Protein AF-A0A349Q2R5-F1 (afdb_monomer)

Mean predicted aligned error: 22.92 Å

Structure (mmCIF, N/CA/C/O backbone):
data_AF-A0A349Q2R5-F1
#
_entry.id   AF-A0A349Q2R5-F1
#
loop_
_atom_site.group_PDB
_atom_site.id
_atom_site.type_symbol
_atom_site.label_atom_id
_atom_site.label_alt_id
_atom_site.label_comp_id
_atom_site.label_asym_id
_atom_site.label_entity_id
_atom_site.label_seq_id
_atom_site.pdbx_PDB_ins_code
_atom_site.Cartn_x
_atom_site.Cartn_y
_atom_site.Cartn_z
_atom_site.occupancy
_atom_site.B_iso_or_equiv
_atom_site.auth_seq_id
_atom_site.auth_comp_id
_atom_site.auth_asym_id
_atom_site.auth_atom_id
_atom_site.pdbx_PDB_model_num
ATOM 1 N N . ASP A 1 1 ? 13.002 49.877 20.010 1.00 48.41 1 ASP A N 1
ATOM 2 C CA . ASP A 1 1 ? 11.726 50.498 20.418 1.00 48.41 1 ASP A CA 1
ATOM 3 C C . ASP A 1 1 ? 10.927 49.630 21.371 1.00 48.41 1 ASP A C 1
ATOM 5 O O . ASP A 1 1 ? 10.042 48.888 20.954 1.00 48.41 1 ASP A O 1
ATOM 9 N N . SER A 1 2 ? 11.237 49.747 22.664 1.00 36.12 2 SER A N 1
ATOM 10 C CA . SER A 1 2 ? 10.531 49.078 23.767 1.00 36.12 2 SER A CA 1
ATOM 11 C C . SER A 1 2 ? 9.042 49.444 23.839 1.00 36.12 2 SER A C 1
ATOM 13 O O . SER A 1 2 ? 8.226 48.606 24.210 1.00 36.12 2 SER A O 1
ATOM 15 N N . ASN A 1 3 ? 8.668 50.647 23.394 1.00 37.03 3 ASN A N 1
ATOM 16 C CA . ASN A 1 3 ? 7.272 51.096 23.408 1.00 37.03 3 ASN A CA 1
ATOM 17 C C . ASN A 1 3 ? 6.414 50.447 22.302 1.00 37.03 3 ASN A C 1
ATOM 19 O O . ASN A 1 3 ? 5.240 50.188 22.530 1.00 37.03 3 ASN A O 1
ATOM 23 N N . SER A 1 4 ? 6.987 50.095 21.139 1.00 41.81 4 SER A N 1
ATOM 24 C CA . SER A 1 4 ? 6.219 49.462 20.044 1.00 41.81 4 SER A CA 1
ATOM 25 C C . SER A 1 4 ? 5.847 48.001 20.333 1.00 41.81 4 SER A C 1
ATOM 27 O O . SER A 1 4 ? 4.809 47.513 19.890 1.00 41.81 4 SER A O 1
ATOM 29 N N . GLN A 1 5 ? 6.666 47.304 21.128 1.00 44.97 5 GLN A N 1
ATOM 30 C CA . GLN A 1 5 ? 6.379 45.936 21.554 1.00 44.97 5 GLN A CA 1
ATOM 31 C C . GLN A 1 5 ? 5.309 45.908 22.650 1.00 44.97 5 GLN A C 1
ATOM 33 O O . GLN A 1 5 ? 4.449 45.032 22.631 1.00 44.97 5 GLN A O 1
ATOM 38 N N . GLN A 1 6 ? 5.297 46.889 23.557 1.00 46.78 6 GLN A N 1
ATOM 39 C CA . GLN A 1 6 ? 4.297 46.982 24.625 1.00 46.78 6 GLN A CA 1
ATOM 40 C C . GLN A 1 6 ? 2.860 47.120 24.090 1.00 46.78 6 GLN A C 1
ATOM 42 O O . GLN A 1 6 ? 1.946 46.478 24.612 1.00 46.78 6 GLN A O 1
ATOM 47 N N . ASP A 1 7 ? 2.666 47.889 23.015 1.00 45.06 7 ASP A N 1
ATOM 48 C CA . ASP A 1 7 ? 1.350 48.065 22.384 1.00 45.06 7 ASP A CA 1
ATOM 49 C C . ASP A 1 7 ? 0.901 46.821 21.597 1.00 45.06 7 ASP A C 1
ATOM 51 O O . ASP A 1 7 ? -0.282 46.470 21.598 1.00 45.06 7 ASP A O 1
ATOM 55 N N . SER A 1 8 ? 1.845 46.076 21.009 1.00 54.41 8 SER A N 1
ATOM 56 C CA . SER A 1 8 ? 1.569 44.779 20.372 1.00 54.41 8 SER A CA 1
ATOM 57 C C . SER A 1 8 ? 1.074 43.734 21.378 1.00 54.41 8 SER A C 1
ATOM 59 O O . SER A 1 8 ? 0.210 42.919 21.053 1.00 54.41 8 SER A O 1
ATOM 61 N N . TRP A 1 9 ? 1.591 43.761 22.608 1.00 50.44 9 TRP A N 1
ATOM 62 C CA . TRP A 1 9 ? 1.232 42.792 23.644 1.00 50.44 9 TRP A CA 1
ATOM 63 C C . TRP A 1 9 ? -0.130 43.060 24.274 1.00 50.44 9 TRP A C 1
ATOM 65 O O . TRP A 1 9 ? -0.898 42.120 24.472 1.00 50.44 9 TRP A O 1
ATOM 75 N N . LYS A 1 10 ? -0.483 44.329 24.516 1.00 57.25 10 LYS A N 1
ATOM 76 C CA . LYS A 1 10 ? -1.837 44.685 24.977 1.00 57.25 10 LYS A CA 1
ATOM 77 C C . LYS A 1 10 ? -2.902 44.243 23.976 1.00 57.25 10 LYS A C 1
ATOM 79 O O . LYS A 1 10 ? -3.906 43.661 24.375 1.00 57.25 10 LYS A O 1
ATOM 84 N N . ASN A 1 11 ? -2.638 44.432 22.683 1.00 63.09 11 ASN A N 1
ATOM 85 C CA . ASN A 1 11 ? -3.538 43.981 21.625 1.00 63.09 11 ASN A CA 1
ATOM 86 C C . ASN A 1 11 ? -3.650 42.453 21.558 1.00 63.09 11 ASN A C 1
ATOM 88 O O . ASN A 1 11 ? -4.743 41.938 21.342 1.00 63.09 11 ASN A O 1
ATOM 92 N N . TRP A 1 12 ? -2.559 41.717 21.782 1.00 60.88 12 TRP A N 1
ATOM 93 C CA . TRP A 1 12 ? -2.586 40.251 21.802 1.00 60.88 12 TRP A CA 1
ATOM 94 C C . TRP A 1 12 ? -3.357 39.691 23.006 1.00 60.88 12 TRP A C 1
ATOM 96 O O . TRP A 1 12 ? -4.172 38.785 22.846 1.00 60.88 12 TRP A O 1
ATOM 106 N N . ILE A 1 13 ? -3.177 40.280 24.192 1.00 54.91 13 ILE A N 1
ATOM 107 C CA . ILE A 1 13 ? -3.914 39.891 25.404 1.00 54.91 13 ILE A CA 1
ATOM 108 C C . ILE A 1 13 ? -5.408 40.191 25.245 1.00 54.91 13 ILE A C 1
ATOM 110 O O . ILE A 1 13 ? -6.226 39.306 25.489 1.00 54.91 13 ILE A O 1
ATOM 114 N N . SER A 1 14 ? -5.775 41.383 24.757 1.00 66.25 14 SER A N 1
ATOM 115 C CA . SER A 1 14 ? -7.180 41.694 24.457 1.00 66.25 14 SER A CA 1
ATOM 116 C C . SER A 1 14 ? -7.769 40.765 23.394 1.00 66.25 14 SER A C 1
ATOM 118 O O . SER A 1 14 ? -8.940 40.415 23.483 1.00 66.25 14 SER A O 1
ATOM 120 N N . ASN A 1 15 ? -6.974 40.316 22.419 1.00 61.44 15 ASN A N 1
ATOM 121 C CA . ASN A 1 15 ? -7.416 39.366 21.400 1.00 61.44 15 ASN A CA 1
ATOM 122 C C . ASN A 1 15 ? -7.704 37.976 22.002 1.00 61.44 15 ASN A C 1
ATOM 124 O O . ASN A 1 15 ? -8.752 37.401 21.724 1.00 61.44 15 ASN A O 1
ATOM 128 N N . ILE A 1 16 ? -6.851 37.462 22.894 1.00 51.03 16 ILE A N 1
ATOM 129 C CA . ILE A 1 16 ? -7.093 36.183 23.587 1.00 51.03 16 ILE A CA 1
ATOM 130 C C . ILE A 1 16 ? -8.279 36.270 24.549 1.00 51.03 16 ILE A C 1
ATOM 132 O O . ILE A 1 16 ? -9.101 35.357 24.583 1.00 51.03 16 ILE A O 1
ATOM 136 N N . GLU A 1 17 ? -8.407 37.367 25.294 1.00 68.38 17 GLU A N 1
ATOM 137 C CA . GLU A 1 17 ? -9.547 37.589 26.189 1.00 68.38 17 GLU A CA 1
ATOM 138 C C . GLU A 1 17 ? -10.877 37.637 25.413 1.00 68.38 17 GLU A C 1
ATOM 140 O O . GLU A 1 17 ? -11.879 37.073 25.861 1.00 68.38 17 GLU A O 1
ATOM 145 N N . GLN A 1 18 ? -10.882 38.260 24.227 1.00 65.50 18 GLN A N 1
ATOM 146 C CA . GLN A 1 18 ? -12.070 38.389 23.379 1.00 65.50 18 GLN A CA 1
ATOM 147 C C . GLN A 1 18 ? -12.400 37.111 22.599 1.00 65.50 18 GLN A C 1
ATOM 149 O O . GLN A 1 18 ? -13.565 36.718 22.550 1.00 65.50 18 GLN A O 1
ATOM 154 N N . ASN A 1 19 ? -11.399 36.454 22.010 1.00 60.72 19 ASN A N 1
ATOM 155 C CA . ASN A 1 19 ? -11.613 35.366 21.050 1.00 60.72 19 ASN A CA 1
ATOM 156 C C . ASN A 1 19 ? -11.407 33.965 21.643 1.00 60.72 19 ASN A C 1
ATOM 158 O O . ASN A 1 19 ? -11.874 32.984 21.070 1.00 60.72 19 ASN A O 1
ATOM 162 N N . HIS A 1 20 ? -10.761 33.854 22.807 1.00 57.31 20 HIS A N 1
ATOM 163 C CA . HIS A 1 20 ? -10.438 32.579 23.457 1.00 57.31 20 HIS A CA 1
ATOM 164 C C . HIS A 1 20 ? -10.751 32.611 24.960 1.00 57.31 20 HIS A C 1
ATOM 166 O O . HIS A 1 20 ? -9.951 32.200 25.803 1.00 57.31 20 HIS A O 1
ATOM 172 N N . LYS A 1 21 ? -11.959 33.077 25.296 1.00 66.38 21 LYS A N 1
ATOM 173 C CA . LYS A 1 21 ? -12.438 33.295 26.671 1.00 66.38 21 LYS A CA 1
ATOM 174 C C . LYS A 1 21 ? -12.305 32.070 27.586 1.00 66.38 21 LYS A C 1
ATOM 176 O O . LYS A 1 21 ? -12.011 32.224 28.768 1.00 66.38 21 LYS A O 1
ATOM 181 N N . GLU A 1 22 ? -12.493 30.863 27.052 1.00 56.56 22 GLU A N 1
ATOM 182 C CA . GLU A 1 22 ? -12.364 29.605 27.803 1.00 56.56 22 GLU A CA 1
ATOM 183 C C . GLU A 1 22 ? -10.907 29.271 28.142 1.00 56.56 22 GLU A C 1
ATOM 185 O O . GLU A 1 22 ? -10.626 28.875 29.268 1.00 56.56 22 GLU A O 1
ATOM 190 N N . LEU A 1 23 ? -9.970 29.503 27.216 1.00 51.78 23 LEU A N 1
ATOM 191 C CA . LEU A 1 23 ? -8.532 29.339 27.455 1.00 51.78 23 LEU A CA 1
ATOM 192 C C . LEU A 1 23 ? -8.023 30.385 28.451 1.00 51.78 23 LEU A C 1
ATOM 194 O O . LEU A 1 23 ? -7.266 30.061 29.363 1.00 51.78 23 LEU A O 1
ATOM 198 N N . PHE A 1 24 ? -8.477 31.631 28.302 1.00 62.34 24 PHE A N 1
ATOM 199 C CA . PHE A 1 24 ? -8.146 32.707 29.231 1.00 62.34 24 PHE A CA 1
ATOM 200 C C . PHE A 1 24 ? -8.668 32.404 30.640 1.00 62.34 24 PHE A C 1
ATOM 202 O O . PHE A 1 24 ? -7.938 32.567 31.616 1.00 62.34 24 PHE A O 1
ATOM 209 N N . GLN A 1 25 ? -9.892 31.875 30.758 1.00 57.69 25 GLN A N 1
ATOM 210 C CA . GLN A 1 25 ? -10.422 31.462 32.055 1.00 57.69 25 GLN A CA 1
ATOM 211 C C . GLN A 1 25 ? -9.792 30.193 32.609 1.00 57.69 25 GLN A C 1
ATOM 213 O O . GLN A 1 25 ? -9.616 30.085 33.816 1.00 57.69 25 GLN A O 1
ATOM 218 N N . TRP A 1 26 ? -9.403 29.247 31.760 1.00 68.19 26 TRP A N 1
ATOM 219 C CA . TRP A 1 26 ? -8.629 28.094 32.195 1.00 68.19 26 TRP A CA 1
ATOM 220 C C . TRP A 1 26 ? -7.291 28.534 32.795 1.00 68.19 26 TRP A C 1
ATOM 222 O O . TRP A 1 26 ? -6.961 28.095 33.893 1.00 68.19 26 TRP A O 1
ATOM 232 N N . LEU A 1 27 ? -6.581 29.460 32.138 1.00 51.72 27 LEU A N 1
ATOM 233 C CA . LEU A 1 27 ? -5.332 30.038 32.639 1.00 51.72 27 LEU A CA 1
ATOM 234 C C . LEU A 1 27 ? -5.533 30.756 33.974 1.00 51.72 27 LEU A C 1
ATOM 236 O O . LEU A 1 27 ? -4.763 30.520 34.895 1.00 51.72 27 LEU A O 1
ATOM 240 N N . LEU A 1 28 ? -6.581 31.574 34.110 1.00 54.91 28 LEU A N 1
ATOM 241 C CA . LEU A 1 28 ? -6.908 32.229 35.380 1.0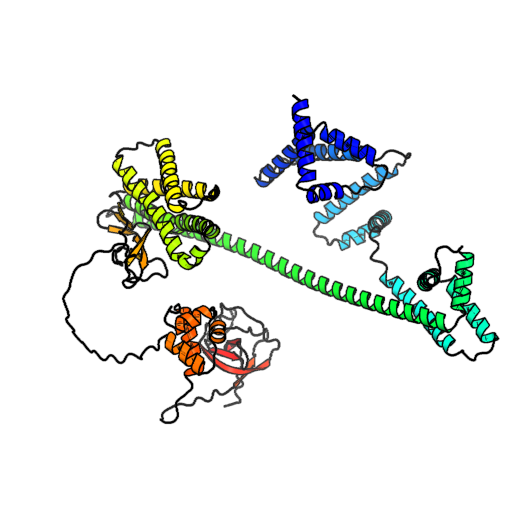0 54.91 28 LEU A CA 1
ATOM 242 C C . LEU A 1 28 ? -7.266 31.220 36.482 1.00 54.91 28 LEU A C 1
ATOM 244 O O . LEU A 1 28 ? -6.850 31.401 37.620 1.00 54.91 28 LEU A O 1
ATOM 248 N N . ASN A 1 29 ? -7.966 30.135 36.146 1.00 52.62 29 ASN A N 1
ATOM 249 C CA . ASN A 1 29 ? -8.360 29.087 37.090 1.00 52.62 29 ASN A CA 1
ATOM 250 C C . ASN A 1 29 ? -7.200 28.179 37.529 1.00 52.62 29 ASN A C 1
ATOM 252 O O . ASN A 1 29 ? -7.292 27.576 38.595 1.00 52.62 29 ASN A O 1
ATOM 256 N N . GLN A 1 30 ? -6.111 28.077 36.753 1.00 48.66 30 GLN A N 1
ATOM 257 C CA . GLN A 1 30 ? -4.890 27.387 37.203 1.00 48.66 30 GLN A CA 1
ATOM 258 C C . GLN A 1 30 ? -4.203 28.124 38.366 1.00 48.66 30 GLN A C 1
ATOM 260 O O . GLN A 1 30 ? -3.411 27.531 39.097 1.00 48.66 30 GLN A O 1
ATOM 265 N N . PHE A 1 31 ? -4.532 29.399 38.576 1.00 48.69 31 PHE A N 1
ATOM 266 C CA . PHE A 1 31 ? -4.099 30.176 39.727 1.00 48.69 31 PHE A CA 1
ATOM 267 C C . PHE A 1 31 ? -5.289 30.320 40.689 1.00 48.69 31 PHE A C 1
ATOM 269 O O . PHE A 1 31 ? -6.078 31.250 40.581 1.00 48.69 31 PHE A O 1
ATOM 276 N N . ASP A 1 32 ? -5.448 29.386 41.630 1.00 41.56 32 ASP A N 1
ATOM 277 C CA . ASP A 1 32 ? -6.523 29.423 42.635 1.00 41.56 32 ASP A CA 1
ATOM 278 C C . ASP A 1 32 ? -6.381 30.679 43.533 1.00 41.56 32 ASP A C 1
ATOM 280 O O . ASP A 1 32 ? -5.372 30.867 44.224 1.00 41.56 32 ASP A O 1
ATOM 284 N N . ILE A 1 33 ? -7.352 31.604 43.468 1.00 47.19 33 ILE A N 1
ATOM 285 C CA . ILE A 1 33 ? -7.270 32.948 44.071 1.00 47.19 33 ILE A CA 1
ATOM 286 C C . ILE A 1 33 ? -8.373 33.127 45.117 1.00 47.19 33 ILE A C 1
ATOM 288 O O . ILE A 1 33 ? -9.493 33.546 44.819 1.00 47.19 33 ILE A O 1
ATOM 292 N N . LYS A 1 34 ? -8.019 32.913 46.388 1.00 41.06 34 LYS A N 1
ATOM 293 C CA . LYS A 1 34 ? -8.759 33.472 47.527 1.00 41.06 34 LYS A CA 1
ATOM 294 C C . LYS A 1 34 ? -7.822 34.192 48.504 1.00 41.06 34 LYS A C 1
ATOM 296 O O . LYS A 1 34 ? -7.162 33.583 49.334 1.00 41.06 34 LYS A O 1
ATOM 301 N N . THR A 1 35 ? -7.897 35.526 48.438 1.00 46.94 35 THR A N 1
ATOM 302 C CA . THR A 1 35 ? -7.505 36.557 49.430 1.00 46.94 35 THR A CA 1
ATOM 303 C C . THR A 1 35 ? -6.019 36.846 49.730 1.00 46.94 35 THR A C 1
ATOM 305 O O . THR A 1 35 ? -5.179 35.969 49.851 1.00 46.94 35 THR A O 1
ATOM 308 N N . ILE A 1 36 ? -5.742 38.155 49.883 1.00 40.78 36 ILE A N 1
ATOM 309 C CA . ILE A 1 36 ? -4.517 38.867 50.331 1.00 40.78 36 ILE A CA 1
ATOM 310 C C . ILE A 1 36 ? -3.256 38.726 49.450 1.00 40.78 36 ILE A C 1
ATOM 312 O O . ILE A 1 36 ? -2.499 39.688 49.334 1.00 40.78 36 ILE A O 1
ATOM 316 N N . GLU A 1 37 ? -3.077 37.640 48.700 1.00 46.47 37 GLU A N 1
ATOM 317 C CA . GLU A 1 37 ? -1.956 37.493 47.746 1.00 46.47 37 GLU A CA 1
ATOM 318 C C . GLU A 1 37 ? -2.142 38.222 46.402 1.00 46.47 37 GLU A C 1
ATOM 320 O O . GLU A 1 37 ? -1.232 38.235 45.573 1.00 46.47 37 GLU A O 1
ATOM 325 N N . TRP A 1 38 ? -3.294 38.858 46.171 1.00 42.62 38 TRP A N 1
ATOM 326 C CA . TRP A 1 38 ? -3.627 39.473 44.879 1.00 42.62 38 TRP A CA 1
ATOM 327 C C . TRP A 1 38 ? -2.645 40.580 44.456 1.00 42.62 38 TRP A C 1
ATOM 329 O O . TRP A 1 38 ? -2.241 40.627 43.298 1.00 42.62 38 TRP A O 1
ATOM 339 N N . TYR A 1 39 ? -2.191 41.423 45.389 1.00 38.88 39 TYR A N 1
ATOM 340 C CA . TYR A 1 39 ? -1.247 42.504 45.073 1.00 38.88 39 TYR A CA 1
ATOM 341 C C . TYR A 1 39 ? 0.176 42.000 44.782 1.00 38.88 39 TYR A C 1
ATOM 343 O O . TYR A 1 39 ? 0.840 42.541 43.906 1.00 38.88 39 TYR A O 1
ATOM 351 N N . LYS A 1 40 ? 0.616 40.922 45.442 1.00 46.50 40 LYS A N 1
ATOM 352 C CA . LYS A 1 40 ? 1.961 40.345 45.256 1.00 46.50 40 LYS A CA 1
ATOM 353 C C . LYS A 1 40 ? 2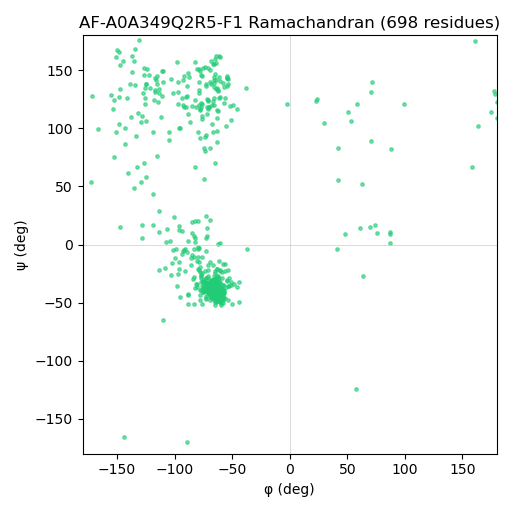.056 39.458 44.013 1.00 46.50 40 LYS A C 1
ATOM 355 O O . LYS A 1 40 ? 3.056 39.476 43.306 1.00 46.50 40 LYS A O 1
ATOM 360 N N . LYS A 1 41 ? 0.986 38.718 43.701 1.00 48.75 41 LYS A N 1
ATOM 361 C CA . LYS A 1 41 ? 0.874 37.942 42.454 1.00 48.75 41 LYS A CA 1
ATOM 362 C C . LYS A 1 41 ? 0.767 38.856 41.229 1.00 48.75 41 LYS A C 1
ATOM 364 O O . LYS A 1 41 ? 1.273 38.500 40.172 1.00 48.75 41 LYS A O 1
ATOM 369 N N . LYS A 1 42 ? 0.181 40.049 41.386 1.00 47.16 42 LYS A N 1
ATOM 370 C CA . LYS A 1 42 ? 0.181 41.100 40.363 1.00 47.16 42 LYS A CA 1
ATOM 371 C C . LYS A 1 42 ? 1.587 41.658 40.102 1.00 47.16 42 LYS A C 1
ATOM 373 O O . LYS A 1 42 ? 1.941 41.755 38.939 1.00 47.16 42 LYS A O 1
ATOM 378 N N . GLU A 1 43 ? 2.398 41.927 41.130 1.00 50.59 43 GLU A N 1
ATOM 379 C CA . GLU A 1 43 ? 3.808 42.345 40.959 1.00 50.59 43 GLU A CA 1
ATOM 380 C C . GLU A 1 43 ? 4.656 41.281 40.244 1.00 50.59 43 GLU A C 1
ATOM 382 O O . GLU A 1 43 ? 5.423 41.611 39.348 1.00 50.59 43 GLU A O 1
ATOM 387 N N . LEU A 1 44 ? 4.476 39.999 40.577 1.00 47.88 44 LEU A N 1
ATOM 388 C CA . LEU A 1 44 ? 5.158 38.875 39.914 1.00 47.88 44 LEU A CA 1
ATOM 389 C C . LEU A 1 4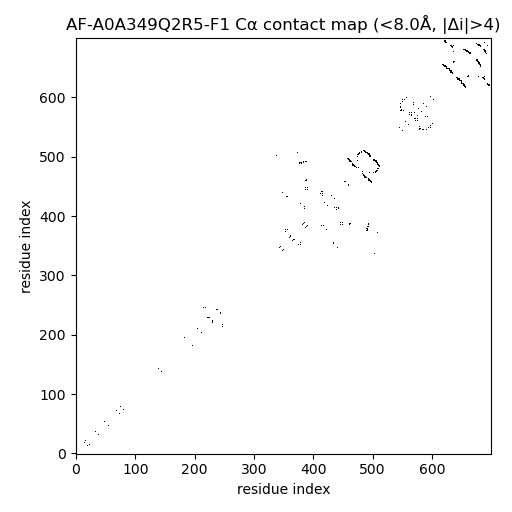4 ? 4.757 38.728 38.441 1.00 47.88 44 LEU A C 1
ATOM 391 O O . LEU A 1 44 ? 5.605 38.495 37.578 1.00 47.88 44 LEU A O 1
ATOM 395 N N . LEU A 1 45 ? 3.463 38.886 38.149 1.00 46.69 45 LEU A N 1
ATOM 396 C CA . LEU A 1 45 ? 2.965 38.907 36.779 1.00 46.69 45 LEU A CA 1
ATOM 397 C C . LEU A 1 45 ? 3.507 40.136 36.037 1.00 46.69 45 LEU A C 1
ATOM 399 O O . LEU A 1 45 ? 3.950 40.009 34.904 1.00 46.69 45 LEU A O 1
ATOM 403 N N . GLU A 1 46 ? 3.540 41.304 36.682 1.00 49.41 46 GLU A N 1
ATOM 404 C CA . GLU A 1 46 ? 4.109 42.538 36.139 1.00 49.41 46 GLU A CA 1
ATOM 405 C C . GLU A 1 46 ? 5.621 42.409 35.891 1.00 49.41 46 GLU A C 1
ATOM 407 O O . GLU A 1 46 ? 6.090 42.856 34.853 1.00 49.41 46 GLU A O 1
ATOM 412 N N . GLU A 1 47 ? 6.394 41.737 36.747 1.00 55.06 47 GLU A N 1
ATOM 413 C CA . GLU A 1 47 ? 7.833 41.515 36.547 1.00 55.06 47 GLU A CA 1
ATOM 414 C C . GLU A 1 47 ? 8.127 40.510 35.421 1.00 55.06 47 GLU A C 1
ATOM 416 O O . GLU A 1 47 ? 9.014 40.751 34.597 1.00 55.06 47 GLU A O 1
ATOM 421 N N . ALA A 1 48 ? 7.335 39.438 35.309 1.00 50.47 48 ALA A N 1
ATOM 422 C CA . ALA A 1 48 ? 7.398 38.507 34.180 1.00 50.47 48 ALA A CA 1
ATOM 423 C C . ALA A 1 48 ? 6.977 39.175 32.855 1.00 50.47 48 ALA A C 1
ATOM 425 O O . ALA A 1 48 ? 7.591 38.930 31.814 1.00 50.47 48 ALA A O 1
ATOM 426 N N . ILE A 1 49 ? 5.982 40.069 32.903 1.00 47.62 49 ILE A N 1
ATOM 427 C CA . ILE A 1 49 ? 5.541 40.909 31.778 1.00 47.62 49 ILE A CA 1
ATOM 428 C C . ILE A 1 49 ? 6.602 41.964 31.417 1.00 47.62 49 ILE A C 1
ATOM 430 O O . ILE A 1 49 ? 6.759 42.290 30.241 1.00 47.62 49 ILE A O 1
ATOM 434 N N . ASN A 1 50 ? 7.357 42.474 32.394 1.00 48.56 50 ASN A N 1
ATOM 435 C CA . ASN A 1 50 ? 8.379 43.505 32.194 1.00 48.56 50 ASN A CA 1
ATOM 436 C C . ASN A 1 50 ? 9.757 42.939 31.793 1.00 48.56 50 ASN A C 1
ATOM 438 O O . ASN A 1 50 ? 10.571 43.685 31.253 1.00 48.56 50 ASN A O 1
ATOM 442 N N . ASN A 1 51 ? 10.025 41.640 31.996 1.00 52.50 51 ASN A N 1
ATOM 443 C CA . ASN A 1 51 ? 11.264 40.961 31.575 1.00 52.50 51 ASN A CA 1
ATOM 444 C C . ASN A 1 51 ? 11.028 39.653 30.772 1.00 52.50 51 ASN A C 1
ATOM 446 O O . ASN A 1 51 ? 11.618 38.609 31.081 1.00 52.50 51 ASN A O 1
ATOM 450 N N . PRO A 1 52 ? 10.233 39.685 29.685 1.00 48.53 52 PRO A N 1
ATOM 451 C CA . PRO A 1 52 ? 9.811 38.486 28.953 1.00 48.53 52 PRO A CA 1
ATOM 452 C C . PRO A 1 52 ? 10.973 37.755 28.265 1.00 48.53 52 PRO A C 1
ATOM 454 O O . PRO A 1 52 ? 10.935 36.536 28.111 1.00 48.53 52 PRO A O 1
ATOM 457 N N . GLY A 1 53 ? 12.050 38.468 27.911 1.00 52.62 53 GLY A N 1
ATOM 458 C CA . GLY A 1 53 ? 13.245 37.869 27.305 1.00 52.62 53 GLY A CA 1
ATOM 459 C C . GLY A 1 53 ? 13.977 36.890 28.228 1.00 52.62 53 GLY A C 1
ATOM 460 O O . GLY A 1 53 ? 14.578 35.932 27.751 1.00 52.62 53 GLY A O 1
ATOM 461 N N . LYS A 1 54 ? 13.888 37.080 29.549 1.00 51.31 54 LYS A N 1
ATOM 462 C CA . LYS A 1 54 ? 14.538 36.198 30.527 1.00 51.31 54 LYS A CA 1
ATOM 463 C C . LYS A 1 54 ? 13.748 34.900 30.714 1.00 51.31 54 LYS A C 1
ATOM 465 O O . LYS A 1 54 ? 14.341 33.829 30.764 1.00 51.31 54 LYS A O 1
ATOM 470 N N . LEU A 1 55 ? 12.417 34.994 30.728 1.00 47.75 55 LEU A N 1
ATOM 471 C CA . LEU A 1 55 ? 11.515 33.841 30.794 1.00 47.75 55 LEU A CA 1
ATOM 472 C C . LEU A 1 55 ? 11.577 33.006 29.505 1.00 47.75 55 LEU A C 1
ATOM 474 O O . LEU A 1 55 ? 11.719 31.787 29.560 1.00 47.75 55 LEU A O 1
ATOM 478 N N . LEU A 1 56 ? 11.541 33.668 28.344 1.00 50.31 56 LEU A N 1
ATOM 479 C CA . LEU A 1 56 ? 11.683 33.009 27.045 1.00 50.31 56 LEU A CA 1
ATOM 480 C C . LEU A 1 56 ? 13.068 32.386 26.863 1.00 50.31 56 LEU A C 1
ATOM 482 O O . LEU A 1 56 ? 13.159 31.311 26.279 1.00 50.31 56 LEU A O 1
ATOM 486 N N . GLY A 1 57 ? 14.126 33.006 27.394 1.00 57.06 57 GLY A N 1
ATOM 487 C CA . GLY A 1 57 ? 15.471 32.429 27.397 1.00 57.06 57 GLY A CA 1
ATOM 488 C C . GLY A 1 57 ? 15.530 31.101 28.152 1.00 57.06 57 GLY A C 1
ATOM 489 O O . GLY A 1 57 ? 16.002 30.110 27.605 1.00 57.06 57 GLY A O 1
ATOM 490 N N . VAL A 1 58 ? 14.961 31.053 29.360 1.00 47.97 58 VAL A N 1
ATOM 491 C CA . VAL A 1 58 ? 14.919 29.829 30.179 1.00 47.97 58 VAL A CA 1
ATOM 492 C C . VAL A 1 58 ? 14.069 28.740 29.522 1.00 47.97 58 VAL A C 1
ATOM 494 O O . VAL A 1 58 ? 14.498 27.593 29.468 1.00 47.97 58 VAL A O 1
ATOM 497 N N . LEU A 1 59 ? 12.895 29.081 28.978 1.00 46.06 59 LEU A N 1
ATOM 498 C CA . LEU A 1 59 ? 12.023 28.108 28.308 1.00 46.06 59 LEU A CA 1
ATOM 499 C C . LEU A 1 59 ? 12.635 27.570 27.007 1.00 46.06 59 LEU A C 1
ATOM 501 O O . LEU A 1 59 ? 12.563 26.371 26.751 1.00 46.06 59 LEU A O 1
ATOM 505 N N . SER A 1 60 ? 13.290 28.431 26.223 1.00 53.50 60 SER A N 1
ATOM 506 C CA . SER A 1 60 ? 13.982 28.025 24.991 1.00 53.50 60 SER A CA 1
ATOM 507 C C . SER A 1 60 ? 15.169 27.112 25.291 1.00 53.50 60 SER A C 1
ATOM 509 O O . SER A 1 60 ? 15.405 26.143 24.577 1.00 53.50 60 SER A O 1
ATOM 511 N N . GLU A 1 61 ? 15.900 27.386 26.372 1.00 52.47 61 GLU A N 1
ATOM 512 C CA . GLU A 1 61 ? 17.022 26.554 26.800 1.00 52.47 61 GLU A CA 1
ATOM 513 C C . GLU A 1 61 ? 16.561 25.196 27.352 1.00 52.47 61 GLU A C 1
ATOM 515 O O . GLU A 1 61 ? 17.224 24.183 27.134 1.00 52.47 61 GLU A O 1
ATOM 520 N N . LEU A 1 62 ? 15.394 25.144 27.997 1.00 44.12 62 LEU A N 1
ATOM 521 C CA . LEU A 1 62 ? 14.769 23.901 28.453 1.00 44.12 62 LEU A CA 1
ATOM 522 C C . LEU A 1 62 ? 14.295 23.043 27.271 1.00 44.12 62 LEU A C 1
ATOM 524 O O . LEU A 1 62 ? 14.525 21.835 27.255 1.00 44.12 62 LEU A O 1
ATOM 528 N N . GLN A 1 63 ? 13.706 23.673 26.254 1.00 49.56 63 GLN A N 1
ATOM 529 C CA . GLN A 1 63 ? 13.237 22.994 25.048 1.00 49.56 63 GLN A CA 1
ATOM 530 C C . GLN A 1 63 ? 14.389 22.450 24.193 1.00 49.56 63 GLN A C 1
ATOM 532 O O . GLN A 1 63 ? 14.369 21.279 23.822 1.00 49.56 63 GLN A O 1
ATOM 537 N N . LEU A 1 64 ? 15.449 23.240 23.986 1.00 55.69 64 LEU A N 1
ATOM 538 C CA . LEU A 1 64 ? 16.656 22.794 23.280 1.00 55.69 64 LEU A CA 1
ATOM 539 C C . LEU A 1 64 ? 17.297 21.562 23.950 1.00 55.69 64 LEU A C 1
ATOM 541 O O . LEU A 1 64 ? 17.840 20.687 23.280 1.00 55.69 64 LEU A O 1
ATOM 545 N N . ARG A 1 65 ? 17.233 21.470 25.284 1.00 52.72 65 ARG A N 1
ATOM 546 C CA . ARG A 1 65 ? 17.802 20.349 26.054 1.00 52.72 65 ARG A CA 1
ATOM 547 C C . ARG A 1 65 ? 16.945 19.084 25.986 1.00 52.72 65 ARG A C 1
ATOM 549 O O . ARG A 1 65 ? 17.504 17.989 25.993 1.00 52.72 65 ARG A O 1
ATOM 556 N N . ILE A 1 66 ? 15.622 19.223 25.885 1.00 45.88 66 ILE A N 1
ATOM 557 C CA . ILE A 1 66 ? 14.713 18.101 25.604 1.00 45.88 66 ILE A CA 1
ATOM 558 C C . ILE A 1 66 ? 15.023 17.532 24.213 1.00 45.88 66 ILE A C 1
ATOM 560 O O . ILE A 1 66 ? 15.236 16.329 24.084 1.00 45.88 66 ILE A O 1
ATOM 564 N N . GLU A 1 67 ? 15.189 18.399 23.211 1.00 49.56 67 GLU A N 1
ATOM 565 C CA . GLU A 1 67 ? 15.545 17.996 21.843 1.00 49.56 67 GLU A CA 1
ATOM 566 C C . GLU A 1 67 ? 16.918 17.296 21.776 1.00 49.56 67 GLU A C 1
ATOM 568 O O . GLU A 1 67 ? 17.079 16.295 21.079 1.00 49.56 67 GLU A O 1
ATOM 573 N N . GLN A 1 68 ? 17.912 17.762 22.540 1.00 56.31 68 GLN A N 1
ATOM 574 C CA . GLN A 1 68 ? 19.227 17.108 22.630 1.00 56.31 68 GLN A CA 1
ATOM 575 C C . GLN A 1 68 ? 19.161 15.726 23.298 1.00 56.31 68 GLN A C 1
ATOM 577 O O . GLN A 1 68 ? 19.860 14.800 22.876 1.00 56.31 68 GLN A O 1
ATOM 582 N N . PHE A 1 69 ? 18.314 15.570 24.318 1.00 43.91 69 PHE A N 1
ATOM 583 C CA . PHE A 1 69 ? 18.109 14.293 25.000 1.00 43.91 69 PHE A CA 1
ATOM 584 C C . PHE A 1 69 ? 17.413 13.270 24.088 1.00 43.91 69 PHE A C 1
ATOM 586 O O . PHE A 1 69 ? 17.836 12.115 24.026 1.00 43.91 69 PHE A O 1
ATOM 593 N N . GLU A 1 70 ? 16.410 13.703 23.322 1.00 44.59 70 GLU A N 1
ATOM 594 C CA . GLU A 1 70 ? 15.717 12.879 22.321 1.00 44.59 70 GLU A CA 1
ATOM 595 C C . GLU A 1 70 ? 16.641 12.445 21.170 1.00 44.59 70 GLU A C 1
ATOM 597 O O . GLU A 1 70 ? 16.486 11.354 20.624 1.00 44.59 70 GLU A O 1
ATOM 602 N N . GLN A 1 71 ? 17.664 13.245 20.855 1.00 55.84 71 GLN A N 1
ATOM 603 C CA . GLN A 1 71 ? 18.693 12.924 19.857 1.00 55.84 71 GLN A CA 1
ATOM 604 C C . GLN A 1 71 ? 19.827 12.024 20.389 1.00 55.84 71 GLN A C 1
ATOM 606 O O . GLN A 1 71 ? 20.798 11.761 19.678 1.00 55.84 71 GLN A O 1
ATOM 611 N N . GLY A 1 72 ? 19.732 11.530 21.629 1.00 48.50 72 GLY A N 1
ATOM 612 C CA . GLY A 1 72 ? 20.698 10.587 22.207 1.00 48.50 72 GLY A CA 1
ATOM 613 C C . GLY A 1 72 ? 22.035 11.209 22.631 1.00 48.50 72 GLY A C 1
ATOM 614 O O . GLY A 1 72 ? 22.966 10.481 22.991 1.00 48.50 72 GLY A O 1
ATOM 615 N N . LEU A 1 73 ? 22.143 12.541 22.636 1.00 51.00 73 LEU A N 1
ATOM 616 C CA . LEU A 1 73 ? 23.314 13.262 23.131 1.00 51.00 73 LEU A CA 1
ATOM 617 C C . LEU A 1 73 ? 23.244 13.327 24.665 1.00 51.00 73 LEU A C 1
ATOM 619 O O . LEU A 1 73 ? 22.563 14.175 25.234 1.00 51.00 73 LEU A O 1
ATOM 623 N N . LYS A 1 74 ? 23.934 12.410 25.355 1.00 48.56 74 LYS A N 1
ATOM 624 C CA . LYS A 1 74 ? 24.000 12.392 26.829 1.00 48.56 74 LYS A CA 1
ATOM 625 C C . LYS A 1 74 ? 25.048 13.396 27.343 1.00 48.56 74 LYS A C 1
ATOM 627 O O . LYS A 1 74 ? 26.231 13.201 27.054 1.00 48.56 74 LYS A O 1
ATOM 632 N N . PRO A 1 75 ? 24.677 14.421 28.136 1.00 52.06 75 PRO A N 1
ATOM 633 C CA . PRO A 1 75 ? 25.654 15.257 28.835 1.00 52.06 75 PRO A CA 1
ATOM 634 C C . PRO A 1 75 ? 26.413 14.435 29.889 1.00 52.06 75 PRO A C 1
ATOM 636 O O . PRO A 1 75 ? 25.893 13.437 30.395 1.00 52.06 75 PRO A O 1
ATOM 639 N N . SER A 1 76 ? 27.631 14.850 30.251 1.00 49.91 76 SER A N 1
ATOM 640 C CA . SER A 1 76 ? 28.352 14.223 31.364 1.00 49.91 76 SER A CA 1
ATOM 641 C C . SER A 1 76 ? 27.614 14.451 32.688 1.00 49.91 76 SER A C 1
ATOM 643 O O . SER A 1 76 ? 26.974 15.483 32.895 1.00 49.91 76 SER A O 1
ATOM 645 N N . LEU A 1 77 ? 27.704 13.476 33.596 1.00 38.88 77 LEU A N 1
ATOM 646 C CA . LEU A 1 77 ? 26.972 13.472 34.866 1.00 38.88 77 LEU A CA 1
ATOM 647 C C . LEU A 1 77 ? 27.272 14.718 35.724 1.00 38.88 77 LEU A C 1
ATOM 649 O O . LEU A 1 77 ? 26.352 15.318 36.273 1.00 38.88 77 LEU A O 1
ATOM 653 N N . ASP A 1 78 ? 28.532 15.163 35.737 1.00 44.22 78 ASP A N 1
ATOM 654 C CA . ASP A 1 78 ? 28.980 16.365 36.456 1.00 44.22 78 ASP A CA 1
ATOM 655 C C . ASP A 1 78 ? 28.372 17.658 35.885 1.00 44.22 78 ASP A C 1
ATOM 657 O O . ASP A 1 78 ? 28.115 18.616 36.617 1.00 44.22 78 ASP A O 1
ATOM 661 N N . GLN A 1 79 ? 28.113 17.690 34.573 1.00 48.28 79 GLN A N 1
ATOM 662 C CA . GLN A 1 79 ? 27.455 18.815 33.908 1.00 48.28 79 GLN A CA 1
ATOM 663 C C . GLN A 1 79 ? 25.955 18.823 34.234 1.00 48.28 79 GLN A C 1
ATOM 665 O O . GLN A 1 79 ? 25.380 19.875 34.507 1.00 48.28 79 GLN A O 1
ATOM 670 N N . LEU A 1 80 ? 25.336 17.639 34.291 1.00 44.75 80 LEU A N 1
ATOM 671 C CA . LEU A 1 80 ? 23.923 17.477 34.626 1.00 44.75 80 LEU A CA 1
ATOM 672 C C . LEU A 1 80 ? 23.629 17.868 36.084 1.00 44.75 80 LEU A C 1
ATOM 674 O O . LEU A 1 80 ? 22.632 18.536 36.346 1.00 44.75 80 LEU A O 1
ATOM 678 N N . GLU A 1 81 ? 24.501 17.505 37.031 1.00 45.22 81 GLU A N 1
ATOM 679 C CA . GLU A 1 81 ? 24.364 17.887 38.444 1.00 45.22 81 GLU A CA 1
ATOM 680 C C . GLU A 1 81 ? 24.525 19.395 38.656 1.00 45.22 81 GLU A C 1
ATOM 682 O O . GLU A 1 81 ? 23.722 20.016 39.356 1.00 45.22 81 GLU A O 1
ATOM 687 N N . LYS A 1 82 ? 25.533 20.006 38.029 1.00 53.94 82 LYS A N 1
ATOM 688 C CA . LYS A 1 82 ? 25.840 21.429 38.211 1.00 53.94 82 LYS A CA 1
ATOM 689 C C . LYS A 1 82 ? 24.783 22.344 37.583 1.00 53.94 82 LYS A C 1
ATOM 691 O O . LYS A 1 82 ? 24.405 23.363 38.172 1.00 53.94 82 LYS A O 1
ATOM 696 N N . ASP A 1 83 ? 24.266 21.956 36.423 1.00 49.44 83 ASP A N 1
ATOM 697 C CA . ASP A 1 83 ? 23.312 22.767 35.670 1.00 49.44 83 ASP A CA 1
ATOM 698 C C . ASP A 1 83 ? 21.880 22.592 36.190 1.00 49.44 83 ASP A C 1
ATOM 700 O O . ASP A 1 83 ? 21.160 23.584 36.332 1.00 49.44 83 ASP A O 1
ATOM 704 N N . ASN A 1 84 ? 21.490 21.373 36.589 1.00 48.94 84 ASN A N 1
ATOM 705 C CA . ASN A 1 84 ? 20.211 21.161 37.267 1.00 48.94 84 ASN A CA 1
ATOM 706 C C . ASN A 1 84 ? 20.194 21.838 38.634 1.00 48.94 84 ASN A C 1
ATOM 708 O O . ASN A 1 84 ? 19.184 22.442 38.969 1.00 48.94 84 ASN A O 1
ATOM 712 N N . TYR A 1 85 ? 21.301 21.834 39.387 1.00 50.47 85 TYR A N 1
ATOM 713 C CA . TYR A 1 85 ? 21.403 22.589 40.638 1.00 50.47 85 TYR A CA 1
ATOM 714 C C . TYR A 1 85 ? 21.188 24.092 40.426 1.00 50.47 85 TYR A C 1
ATOM 716 O O . TYR A 1 85 ? 20.508 24.722 41.225 1.00 50.47 85 TYR A O 1
ATOM 724 N N . THR A 1 86 ? 21.699 24.670 39.337 1.00 50.44 86 THR A N 1
ATOM 725 C CA . THR A 1 86 ? 21.537 26.105 39.044 1.00 50.44 86 THR A CA 1
ATOM 726 C C . THR A 1 86 ? 20.095 26.453 38.657 1.00 50.44 86 THR A C 1
ATOM 728 O O . THR A 1 86 ? 19.552 27.444 39.145 1.00 50.44 86 THR A O 1
ATOM 731 N N . LEU A 1 87 ? 19.446 25.610 37.847 1.00 45.75 87 LEU A N 1
ATOM 732 C CA . LEU A 1 87 ? 18.045 25.780 37.449 1.00 45.75 87 LEU A CA 1
ATOM 733 C C . LEU A 1 87 ? 17.082 25.557 38.630 1.00 45.75 87 LEU A C 1
ATOM 735 O O . LEU A 1 87 ? 16.173 26.359 38.846 1.00 45.75 87 LEU A O 1
ATOM 739 N N . PHE A 1 88 ? 17.312 24.510 39.432 1.00 43.09 88 PHE A N 1
ATOM 740 C CA . PHE A 1 88 ? 16.523 24.226 40.634 1.00 43.09 88 PHE A CA 1
ATOM 741 C C . PHE A 1 88 ? 16.735 25.276 41.712 1.00 43.09 88 PHE A C 1
ATOM 743 O O . PHE A 1 88 ? 15.775 25.640 42.377 1.00 43.09 88 PHE A O 1
ATOM 750 N N . LYS A 1 89 ? 17.962 25.779 41.880 1.00 49.38 89 LYS A N 1
ATOM 751 C CA . LYS A 1 89 ? 18.260 26.862 42.814 1.00 49.38 89 LYS A CA 1
ATOM 752 C C . LYS A 1 89 ? 17.597 28.162 42.384 1.00 49.38 89 LYS A C 1
ATOM 754 O O . LYS A 1 89 ? 17.038 28.823 43.235 1.00 49.38 89 LYS A O 1
ATOM 759 N N . TRP A 1 90 ? 17.565 28.494 41.093 1.00 49.88 90 TRP A N 1
ATOM 760 C CA . TRP A 1 90 ? 16.834 29.677 40.631 1.00 49.88 90 TRP A CA 1
ATOM 761 C C . TRP A 1 90 ? 15.317 29.536 40.828 1.00 49.88 90 TRP A C 1
ATOM 763 O O . TRP A 1 90 ? 14.679 30.463 41.314 1.00 49.88 90 TRP A O 1
ATOM 773 N N . LEU A 1 91 ? 14.741 28.367 40.523 1.00 42.53 91 LEU A N 1
ATOM 774 C CA . LEU A 1 91 ? 13.332 28.078 40.818 1.00 42.53 91 LEU A CA 1
ATOM 775 C C . LEU A 1 91 ? 13.056 28.147 42.325 1.00 42.53 91 LEU A C 1
ATOM 777 O O . LEU A 1 91 ? 12.087 28.773 42.738 1.00 42.53 91 LEU A O 1
ATOM 781 N N . LEU A 1 92 ? 13.926 27.566 43.152 1.00 45.19 92 LEU A N 1
ATOM 782 C CA . LEU A 1 92 ? 13.830 27.634 44.608 1.00 45.19 92 LEU A CA 1
ATOM 783 C C . LEU A 1 92 ? 14.011 29.055 45.131 1.00 45.19 92 LEU A C 1
ATOM 785 O O . LEU A 1 92 ? 13.235 29.429 45.986 1.00 45.19 92 LEU A O 1
ATOM 789 N N . ASP A 1 93 ? 14.914 29.871 44.594 1.00 46.38 93 ASP A N 1
ATOM 790 C CA . ASP A 1 93 ? 15.093 31.279 44.973 1.00 46.38 93 ASP A CA 1
ATOM 791 C C . ASP A 1 93 ? 13.845 32.110 44.593 1.00 46.38 93 ASP A C 1
ATOM 793 O O . ASP A 1 93 ? 13.443 33.010 45.331 1.00 46.38 93 ASP A O 1
ATOM 797 N N . VAL A 1 94 ? 13.171 31.770 43.484 1.00 43.66 94 VAL A N 1
ATOM 798 C CA . VAL A 1 94 ? 11.863 32.335 43.090 1.00 43.66 94 VAL A CA 1
ATOM 799 C C . VAL A 1 94 ? 10.740 31.884 44.042 1.00 43.66 94 VAL A C 1
ATOM 801 O O . VAL A 1 94 ? 9.815 32.654 44.303 1.00 43.66 94 VAL A O 1
ATOM 804 N N . PHE A 1 95 ? 10.825 30.676 44.612 1.00 38.16 95 PHE A N 1
ATOM 805 C CA . PHE A 1 95 ? 9.850 30.137 45.571 1.00 38.16 95 PHE A CA 1
ATOM 806 C C . PHE A 1 95 ? 10.181 30.432 47.057 1.00 38.16 95 PHE A C 1
ATOM 808 O O . PHE A 1 95 ? 9.268 30.466 47.881 1.00 38.16 95 PHE A O 1
ATOM 815 N N . GLU A 1 96 ? 11.436 30.707 47.426 1.00 40.62 96 GLU A N 1
ATOM 816 C CA . GLU A 1 96 ? 11.917 30.972 48.797 1.00 40.62 96 GLU A CA 1
ATOM 817 C C . GLU A 1 96 ? 11.647 32.412 49.254 1.00 40.62 96 GLU A C 1
ATOM 819 O O . GLU A 1 96 ? 11.628 32.681 50.457 1.00 40.62 96 GLU A O 1
ATOM 824 N N . ILE A 1 97 ? 11.294 33.324 48.340 1.00 39.84 97 ILE A N 1
ATOM 825 C CA . ILE A 1 97 ? 10.750 34.650 48.695 1.00 39.84 97 ILE A CA 1
ATOM 826 C C . ILE A 1 97 ? 9.421 34.525 49.485 1.00 39.84 97 ILE A C 1
ATOM 828 O O . ILE A 1 97 ? 9.004 35.469 50.159 1.00 39.84 97 ILE A O 1
ATOM 832 N N . ASN A 1 98 ? 8.788 33.343 49.503 1.00 40.25 98 ASN A N 1
ATOM 833 C CA . ASN A 1 98 ? 7.503 33.094 50.163 1.00 40.25 98 ASN A CA 1
ATOM 834 C C . ASN A 1 98 ? 7.545 32.552 51.603 1.00 40.25 98 ASN A C 1
ATOM 836 O O . ASN A 1 98 ? 6.491 32.189 52.117 1.00 40.25 98 ASN A O 1
ATOM 840 N N . ASN A 1 99 ? 8.677 32.538 52.314 1.00 35.22 99 ASN A N 1
ATOM 841 C CA . ASN A 1 99 ? 8.652 32.164 53.738 1.00 35.22 99 ASN A CA 1
ATOM 842 C C . ASN A 1 99 ? 9.631 32.958 54.606 1.00 35.22 99 ASN A C 1
ATOM 844 O O . ASN A 1 99 ? 10.709 32.476 54.931 1.00 35.22 99 ASN A O 1
ATOM 848 N N . PHE A 1 100 ? 9.217 34.134 55.094 1.00 29.91 100 PHE A N 1
ATOM 849 C CA . PHE A 1 100 ? 9.799 34.692 56.320 1.00 29.91 100 PHE A CA 1
ATOM 850 C C . PHE A 1 100 ? 8.818 35.583 57.097 1.00 29.91 100 PHE A C 1
ATOM 852 O O . PHE A 1 100 ? 8.695 36.777 56.839 1.00 29.91 100 PHE A O 1
ATOM 859 N N . THR A 1 101 ? 8.156 35.017 58.113 1.00 29.55 101 THR A N 1
ATOM 860 C CA . THR A 1 101 ? 8.152 35.575 59.484 1.00 29.55 101 THR A CA 1
ATOM 861 C C . THR A 1 101 ? 7.593 34.563 60.491 1.00 29.55 101 THR A C 1
ATOM 863 O O . THR A 1 101 ? 6.385 34.434 60.631 1.00 29.55 101 THR A O 1
ATOM 866 N N . LEU A 1 102 ? 8.475 33.866 61.221 1.00 27.44 102 LEU A N 1
ATOM 867 C CA . LEU A 1 102 ? 8.441 33.735 62.690 1.00 27.44 102 LEU A CA 1
ATOM 868 C C . LEU A 1 102 ? 9.611 32.857 63.178 1.00 27.44 102 LEU A C 1
ATOM 870 O O . LEU A 1 102 ? 9.667 31.660 62.943 1.00 27.44 102 LEU A O 1
ATOM 874 N N . GLN A 1 103 ? 10.561 33.546 63.814 1.00 32.84 103 GLN A N 1
ATOM 875 C CA . GLN A 1 103 ? 11.563 33.139 64.808 1.00 32.84 103 GLN A CA 1
ATOM 876 C C . GLN A 1 103 ? 12.023 31.667 64.921 1.00 32.84 103 GLN A C 1
ATOM 878 O O . GLN A 1 103 ? 11.262 30.775 65.267 1.00 32.84 103 GLN A O 1
ATOM 883 N N . LYS A 1 104 ? 13.356 31.516 64.792 1.00 44.31 104 LYS A N 1
ATOM 884 C CA . LYS A 1 104 ? 14.258 30.518 65.407 1.00 44.31 104 LYS A CA 1
ATOM 885 C C . LYS A 1 104 ? 13.649 29.146 65.712 1.00 44.31 104 LYS A C 1
ATOM 887 O O . LYS A 1 104 ? 13.047 28.962 66.763 1.00 44.31 104 LYS A O 1
ATOM 892 N N . ASN A 1 105 ? 13.986 28.152 64.892 1.00 35.84 105 ASN A N 1
ATOM 893 C CA . ASN A 1 105 ? 14.026 26.770 65.357 1.00 35.84 105 ASN A CA 1
ATOM 894 C C . ASN A 1 105 ? 15.022 25.934 64.541 1.00 35.84 105 ASN A C 1
ATOM 896 O O . ASN A 1 105 ? 14.892 25.802 63.325 1.00 35.84 105 ASN A O 1
ATOM 900 N N . ASP A 1 106 ? 15.977 25.312 65.239 1.00 40.06 106 ASP A N 1
ATOM 901 C CA . ASP A 1 106 ? 16.973 24.346 64.735 1.00 40.06 106 ASP A CA 1
ATOM 902 C C . ASP A 1 106 ? 16.345 23.072 64.114 1.00 40.06 106 ASP A C 1
ATOM 904 O O . ASP A 1 106 ? 17.029 22.158 63.652 1.00 40.06 106 ASP A O 1
ATOM 908 N N . THR A 1 107 ? 15.016 23.001 64.074 1.00 40.75 107 THR A N 1
ATOM 909 C CA . THR A 1 107 ? 14.209 21.894 63.561 1.00 40.75 107 THR A CA 1
ATOM 910 C C . THR A 1 107 ? 14.315 21.740 62.043 1.00 40.75 107 THR A C 1
ATOM 912 O O . THR A 1 107 ? 14.313 20.616 61.556 1.00 40.75 107 THR A O 1
ATOM 915 N N . LEU A 1 108 ? 14.478 22.825 61.276 1.00 36.88 108 LEU A N 1
ATOM 916 C CA . LEU A 1 108 ? 14.505 22.738 59.808 1.00 36.88 108 LEU A CA 1
ATOM 917 C C . LEU A 1 108 ? 15.813 22.127 59.277 1.00 36.88 108 LEU A C 1
ATOM 919 O O . LEU A 1 108 ? 15.784 21.296 58.372 1.00 36.88 108 LEU A O 1
ATOM 923 N N . ALA A 1 109 ? 16.950 22.462 59.895 1.00 40.50 109 ALA A N 1
ATOM 924 C CA . ALA A 1 109 ? 18.238 21.847 59.576 1.00 40.50 109 ALA A CA 1
ATOM 925 C C . ALA A 1 109 ? 18.245 20.345 59.914 1.00 40.50 109 ALA A C 1
ATOM 927 O O . ALA A 1 109 ? 18.815 19.543 59.173 1.00 40.50 109 ALA A O 1
ATOM 928 N N . ASN A 1 110 ? 17.557 19.949 60.989 1.00 44.81 110 ASN A N 1
ATOM 929 C CA . ASN A 1 110 ? 17.367 18.541 61.337 1.00 44.81 110 ASN A CA 1
ATOM 930 C C . ASN A 1 110 ? 16.418 17.830 60.358 1.00 44.81 110 ASN A C 1
ATOM 932 O O . ASN A 1 110 ? 16.755 16.747 59.887 1.00 44.81 110 ASN A O 1
ATOM 936 N N . ASN A 1 111 ? 15.327 18.476 59.939 1.00 43.62 111 ASN A N 1
ATOM 937 C CA . ASN A 1 111 ? 14.390 17.927 58.954 1.00 43.62 111 ASN A CA 1
ATOM 938 C C . ASN A 1 111 ? 15.034 17.752 57.566 1.00 43.62 111 ASN A C 1
ATOM 940 O O . ASN A 1 111 ? 14.793 16.746 56.905 1.00 43.62 111 ASN A O 1
ATOM 944 N N . MET A 1 112 ? 15.914 18.667 57.140 1.00 40.31 112 MET A N 1
ATOM 945 C CA . MET A 1 112 ? 16.708 18.502 55.912 1.00 40.31 112 MET A CA 1
ATOM 946 C C . MET A 1 112 ? 17.710 17.348 56.025 1.00 40.31 112 MET A C 1
ATOM 948 O O . MET A 1 112 ? 17.866 16.559 55.093 1.00 40.31 112 MET A O 1
ATOM 952 N N . LYS A 1 113 ? 18.359 17.203 57.185 1.00 48.16 113 LYS A N 1
ATOM 953 C CA . LYS A 1 113 ? 19.279 16.091 57.458 1.00 48.16 113 LYS A CA 1
ATOM 954 C C . LYS A 1 113 ? 18.548 14.747 57.513 1.00 48.16 113 LYS A C 1
ATOM 956 O O . LYS A 1 113 ? 19.128 13.724 57.154 1.00 48.16 113 LYS A O 1
ATOM 961 N N . ASP A 1 114 ? 17.286 14.737 57.929 1.00 45.50 114 ASP A N 1
ATOM 962 C CA . ASP A 1 114 ? 16.441 13.543 57.958 1.00 45.50 114 ASP A CA 1
ATOM 963 C C . ASP A 1 114 ? 15.834 13.220 56.585 1.00 45.50 114 ASP A C 1
ATOM 965 O O . ASP A 1 114 ? 15.804 12.048 56.211 1.00 45.50 114 ASP A O 1
ATOM 969 N N . ALA A 1 115 ? 15.504 14.225 55.767 1.00 43.06 115 ALA A N 1
ATOM 970 C CA . ALA A 1 115 ? 15.123 14.047 54.363 1.00 43.06 115 ALA A CA 1
ATOM 971 C C . ALA A 1 115 ? 16.276 13.475 53.513 1.00 43.06 115 ALA A C 1
ATOM 973 O O . ALA A 1 115 ? 16.067 12.562 52.715 1.00 43.06 115 ALA A O 1
ATOM 974 N N . GLN A 1 116 ? 17.515 13.931 53.739 1.00 46.44 116 GLN A N 1
ATOM 975 C CA . GLN A 1 116 ? 18.715 13.372 53.099 1.00 46.44 116 GLN A CA 1
ATOM 976 C C . GLN A 1 116 ? 18.970 11.913 53.504 1.00 46.44 116 GLN A C 1
ATOM 978 O O . GLN A 1 116 ? 19.334 11.085 52.666 1.00 46.44 116 GLN A O 1
ATOM 983 N N . LYS A 1 117 ? 18.738 11.562 54.777 1.00 49.28 117 LYS A N 1
ATOM 984 C CA . LYS A 1 117 ? 18.799 10.162 55.232 1.00 49.28 117 LYS A CA 1
ATOM 985 C C . LYS A 1 117 ? 17.696 9.317 54.599 1.00 49.28 117 LYS A C 1
ATOM 987 O O . LYS A 1 117 ? 17.956 8.167 54.265 1.00 49.28 117 LYS A O 1
ATOM 992 N N . LEU A 1 118 ? 16.501 9.878 54.416 1.00 42.62 118 LEU A N 1
ATOM 993 C CA . LEU A 1 118 ? 15.383 9.218 53.743 1.00 42.62 118 LEU A CA 1
ATOM 994 C C . LEU A 1 118 ? 15.723 8.888 52.288 1.00 42.62 118 LEU A C 1
ATOM 996 O O . LEU A 1 118 ? 15.536 7.757 51.850 1.00 42.62 118 LEU A O 1
ATOM 1000 N N . PHE A 1 119 ? 16.297 9.852 51.569 1.00 44.84 119 PHE A N 1
ATOM 1001 C CA . PHE A 1 119 ? 16.734 9.667 50.186 1.00 44.84 119 PHE A CA 1
ATOM 1002 C C . PHE A 1 119 ? 17.827 8.596 50.064 1.00 44.84 119 PHE A C 1
ATOM 1004 O O . PHE A 1 119 ? 17.798 7.780 49.146 1.00 44.84 119 PHE A O 1
ATOM 1011 N N . ALA A 1 120 ? 18.754 8.536 51.025 1.00 51.66 120 ALA A N 1
ATOM 1012 C CA . ALA A 1 120 ? 19.779 7.495 51.074 1.00 51.66 120 ALA A CA 1
ATOM 1013 C C . ALA A 1 120 ? 19.211 6.090 51.370 1.00 51.66 120 ALA A C 1
ATOM 1015 O O . ALA A 1 120 ? 19.767 5.100 50.896 1.00 51.66 120 ALA A O 1
ATOM 1016 N N . VAL A 1 121 ? 18.113 5.989 52.131 1.00 46.31 121 VAL A N 1
ATOM 1017 C CA . VAL A 1 121 ? 17.399 4.722 52.383 1.00 46.31 121 VAL A CA 1
ATOM 1018 C C . VAL A 1 121 ? 16.640 4.275 51.134 1.00 46.31 121 VAL A C 1
ATOM 1020 O O . VAL A 1 121 ? 16.804 3.137 50.711 1.00 46.31 121 VAL A O 1
ATOM 1023 N N . PHE A 1 122 ? 15.905 5.172 50.471 1.00 43.16 122 PHE A N 1
ATOM 1024 C CA . PHE A 1 122 ? 15.232 4.857 49.204 1.00 43.16 122 PHE A CA 1
ATOM 1025 C C . PHE A 1 122 ? 16.211 4.430 48.107 1.00 43.16 122 PHE A C 1
ATOM 1027 O O . PHE A 1 122 ? 15.941 3.474 47.386 1.00 43.16 122 PHE A O 1
ATOM 1034 N N . LYS A 1 123 ? 17.384 5.069 48.043 1.00 50.97 123 LYS A N 1
ATOM 1035 C CA . LYS A 1 123 ? 18.467 4.678 47.136 1.00 50.97 123 LYS A CA 1
ATOM 1036 C C . LYS A 1 123 ? 18.998 3.270 47.437 1.00 50.97 123 LYS A C 1
ATOM 1038 O O . LYS A 1 123 ? 19.153 2.477 46.521 1.00 50.97 123 LYS A O 1
ATOM 1043 N N . LYS A 1 124 ? 19.187 2.914 48.713 1.00 48.91 124 LYS A N 1
ATOM 1044 C CA . LYS A 1 124 ? 19.589 1.551 49.114 1.00 48.91 124 LYS A CA 1
ATOM 1045 C C . LYS A 1 124 ? 18.523 0.491 48.835 1.00 48.91 124 LYS A C 1
ATOM 1047 O O . LYS A 1 124 ? 18.874 -0.624 48.465 1.00 48.91 124 LYS A O 1
ATOM 1052 N N . ILE A 1 125 ? 17.244 0.832 48.985 1.00 43.00 125 ILE A N 1
ATOM 1053 C CA . ILE A 1 125 ? 16.116 -0.044 48.631 1.00 43.00 125 ILE A CA 1
ATOM 1054 C C . ILE A 1 125 ? 16.065 -0.269 47.115 1.00 43.00 125 ILE A C 1
ATOM 1056 O O . ILE A 1 125 ? 15.791 -1.372 46.668 1.00 43.00 125 ILE A O 1
ATOM 1060 N N . GLN A 1 126 ? 16.365 0.758 46.319 1.00 43.88 126 GLN A N 1
ATOM 1061 C CA . GLN A 1 126 ? 16.418 0.655 44.860 1.00 43.88 126 GLN A CA 1
ATOM 1062 C C . GLN A 1 126 ? 17.650 -0.125 44.362 1.00 43.88 126 GLN A C 1
ATOM 1064 O O . GLN A 1 126 ? 17.595 -0.753 43.310 1.00 43.88 126 GLN A O 1
ATOM 1069 N N . GLU A 1 127 ? 18.751 -0.091 45.116 1.00 43.28 127 GLU A N 1
ATOM 1070 C CA . GLU A 1 127 ? 20.016 -0.769 44.799 1.00 43.28 127 GLU A CA 1
ATOM 1071 C C . GLU A 1 127 ? 20.125 -2.193 45.391 1.00 43.28 127 GLU A C 1
ATOM 1073 O O . GLU A 1 127 ? 21.105 -2.885 45.115 1.00 43.28 127 GLU A O 1
ATOM 1078 N N . SER A 1 128 ? 19.155 -2.661 46.190 1.00 42.31 128 SER A N 1
ATOM 1079 C CA . SER A 1 128 ? 19.165 -4.009 46.780 1.00 42.31 128 SER A CA 1
ATOM 1080 C C . SER A 1 128 ? 17.939 -4.837 46.380 1.00 42.31 128 SER A C 1
ATOM 1082 O O . SER A 1 128 ? 16.809 -4.375 46.458 1.00 42.31 128 SER A O 1
ATOM 1084 N N . ASP A 1 129 ? 18.158 -6.103 46.006 1.00 42.31 129 ASP A N 1
ATOM 1085 C CA . ASP A 1 129 ? 17.133 -7.092 45.600 1.00 42.31 129 ASP A CA 1
ATOM 1086 C C . ASP A 1 129 ? 16.218 -7.576 46.759 1.00 42.31 129 ASP A C 1
ATOM 1088 O O . ASP A 1 129 ? 15.622 -8.656 46.721 1.00 42.31 129 ASP A O 1
ATOM 1092 N N . LEU A 1 130 ? 16.115 -6.807 47.845 1.00 48.12 130 LEU A N 1
ATOM 1093 C CA . LEU A 1 130 ? 15.362 -7.170 49.046 1.00 48.12 130 LEU A CA 1
ATOM 1094 C C . LEU A 1 130 ? 13.963 -6.550 49.044 1.00 48.12 130 LEU A C 1
ATOM 1096 O O . LEU A 1 130 ? 13.758 -5.392 48.690 1.00 48.12 130 LEU A O 1
ATOM 1100 N N . SER A 1 131 ? 12.970 -7.329 49.488 1.00 53.53 131 SER A N 1
ATOM 1101 C CA . SER A 1 131 ? 11.579 -6.875 49.501 1.00 53.53 131 SER A CA 1
ATOM 1102 C C . SER A 1 131 ? 11.399 -5.668 50.430 1.00 53.53 131 SER A C 1
ATOM 1104 O O . SER A 1 131 ? 11.831 -5.695 51.585 1.00 53.53 131 SER A O 1
ATOM 1106 N N . LEU A 1 132 ? 10.680 -4.651 49.943 1.00 47.34 132 LEU A N 1
ATOM 1107 C CA . LEU A 1 132 ? 10.332 -3.400 50.637 1.00 47.34 132 LEU A CA 1
ATOM 1108 C C . LEU A 1 132 ? 9.870 -3.610 52.096 1.00 47.34 132 LEU A C 1
ATOM 1110 O O . LEU A 1 132 ? 10.109 -2.784 52.971 1.00 47.34 132 LEU A O 1
ATOM 1114 N N . LYS A 1 133 ? 9.222 -4.749 52.360 1.00 48.53 133 LYS A N 1
ATOM 1115 C CA . LYS A 1 133 ? 8.694 -5.143 53.667 1.00 48.53 133 LYS A CA 1
ATOM 1116 C C . LYS A 1 133 ? 9.791 -5.347 54.719 1.00 48.53 133 LYS A C 1
ATOM 1118 O O . LYS A 1 133 ? 9.618 -4.937 55.859 1.00 48.53 133 LYS A O 1
ATOM 1123 N N . THR A 1 134 ? 10.929 -5.926 54.340 1.00 59.09 134 THR A N 1
ATOM 1124 C CA . THR A 1 134 ? 12.021 -6.251 55.273 1.00 59.09 134 THR A CA 1
ATOM 1125 C C . THR A 1 134 ? 12.735 -4.992 55.768 1.00 59.09 134 THR A C 1
ATOM 1127 O O . THR A 1 134 ? 13.031 -4.878 56.955 1.00 59.09 134 THR A O 1
ATOM 1130 N N . GLU A 1 135 ? 12.946 -4.014 54.885 1.00 59.91 135 GLU A N 1
ATOM 1131 C CA . GLU A 1 135 ? 13.516 -2.703 55.229 1.00 59.91 135 GLU A CA 1
ATOM 1132 C C . GLU A 1 135 ? 12.551 -1.872 56.085 1.00 59.91 135 GLU A C 1
ATOM 1134 O O . GLU A 1 135 ? 12.979 -1.265 57.064 1.00 59.91 135 GLU A O 1
ATOM 1139 N N . ILE A 1 136 ? 11.244 -1.906 55.795 1.00 52.41 136 ILE A N 1
ATOM 1140 C CA . ILE A 1 136 ? 10.213 -1.240 56.610 1.00 52.41 136 ILE A CA 1
ATOM 1141 C C . ILE A 1 136 ? 10.179 -1.809 58.036 1.00 52.41 136 ILE A C 1
ATOM 1143 O O . ILE A 1 136 ? 10.238 -1.042 59.001 1.00 52.41 136 ILE A O 1
ATOM 1147 N N . ASP A 1 137 ? 10.174 -3.137 58.181 1.00 57.59 137 ASP A N 1
ATOM 1148 C CA . ASP A 1 137 ? 10.191 -3.805 59.489 1.00 57.59 137 ASP A CA 1
ATOM 1149 C C . ASP A 1 137 ? 11.481 -3.476 60.266 1.00 57.59 137 ASP A C 1
ATOM 1151 O O . ASP A 1 137 ? 11.476 -3.274 61.487 1.00 57.59 137 ASP A O 1
ATOM 1155 N N . GLN A 1 138 ? 12.610 -3.363 59.561 1.00 66.19 138 GLN A N 1
ATOM 1156 C CA . GLN A 1 138 ? 13.898 -3.019 60.155 1.00 66.19 138 GLN A CA 1
ATOM 1157 C C . GLN A 1 138 ? 13.989 -1.532 60.531 1.00 66.19 138 GLN A C 1
ATOM 1159 O O . GLN A 1 138 ? 14.555 -1.209 61.580 1.00 66.19 138 GLN A O 1
ATOM 1164 N N . LEU A 1 139 ? 13.381 -0.629 59.756 1.00 54.62 139 LEU A N 1
ATOM 1165 C CA . LEU A 1 139 ? 13.277 0.801 60.061 1.00 54.62 139 LEU A CA 1
ATOM 1166 C C . LEU A 1 139 ? 12.385 1.037 61.288 1.00 54.62 139 LEU A C 1
ATOM 1168 O O . LEU A 1 139 ? 12.775 1.776 62.194 1.00 54.62 139 LEU A O 1
ATOM 1172 N N . GLN A 1 140 ? 11.244 0.345 61.365 1.00 69.00 140 GLN A N 1
ATOM 1173 C CA . GLN A 1 140 ? 10.351 0.370 62.525 1.00 69.00 140 GLN A CA 1
ATOM 1174 C C . GLN A 1 140 ? 11.062 -0.136 63.788 1.00 69.00 140 GLN A C 1
ATOM 1176 O O . GLN A 1 140 ? 10.928 0.458 64.859 1.00 69.00 140 GLN A O 1
ATOM 1181 N N . LYS A 1 141 ? 11.867 -1.200 63.665 1.00 73.12 141 LYS A N 1
ATOM 1182 C CA . LYS A 1 141 ? 12.582 -1.805 64.797 1.00 73.12 141 LYS A CA 1
ATOM 1183 C C . LYS A 1 141 ? 13.794 -0.993 65.261 1.00 73.12 141 LYS A C 1
ATOM 1185 O O . LYS A 1 141 ? 14.067 -0.942 66.456 1.00 73.12 141 LYS A O 1
ATOM 1190 N N . THR A 1 142 ? 14.541 -0.386 64.338 1.00 67.12 142 THR A N 1
ATOM 1191 C CA . THR A 1 142 ? 15.817 0.285 64.657 1.00 67.12 142 THR A CA 1
ATOM 1192 C C . THR A 1 142 ? 15.689 1.793 64.854 1.00 67.12 142 THR A C 1
ATOM 1194 O O . THR A 1 142 ? 16.509 2.376 65.563 1.00 67.12 142 THR A O 1
ATOM 1197 N N . LYS A 1 143 ? 14.680 2.441 64.254 1.00 68.38 143 LYS A N 1
ATOM 1198 C CA . LYS A 1 143 ? 14.472 3.899 64.314 1.00 68.38 143 LYS A CA 1
ATOM 1199 C C . LYS A 1 143 ? 12.979 4.261 64.446 1.00 68.38 143 LYS A C 1
ATOM 1201 O O . LYS A 1 143 ? 12.440 4.971 63.594 1.00 68.38 143 LYS A O 1
ATOM 1206 N N . PRO A 1 144 ? 12.308 3.842 65.535 1.00 60.25 144 PRO A N 1
ATOM 1207 C CA . PRO A 1 144 ? 10.855 3.969 65.693 1.00 60.25 144 PRO A CA 1
ATOM 1208 C C . PRO A 1 144 ? 10.345 5.419 65.690 1.00 60.25 144 PRO A C 1
ATOM 1210 O O . PRO A 1 144 ? 9.238 5.675 65.231 1.00 60.25 144 PRO A O 1
ATOM 1213 N N . GLN A 1 145 ? 11.143 6.390 66.149 1.00 55.94 145 GLN A N 1
ATOM 1214 C CA . GLN A 1 145 ? 10.757 7.808 66.111 1.00 55.94 145 GLN A CA 1
ATOM 1215 C C . GLN A 1 145 ? 10.710 8.359 64.679 1.00 55.94 145 GLN A C 1
ATOM 1217 O O . GLN A 1 145 ? 9.743 9.020 64.323 1.00 55.94 145 GLN A O 1
ATOM 1222 N N . LEU A 1 146 ? 11.694 8.018 63.837 1.00 51.91 146 LEU A N 1
ATOM 1223 C CA . LEU A 1 146 ? 11.710 8.397 62.419 1.00 51.91 146 LEU A CA 1
ATOM 1224 C C . LEU A 1 146 ? 10.569 7.711 61.653 1.00 51.91 146 LEU A C 1
ATOM 1226 O O . LEU A 1 146 ? 9.923 8.338 60.820 1.00 51.91 146 LEU A O 1
ATOM 1230 N N . PHE A 1 147 ? 10.293 6.442 61.971 1.00 55.84 147 PHE A N 1
ATOM 1231 C CA . PHE A 1 147 ? 9.167 5.698 61.408 1.00 55.84 147 PHE A CA 1
ATOM 1232 C C . PHE A 1 147 ? 7.812 6.329 61.775 1.00 55.84 147 PHE A C 1
ATOM 1234 O O . PHE A 1 147 ? 6.961 6.498 60.908 1.00 55.84 147 PHE A O 1
ATOM 1241 N N . ASN A 1 148 ? 7.632 6.765 63.026 1.00 50.78 148 ASN A N 1
ATOM 1242 C CA . ASN A 1 148 ? 6.412 7.453 63.459 1.00 50.78 148 ASN A CA 1
ATOM 1243 C C . ASN A 1 148 ? 6.271 8.857 62.850 1.00 50.78 148 ASN A C 1
ATOM 1245 O O . ASN A 1 148 ? 5.166 9.244 62.478 1.00 50.78 148 ASN A O 1
ATOM 1249 N N . SER A 1 149 ? 7.368 9.605 62.689 1.00 52.22 149 SER A N 1
ATOM 1250 C CA . SER A 1 149 ? 7.351 10.890 61.974 1.00 52.22 149 SER A CA 1
ATOM 1251 C C . SER A 1 149 ? 7.022 10.720 60.488 1.00 52.22 149 SER A C 1
ATOM 1253 O O . SER A 1 149 ? 6.315 11.550 59.921 1.00 52.22 149 SER A O 1
ATOM 1255 N N . LEU A 1 150 ? 7.471 9.625 59.865 1.00 46.28 150 LEU A N 1
ATOM 1256 C CA . LEU A 1 150 ? 7.074 9.250 58.507 1.00 46.28 150 LEU A CA 1
ATOM 1257 C C . LEU A 1 150 ? 5.581 8.924 58.427 1.00 46.28 150 LEU A C 1
ATOM 1259 O O . LEU A 1 150 ? 4.901 9.446 57.550 1.00 46.28 150 LEU A O 1
ATOM 1263 N N . LEU A 1 151 ? 5.057 8.131 59.364 1.00 46.69 151 LEU A N 1
ATOM 1264 C CA . LEU A 1 151 ? 3.626 7.828 59.458 1.00 46.69 151 LEU A CA 1
ATOM 1265 C C . LEU A 1 151 ? 2.773 9.096 59.607 1.00 46.69 151 LEU A C 1
ATOM 1267 O O . LEU A 1 151 ? 1.787 9.239 58.892 1.00 46.69 151 LEU A O 1
ATOM 1271 N N . GLN A 1 152 ? 3.199 10.053 60.436 1.00 44.47 152 GLN A N 1
ATOM 1272 C CA . GLN A 1 152 ? 2.533 11.356 60.572 1.00 44.47 152 GLN A CA 1
ATOM 1273 C C . GLN A 1 152 ? 2.563 12.195 59.286 1.00 44.47 152 GLN A C 1
ATOM 1275 O O . GLN A 1 152 ? 1.626 12.944 59.023 1.00 44.47 152 GLN A O 1
ATOM 1280 N N . CYS A 1 153 ? 3.596 12.061 58.449 1.00 37.59 153 CYS A N 1
ATOM 1281 C CA . CYS A 1 153 ? 3.625 12.717 57.137 1.00 37.59 153 CYS A CA 1
ATOM 1282 C C . CYS A 1 153 ? 2.637 12.078 56.142 1.00 37.59 153 CYS A C 1
ATOM 1284 O O . CYS A 1 153 ? 2.141 12.762 55.249 1.00 37.59 153 CYS A O 1
ATOM 1286 N N . PHE A 1 154 ? 2.316 10.789 56.306 1.00 36.22 154 PHE A N 1
ATOM 1287 C CA . PHE A 1 154 ? 1.305 10.085 55.507 1.00 36.22 154 PHE A CA 1
ATOM 1288 C C . PHE A 1 154 ? -0.132 10.235 56.053 1.00 36.22 154 PHE A C 1
ATOM 1290 O O . PHE A 1 154 ? -1.087 9.956 55.329 1.00 36.22 154 PHE A O 1
ATOM 1297 N N . GLU A 1 155 ? -0.316 10.751 57.274 1.00 32.78 155 GLU A N 1
ATOM 1298 C CA . GLU A 1 155 ? -1.628 11.036 57.892 1.00 32.78 155 GLU A CA 1
ATOM 1299 C C . GLU A 1 155 ? -2.382 12.244 57.287 1.00 32.78 155 GLU A C 1
ATOM 1301 O O . GLU A 1 155 ? -3.455 12.606 57.767 1.00 32.78 155 GLU A O 1
ATOM 1306 N N . ILE A 1 156 ? -1.904 12.840 56.188 1.00 32.12 156 ILE A N 1
ATOM 1307 C CA . ILE A 1 156 ? -2.611 13.933 55.485 1.00 32.12 156 ILE A CA 1
ATOM 1308 C C . ILE A 1 156 ? -3.705 13.407 54.519 1.00 32.12 156 ILE A C 1
ATOM 1310 O O . ILE A 1 156 ? -4.418 14.193 53.900 1.00 32.12 156 ILE A O 1
ATOM 1314 N N . SER A 1 157 ? -3.947 12.090 54.429 1.00 28.39 157 SER A N 1
ATOM 1315 C CA . SER A 1 157 ? -5.091 11.544 53.670 1.00 28.39 157 SER A CA 1
ATOM 1316 C C . SER A 1 157 ? -6.152 10.893 54.583 1.00 28.39 157 SER A C 1
ATOM 1318 O O . SER A 1 157 ? -5.909 9.823 55.145 1.00 28.39 157 SER A O 1
ATOM 1320 N N . PRO A 1 158 ? -7.352 11.489 54.750 1.00 31.03 158 PRO A N 1
ATOM 1321 C CA . PRO A 1 158 ? -8.292 11.143 55.825 1.00 31.03 158 PRO A CA 1
ATOM 1322 C C . PRO A 1 158 ? -9.193 9.912 55.582 1.00 31.03 158 PRO A C 1
ATOM 1324 O O . PRO A 1 158 ? -10.211 9.773 56.256 1.00 31.03 158 PRO A O 1
ATOM 1327 N N . ASN A 1 159 ? -8.859 8.988 54.674 1.00 36.22 159 ASN A N 1
ATOM 1328 C CA . ASN A 1 159 ? -9.820 7.955 54.243 1.00 36.22 159 ASN A CA 1
ATOM 1329 C C . ASN A 1 159 ? -9.574 6.517 54.733 1.00 36.22 159 ASN A C 1
ATOM 1331 O O . ASN A 1 159 ? -10.375 5.644 54.411 1.00 36.22 159 ASN A O 1
ATOM 1335 N N . TYR A 1 160 ? -8.550 6.235 55.545 1.00 32.16 160 TYR A N 1
ATOM 1336 C CA . TYR A 1 160 ? -8.208 4.834 55.863 1.00 32.16 160 TYR A CA 1
ATOM 1337 C C . TYR A 1 160 ? -8.706 4.296 57.225 1.00 32.16 160 TYR A C 1
ATOM 1339 O O . TYR A 1 160 ? -8.714 3.087 57.430 1.00 32.16 160 TYR A O 1
ATOM 1347 N N . TRP A 1 161 ? -9.201 5.141 58.144 1.00 33.91 161 TRP A N 1
ATOM 1348 C CA . TRP A 1 161 ? -9.575 4.723 59.519 1.00 33.91 161 TRP A CA 1
ATOM 1349 C C . TRP A 1 161 ? -11.078 4.807 59.860 1.00 33.91 161 TRP A C 1
ATOM 1351 O O . TRP A 1 161 ? -11.478 4.656 61.017 1.00 33.91 161 TRP A O 1
ATOM 1361 N N . ALA A 1 162 ? -11.950 5.034 58.874 1.00 40.56 162 ALA A N 1
ATOM 1362 C CA . ALA A 1 162 ? -13.383 5.218 59.125 1.00 40.56 162 ALA A CA 1
ATOM 1363 C C . ALA A 1 162 ? -14.153 3.909 59.398 1.00 40.56 162 ALA A C 1
ATOM 1365 O O . ALA A 1 162 ? -15.167 3.942 60.094 1.00 40.56 162 ALA A O 1
ATOM 1366 N N . SER A 1 163 ? -13.704 2.756 58.893 1.00 40.78 163 SER A N 1
ATOM 1367 C CA . SER A 1 163 ? -14.528 1.535 58.874 1.00 40.78 163 SER A CA 1
ATOM 1368 C C . SER A 1 163 ? -14.715 0.893 60.256 1.00 40.78 163 SER A C 1
ATOM 1370 O O . SER A 1 163 ? -15.843 0.586 60.642 1.00 40.78 163 SER A O 1
ATOM 1372 N N . GLU A 1 164 ? -13.644 0.757 61.038 1.00 38.62 164 GLU A N 1
ATOM 1373 C CA . GLU A 1 164 ? -13.673 0.062 62.335 1.00 38.62 164 GLU A CA 1
ATOM 1374 C C . GLU A 1 164 ? -14.403 0.888 63.417 1.00 38.62 164 GLU A C 1
ATOM 1376 O O . GLU A 1 164 ? -15.144 0.363 64.254 1.00 38.62 164 GLU A O 1
ATOM 1381 N N . ASN A 1 165 ? -14.291 2.218 63.337 1.00 51.22 165 ASN A N 1
ATOM 1382 C CA . ASN A 1 165 ? -15.001 3.150 64.216 1.00 51.22 165 ASN A CA 1
ATOM 1383 C C . ASN A 1 165 ? -16.493 3.276 63.866 1.00 51.22 165 ASN A C 1
ATOM 1385 O O . ASN A 1 165 ? -17.320 3.485 64.758 1.00 51.22 165 ASN A O 1
ATOM 1389 N N . LEU A 1 166 ? -16.857 3.141 62.586 1.00 41.62 166 LEU A N 1
ATOM 1390 C CA . LEU A 1 166 ? -18.248 3.190 62.137 1.00 41.62 166 LEU A CA 1
ATOM 1391 C C . LEU A 1 166 ? -19.017 1.938 62.574 1.00 41.62 166 LEU A C 1
ATOM 1393 O O . LEU A 1 166 ? -20.131 2.058 63.072 1.00 41.62 166 LEU A O 1
ATOM 1397 N N . GLU A 1 167 ? -18.411 0.754 62.485 1.00 41.62 167 GLU A N 1
ATOM 1398 C CA . GLU A 1 167 ? -19.029 -0.503 62.928 1.00 41.62 167 GLU A CA 1
ATOM 1399 C C . GLU A 1 167 ? -19.290 -0.543 64.442 1.00 41.62 167 GLU A C 1
ATOM 1401 O O . GLU A 1 167 ? -20.336 -1.020 64.898 1.00 41.62 167 GLU A O 1
ATOM 1406 N N . LYS A 1 168 ? -18.345 -0.027 65.240 1.00 51.62 168 LYS A N 1
ATOM 1407 C CA . LYS A 1 168 ? -18.508 0.117 66.692 1.00 51.62 168 LYS A CA 1
ATOM 1408 C C . LYS A 1 168 ? -19.631 1.105 67.020 1.00 51.62 168 LYS A C 1
ATOM 1410 O O . LYS A 1 168 ? -20.545 0.763 67.766 1.00 51.62 168 LYS A O 1
ATOM 1415 N N . LYS A 1 169 ? -19.642 2.273 66.365 1.00 50.16 169 LYS A N 1
ATOM 1416 C CA . LYS A 1 169 ? -20.716 3.267 66.515 1.00 50.16 169 LYS A CA 1
ATOM 1417 C C . LYS A 1 169 ? -22.075 2.725 66.067 1.00 50.16 169 LYS A C 1
ATOM 1419 O O . LYS A 1 169 ? -23.064 2.975 66.747 1.00 50.16 169 LYS A O 1
ATOM 1424 N N . MET A 1 170 ? -22.153 1.940 64.991 1.00 43.03 170 MET A N 1
ATOM 1425 C CA . MET A 1 170 ? -23.404 1.312 64.543 1.00 43.03 170 MET A CA 1
ATOM 1426 C C . MET A 1 170 ? -23.914 0.244 65.521 1.00 43.03 170 MET A C 1
ATOM 1428 O O . MET A 1 170 ? -25.125 0.143 65.723 1.00 43.03 170 MET A O 1
ATOM 1432 N N . ARG A 1 171 ? -23.024 -0.513 66.182 1.00 50.91 171 ARG A N 1
ATOM 1433 C CA . ARG A 1 171 ? -23.397 -1.412 67.292 1.00 50.91 171 ARG A CA 1
ATOM 1434 C C . ARG A 1 171 ? -23.998 -0.641 68.467 1.00 50.91 171 ARG A C 1
ATOM 1436 O O . ARG A 1 171 ? -25.072 -1.019 68.936 1.00 50.91 171 ARG A O 1
ATOM 1443 N N . ASP A 1 172 ? -23.381 0.470 68.862 1.00 52.62 172 ASP A N 1
ATOM 1444 C CA . ASP A 1 172 ? -23.903 1.348 69.918 1.00 52.62 172 ASP A CA 1
ATOM 1445 C C . ASP A 1 172 ? -25.255 1.978 69.519 1.00 52.62 172 ASP A C 1
ATOM 1447 O O . ASP A 1 172 ? -26.167 2.108 70.338 1.00 52.62 172 ASP A O 1
ATOM 1451 N N . HIS A 1 173 ? -25.454 2.274 68.229 1.00 53.34 173 HIS A N 1
ATOM 1452 C CA . HIS A 1 173 ? -26.734 2.762 67.704 1.00 53.34 173 HIS A CA 1
ATOM 1453 C C . HIS A 1 173 ? -27.813 1.666 67.664 1.00 53.34 173 HIS A C 1
ATOM 1455 O O . HIS A 1 173 ? -28.981 1.948 67.914 1.00 53.34 173 HIS A O 1
ATOM 1461 N N . LYS A 1 174 ? -27.452 0.397 67.432 1.00 49.25 174 LYS A N 1
ATOM 1462 C CA . LYS A 1 174 ? -28.380 -0.749 67.506 1.00 49.25 174 LYS A CA 1
ATOM 1463 C C . LYS A 1 174 ? -28.936 -0.939 68.926 1.00 49.25 174 LYS A C 1
ATOM 1465 O O . LYS A 1 174 ? -30.106 -1.287 69.083 1.00 49.25 174 LYS A O 1
ATOM 1470 N N . VAL A 1 175 ? -28.128 -0.648 69.951 1.00 52.56 175 VAL A N 1
ATOM 1471 C CA . VAL A 1 175 ? -28.567 -0.592 71.358 1.00 52.56 175 VAL A CA 1
ATOM 1472 C C . VAL A 1 175 ? -29.566 0.553 71.571 1.00 52.56 175 VAL A C 1
ATOM 1474 O O . VAL A 1 175 ? -30.620 0.330 72.163 1.00 52.56 175 VAL A O 1
ATOM 1477 N N . LEU A 1 176 ? -29.297 1.741 71.015 1.00 50.50 176 LEU A N 1
ATOM 1478 C CA . LEU A 1 176 ? -30.222 2.888 71.007 1.00 50.50 176 LEU A CA 1
ATOM 1479 C C . LEU A 1 176 ? -31.570 2.550 70.344 1.00 50.50 176 LEU A C 1
ATOM 1481 O O . LEU A 1 176 ? -32.620 2.804 70.932 1.00 50.50 176 LEU A O 1
ATOM 1485 N N . PHE A 1 177 ? -31.567 1.901 69.177 1.00 50.47 177 PHE A N 1
ATOM 1486 C CA . PHE A 1 177 ? -32.796 1.463 68.504 1.00 50.47 177 PHE A CA 1
ATOM 1487 C C . PHE A 1 177 ? -33.576 0.418 69.316 1.00 50.47 177 PHE A C 1
ATOM 1489 O O . PHE A 1 177 ? -34.803 0.472 69.356 1.00 50.47 177 PHE A O 1
ATOM 1496 N N . GLY A 1 178 ? -32.893 -0.484 70.030 1.00 52.88 178 GLY A N 1
ATOM 1497 C CA . GLY A 1 178 ? -33.536 -1.420 70.960 1.00 52.88 178 GLY A CA 1
ATOM 1498 C C . GLY A 1 178 ? -34.206 -0.732 72.159 1.00 52.88 178 GLY A C 1
ATOM 1499 O O . GLY A 1 178 ? -35.241 -1.198 72.639 1.00 52.88 178 GLY A O 1
ATOM 1500 N N . VAL A 1 179 ? -33.652 0.393 72.623 1.00 51.91 179 VAL A N 1
ATOM 1501 C CA . VAL A 1 179 ? -34.241 1.230 73.682 1.00 51.91 179 VAL A CA 1
ATOM 1502 C C . VAL A 1 179 ? -35.458 2.003 73.160 1.00 51.91 179 VAL A C 1
ATOM 1504 O O . VAL A 1 179 ? -36.499 1.984 73.815 1.00 51.91 179 VAL A O 1
ATOM 1507 N N . PHE A 1 180 ? -35.382 2.600 71.965 1.00 49.78 180 PHE A N 1
ATOM 1508 C CA . PHE A 1 180 ? -36.503 3.323 71.343 1.00 49.78 180 PHE A CA 1
ATOM 1509 C C . PHE A 1 180 ? -37.661 2.408 70.903 1.00 49.78 180 PHE A C 1
ATOM 1511 O O . PHE A 1 180 ? -38.827 2.754 71.087 1.00 49.78 180 PHE A O 1
ATOM 1518 N N . ALA A 1 181 ? -37.372 1.201 70.412 1.00 49.25 181 ALA A N 1
ATOM 1519 C CA . ALA A 1 181 ? -38.401 0.207 70.106 1.00 49.25 181 ALA A CA 1
ATOM 1520 C C . ALA A 1 181 ? -39.143 -0.247 71.376 1.00 49.25 181 ALA A C 1
ATOM 1522 O O . ALA A 1 181 ? -40.372 -0.295 71.384 1.00 49.25 181 ALA A O 1
ATOM 1523 N N . LYS A 1 182 ? -38.422 -0.487 72.482 1.00 51.41 182 LYS A N 1
ATOM 1524 C CA . LYS A 1 182 ? -39.044 -0.748 73.792 1.00 51.41 182 LYS A CA 1
ATOM 1525 C C . LYS A 1 182 ? -39.871 0.444 74.281 1.00 51.41 182 LYS A C 1
ATOM 1527 O O . LYS A 1 182 ? -40.957 0.236 74.795 1.00 51.41 182 LYS A O 1
ATOM 1532 N N . LEU A 1 183 ? -39.408 1.677 74.076 1.00 47.94 183 LEU A N 1
ATOM 1533 C CA . LEU A 1 183 ? -40.140 2.907 74.410 1.00 47.94 183 LEU A CA 1
ATOM 1534 C C . LEU A 1 183 ? -41.479 3.037 73.673 1.00 47.94 183 LEU A C 1
ATOM 1536 O O . LEU A 1 183 ? -42.478 3.386 74.295 1.00 47.94 183 LEU A O 1
ATOM 1540 N N . SER A 1 184 ? -41.526 2.691 72.384 1.00 45.69 184 SER A N 1
ATOM 1541 C CA . SER A 1 184 ? -42.775 2.699 71.607 1.00 45.69 184 SER A CA 1
ATOM 1542 C C . SER A 1 184 ? -43.806 1.669 72.095 1.00 45.69 184 SER A C 1
ATOM 1544 O O . SER A 1 184 ? -45.006 1.876 71.941 1.00 45.69 184 SER A O 1
ATOM 1546 N N . GLN A 1 185 ? -43.352 0.593 72.752 1.00 49.16 185 GLN A N 1
ATOM 1547 C CA . GLN A 1 185 ? -44.213 -0.427 73.367 1.00 49.16 185 GLN A CA 1
ATOM 1548 C C . GLN A 1 185 ? -44.786 0.011 74.728 1.00 49.16 185 GLN A C 1
ATOM 1550 O O . GLN A 1 185 ? -45.686 -0.641 75.253 1.00 49.16 185 GLN A O 1
ATOM 1555 N N . TYR A 1 186 ? -44.297 1.117 75.298 1.00 51.97 186 TYR A N 1
ATOM 1556 C CA . TYR A 1 186 ? -44.703 1.647 76.603 1.00 51.97 186 TYR A CA 1
ATOM 1557 C C . TYR A 1 186 ? -45.688 2.822 76.508 1.00 51.97 186 TYR A C 1
ATOM 1559 O O . TYR A 1 186 ? -45.824 3.587 77.463 1.00 51.97 186 TYR A O 1
ATOM 1567 N N . SER A 1 187 ? -46.445 2.953 75.414 1.00 46.88 187 SER A N 1
ATOM 1568 C CA . SER A 1 187 ? -47.465 4.007 75.255 1.00 46.88 187 SER A CA 1
ATOM 1569 C C . SER A 1 187 ? -48.625 3.945 76.274 1.00 46.88 187 SER A C 1
ATOM 1571 O O . SER A 1 187 ? -49.512 4.790 76.233 1.00 46.88 187 SER A O 1
ATOM 1573 N N . GLY A 1 188 ? -48.610 2.980 77.207 1.00 45.25 188 GLY A N 1
ATOM 1574 C CA . GLY A 1 188 ? -49.490 2.891 78.382 1.00 45.25 188 GLY A CA 1
ATOM 1575 C C . GLY A 1 188 ? -48.761 2.699 79.726 1.00 45.25 188 GLY A C 1
ATOM 1576 O O . GLY A 1 188 ? -49.377 2.260 80.694 1.00 45.25 188 GLY A O 1
ATOM 1577 N N . ALA A 1 189 ? -47.452 2.959 79.799 1.00 50.62 189 ALA A N 1
ATOM 1578 C CA . ALA A 1 189 ? -46.646 2.779 81.010 1.00 50.62 189 ALA A CA 1
ATOM 1579 C C . ALA A 1 189 ? -46.901 3.855 82.075 1.00 50.62 189 ALA A C 1
ATOM 1581 O O . ALA A 1 189 ? -47.247 4.993 81.759 1.00 50.62 189 ALA A O 1
ATOM 1582 N N . ASN A 1 190 ? -46.679 3.514 83.350 1.00 61.78 190 ASN A N 1
ATOM 1583 C CA . ASN A 1 190 ? -46.851 4.475 84.438 1.00 61.78 190 ASN A CA 1
ATOM 1584 C C . ASN A 1 190 ? -45.788 5.593 84.393 1.00 61.78 190 ASN A C 1
ATOM 1586 O O . ASN A 1 190 ? -44.693 5.432 83.846 1.00 61.78 190 ASN A O 1
ATOM 1590 N N . TYR A 1 191 ? -46.107 6.722 85.022 1.00 57.31 191 TYR A N 1
ATOM 1591 C CA . TYR A 1 191 ? -45.284 7.936 85.059 1.00 57.31 191 TYR A CA 1
ATOM 1592 C C . TYR A 1 191 ? -43.819 7.693 85.478 1.00 57.31 191 TYR A C 1
ATOM 1594 O O . TYR A 1 191 ? -42.896 8.340 84.985 1.00 57.31 191 TYR A O 1
ATOM 1602 N N . GLN A 1 192 ? -43.571 6.707 86.342 1.00 57.84 192 GLN A N 1
ATOM 1603 C CA . GLN A 1 192 ? -42.235 6.398 86.851 1.00 57.84 192 GLN A CA 1
ATOM 1604 C C . GLN A 1 192 ? -41.363 5.666 85.821 1.00 57.84 192 GLN A C 1
ATOM 1606 O O . GLN A 1 192 ? -40.148 5.862 85.775 1.00 57.84 192 GLN A O 1
ATOM 1611 N N . GLN A 1 193 ? -41.974 4.852 84.959 1.00 58.94 193 GLN A N 1
ATOM 1612 C CA . GLN A 1 193 ? -41.293 4.223 83.826 1.00 58.94 193 GLN A CA 1
ATOM 1613 C C . GLN A 1 193 ? -40.972 5.246 82.731 1.00 58.94 193 GLN A C 1
ATOM 1615 O O . GLN A 1 193 ? -39.885 5.191 82.156 1.00 58.94 193 GLN A O 1
ATOM 1620 N N . GLN A 1 194 ? -41.856 6.226 82.511 1.00 56.88 194 GLN A N 1
ATOM 1621 C CA . GLN A 1 194 ? -41.596 7.344 81.600 1.00 56.88 194 GLN A CA 1
ATOM 1622 C C . GLN A 1 194 ? -40.407 8.195 82.074 1.00 56.88 194 GLN A C 1
ATOM 1624 O O . GLN A 1 194 ? -39.495 8.437 81.287 1.00 56.88 194 GLN A O 1
ATOM 1629 N N . GLN A 1 195 ? -40.333 8.544 83.367 1.00 62.66 195 GLN A N 1
ATOM 1630 C CA . GLN A 1 195 ? -39.192 9.294 83.912 1.00 62.66 195 GLN A CA 1
ATOM 1631 C C . GLN A 1 195 ? -37.865 8.525 83.849 1.00 62.66 195 GLN A C 1
ATOM 1633 O O . GLN A 1 195 ? -36.846 9.088 83.453 1.00 62.66 195 GLN A O 1
ATOM 1638 N N . ASN A 1 196 ? -37.857 7.226 84.168 1.00 64.38 196 ASN A N 1
ATOM 1639 C CA . ASN A 1 196 ? -36.642 6.405 84.057 1.00 64.38 196 ASN A CA 1
ATOM 1640 C C . ASN A 1 196 ? -36.136 6.297 82.611 1.00 64.38 196 ASN A C 1
ATOM 1642 O O . ASN A 1 196 ? -34.932 6.207 82.360 1.00 64.38 196 ASN A O 1
ATOM 1646 N N . CYS A 1 197 ? -37.053 6.288 81.647 1.00 56.22 197 CYS A N 1
ATOM 1647 C CA . CYS A 1 197 ? -36.705 6.306 80.236 1.00 56.22 197 CYS A CA 1
ATOM 1648 C C . CYS A 1 197 ? -36.215 7.680 79.772 1.00 56.22 197 CYS A C 1
ATOM 1650 O O . CYS A 1 197 ? -35.230 7.738 79.040 1.00 56.22 197 CYS A O 1
ATOM 1652 N N . GLN A 1 198 ? -36.830 8.765 80.239 1.00 58.34 198 GLN A N 1
ATOM 1653 C CA . GLN A 1 198 ? -36.390 10.129 79.956 1.00 58.34 198 GLN A CA 1
ATOM 1654 C C . GLN A 1 198 ? -34.965 10.374 80.476 1.00 58.34 198 GLN A C 1
ATOM 1656 O O . GLN A 1 198 ? -34.116 10.836 79.719 1.00 58.34 198 GLN A O 1
ATOM 1661 N N . GLN A 1 199 ? -34.650 9.911 81.691 1.00 66.56 199 GLN A N 1
ATOM 1662 C CA . GLN A 1 199 ? -33.299 9.976 82.258 1.00 66.56 199 GLN A CA 1
ATOM 1663 C C . GLN A 1 199 ? -32.267 9.213 81.406 1.00 66.56 199 GLN A C 1
ATOM 1665 O O . GLN A 1 199 ? -31.179 9.716 81.140 1.00 66.56 199 GLN A O 1
ATOM 1670 N N . LYS A 1 200 ? -32.617 8.020 80.902 1.00 65.31 200 LYS A N 1
ATOM 1671 C CA . LYS A 1 200 ? -31.731 7.240 80.017 1.00 65.31 200 LYS A CA 1
ATOM 1672 C C . LYS A 1 200 ? -31.518 7.898 78.654 1.00 65.31 200 LYS A C 1
ATOM 1674 O O . LYS A 1 200 ? -30.421 7.796 78.110 1.00 65.31 200 LYS A O 1
ATOM 1679 N N . ILE A 1 201 ? -32.539 8.554 78.097 1.00 57.62 201 ILE A N 1
ATOM 1680 C CA . ILE A 1 201 ? -32.411 9.331 76.856 1.00 57.62 201 ILE A CA 1
ATOM 1681 C C . ILE A 1 201 ? -31.498 10.538 77.088 1.00 57.62 201 ILE A C 1
ATOM 1683 O O . ILE A 1 201 ? -30.620 10.791 76.268 1.00 57.62 201 ILE A O 1
ATOM 1687 N N . GLU A 1 202 ? -31.651 11.246 78.207 1.00 60.47 202 GLU A N 1
ATOM 1688 C CA . GLU A 1 202 ? -30.792 12.379 78.567 1.00 60.47 202 GLU A CA 1
ATOM 1689 C C . GLU A 1 202 ? -29.331 11.963 78.768 1.00 60.47 202 GLU A C 1
ATOM 1691 O O . GLU A 1 202 ? -28.425 12.628 78.262 1.00 60.47 202 GLU A O 1
ATOM 1696 N N . ASP A 1 203 ? -29.085 10.844 79.448 1.00 64.62 203 ASP A N 1
ATOM 1697 C CA . ASP A 1 203 ? -27.733 10.318 79.648 1.00 64.62 203 ASP A CA 1
ATOM 1698 C C . ASP A 1 203 ? -27.105 9.843 78.325 1.00 64.62 203 ASP A C 1
ATOM 1700 O O . ASP A 1 203 ? -25.907 10.021 78.098 1.00 64.62 203 ASP A O 1
ATOM 1704 N N . LEU A 1 204 ? -27.903 9.303 77.397 1.00 57.38 204 LEU A N 1
ATOM 1705 C CA . LEU A 1 204 ? -27.449 8.948 76.048 1.00 57.38 204 LEU A CA 1
ATOM 1706 C C . LEU A 1 204 ? -27.190 10.182 75.171 1.00 57.38 204 LEU A C 1
ATOM 1708 O O . LEU A 1 204 ? -26.199 10.203 74.441 1.00 57.38 204 LEU A O 1
ATOM 1712 N N . ALA A 1 205 ? -28.029 11.217 75.260 1.00 57.94 205 ALA A N 1
ATOM 1713 C CA . ALA A 1 205 ? -27.864 12.471 74.526 1.00 57.94 205 ALA A CA 1
ATOM 1714 C C . ALA A 1 205 ? -26.618 13.242 74.988 1.00 57.94 205 ALA A C 1
ATOM 1716 O O . ALA A 1 205 ? -25.871 13.749 74.151 1.00 57.94 205 ALA A O 1
ATOM 1717 N N . LYS A 1 206 ? -26.336 13.253 76.300 1.00 61.97 206 LYS A N 1
ATOM 1718 C CA . LYS A 1 206 ? -25.099 13.822 76.868 1.00 61.97 206 LYS A CA 1
ATOM 1719 C C . LYS A 1 206 ? -23.838 13.130 76.346 1.00 61.97 206 LYS A C 1
ATOM 1721 O O . LYS A 1 206 ? -22.816 13.784 76.175 1.00 61.97 206 LYS A O 1
ATOM 1726 N N . ASN A 1 207 ? -23.918 11.832 76.060 1.00 62.03 207 ASN A N 1
ATOM 1727 C CA . ASN A 1 207 ? -22.779 11.036 75.606 1.00 62.03 207 ASN A CA 1
ATOM 1728 C C . ASN A 1 207 ? -22.654 10.938 74.069 1.00 62.03 207 ASN A C 1
ATOM 1730 O O . ASN A 1 207 ? -21.641 10.446 73.578 1.00 62.03 207 ASN A O 1
ATOM 1734 N N . ASN A 1 208 ? -23.639 11.414 73.292 1.00 60.72 208 ASN A N 1
ATOM 1735 C CA . ASN A 1 208 ? -23.645 11.353 71.822 1.00 60.72 208 ASN A CA 1
ATOM 1736 C C . ASN A 1 208 ? -24.033 12.698 71.172 1.00 60.72 208 ASN A C 1
ATOM 1738 O O . ASN A 1 208 ? -25.038 12.812 70.465 1.00 60.72 208 ASN A O 1
ATOM 1742 N N . GLN A 1 209 ? -23.170 13.707 71.343 1.00 66.81 209 GLN A N 1
ATOM 1743 C CA . GLN A 1 209 ? -23.300 15.058 70.763 1.00 66.81 209 GLN A CA 1
ATOM 1744 C C . GLN A 1 209 ? -23.612 15.052 69.250 1.00 66.81 209 GLN A C 1
ATOM 1746 O O . GLN A 1 209 ? -24.338 15.906 68.747 1.00 66.81 209 GLN A O 1
ATOM 1751 N N . PHE A 1 210 ? -23.081 14.073 68.511 1.00 60.56 210 PHE A N 1
ATOM 1752 C CA . PHE A 1 210 ? -23.286 13.943 67.068 1.00 60.56 210 PHE A CA 1
ATOM 1753 C C . PHE A 1 210 ? -24.738 13.605 66.698 1.00 60.56 210 PHE A C 1
ATOM 1755 O O . PHE A 1 210 ? -25.304 14.242 65.810 1.00 60.56 210 PHE A O 1
ATOM 1762 N N . LEU A 1 211 ? -25.355 12.647 67.400 1.00 62.34 211 LEU A N 1
ATOM 1763 C CA . LEU A 1 211 ? -26.749 12.261 67.168 1.00 62.34 211 LEU A CA 1
ATOM 1764 C C . LEU A 1 211 ? -27.684 13.436 67.477 1.00 62.34 211 LEU A C 1
ATOM 1766 O O . LEU A 1 211 ? -28.608 13.714 66.719 1.00 62.34 211 LEU A O 1
ATOM 1770 N N . PHE A 1 212 ? -27.385 14.173 68.548 1.00 62.31 212 PHE A N 1
ATOM 1771 C CA . PHE A 1 212 ? -28.131 15.366 68.934 1.00 62.31 212 PHE A CA 1
ATOM 1772 C C . PHE A 1 212 ? -28.051 16.469 67.866 1.00 62.31 212 PHE A C 1
ATOM 1774 O O . PHE A 1 212 ? -29.078 17.003 67.451 1.00 62.31 212 PHE A O 1
ATOM 1781 N N . ASN A 1 213 ? -26.853 16.749 67.342 1.00 62.94 213 ASN A N 1
ATOM 1782 C CA . ASN A 1 213 ? -26.658 17.724 66.265 1.00 62.94 213 ASN A CA 1
ATOM 1783 C C . ASN A 1 213 ? -27.336 17.303 64.948 1.00 62.94 213 ASN A C 1
ATOM 1785 O O . ASN A 1 213 ? -27.838 18.152 64.212 1.00 62.94 213 ASN A O 1
ATOM 1789 N N . TYR A 1 214 ? -27.372 16.002 64.644 1.00 63.25 214 TYR A N 1
ATOM 1790 C CA . TYR A 1 214 ? -28.080 15.482 63.474 1.00 63.25 214 TYR A CA 1
ATOM 1791 C C . TYR A 1 214 ? -29.600 15.634 63.619 1.00 63.25 214 TYR A C 1
ATOM 1793 O O . TYR A 1 214 ? -30.261 16.100 62.689 1.00 63.25 214 TYR A O 1
ATOM 1801 N N . LEU A 1 215 ? -30.154 15.295 64.789 1.00 60.94 215 LEU A N 1
ATOM 1802 C CA . LEU A 1 215 ? -31.575 15.486 65.097 1.00 60.94 215 LEU A CA 1
ATOM 1803 C C . LEU A 1 215 ? -31.960 16.974 65.031 1.00 60.94 215 LEU A C 1
ATOM 1805 O O . LEU A 1 215 ? -32.958 17.319 64.406 1.00 60.94 215 LEU A O 1
ATOM 1809 N N . LEU A 1 216 ? -31.116 17.870 65.554 1.00 60.66 216 LEU A N 1
ATOM 1810 C CA . LEU A 1 216 ? -31.275 19.325 65.418 1.00 60.66 216 LEU A CA 1
ATOM 1811 C C . LEU A 1 216 ? -31.414 19.784 63.965 1.00 60.66 216 LEU A C 1
ATOM 1813 O O . LEU A 1 216 ? -32.337 20.534 63.644 1.00 60.66 216 LEU A O 1
ATOM 1817 N N . LYS A 1 217 ? -30.537 19.299 63.079 1.00 62.12 217 LYS A N 1
ATOM 1818 C CA . LYS A 1 217 ? -30.587 19.632 61.648 1.00 62.12 217 LYS A CA 1
ATOM 1819 C C . LYS A 1 217 ? -31.795 19.026 60.934 1.00 62.12 217 LYS A C 1
ATOM 1821 O O . LYS A 1 217 ? -32.350 19.654 60.040 1.00 62.12 217 LYS A O 1
ATOM 1826 N N . SER A 1 218 ? -32.219 17.823 61.321 1.00 59.81 218 SER A N 1
ATOM 1827 C CA . SER A 1 218 ? -33.329 17.119 60.661 1.00 59.81 218 SER A CA 1
ATOM 1828 C C . SER A 1 218 ? -34.718 17.601 61.099 1.00 59.81 218 SER A C 1
ATOM 1830 O O . SER A 1 218 ? -35.665 17.469 60.329 1.00 59.81 218 SER A O 1
ATOM 1832 N N . PHE A 1 219 ? -34.847 18.245 62.262 1.00 59.34 219 PHE A N 1
ATOM 1833 C CA . PHE A 1 219 ? -36.111 18.833 62.733 1.00 59.34 219 PHE A CA 1
ATOM 1834 C C . PHE A 1 219 ? -36.431 20.238 62.183 1.00 59.34 219 PHE A C 1
ATOM 1836 O O . PHE A 1 219 ? -37.410 20.849 62.632 1.00 59.34 219 PHE A O 1
ATOM 1843 N N . ILE A 1 220 ? -35.639 20.742 61.221 1.00 55.41 220 ILE A N 1
ATOM 1844 C CA . ILE A 1 220 ? -35.730 22.104 60.653 1.00 55.41 220 ILE A CA 1
ATOM 1845 C C . ILE A 1 220 ? -35.969 23.119 61.781 1.00 55.41 220 ILE A C 1
ATOM 1847 O O . ILE A 1 220 ? -36.975 23.834 61.825 1.00 55.41 220 ILE A O 1
ATOM 1851 N N . ILE A 1 221 ? -35.090 23.116 62.782 1.00 57.25 221 ILE A N 1
ATOM 1852 C CA . ILE A 1 221 ? -35.105 24.183 63.777 1.00 57.25 221 ILE A CA 1
ATOM 1853 C C . ILE A 1 221 ? -34.409 25.378 63.140 1.00 57.25 221 ILE A C 1
ATOM 1855 O O . ILE A 1 221 ? -33.263 25.274 62.717 1.00 57.25 221 ILE A O 1
ATOM 1859 N N . SER A 1 222 ? -35.137 26.490 63.025 1.00 52.03 222 SER A N 1
ATOM 1860 C CA . SER A 1 222 ? -34.641 27.756 62.482 1.00 52.03 222 SER A CA 1
ATOM 1861 C C . SER A 1 222 ? -33.264 28.092 63.068 1.00 52.03 222 SER A C 1
ATOM 1863 O O . SER A 1 222 ? -33.163 28.369 64.266 1.00 52.03 222 SER A O 1
ATOM 1865 N N . GLU A 1 223 ? -32.234 28.141 62.216 1.00 56.03 223 GLU A N 1
ATOM 1866 C CA . GLU A 1 223 ? -30.848 28.463 62.602 1.00 56.03 223 GLU A CA 1
ATOM 1867 C C . GLU A 1 223 ? -30.720 29.843 63.276 1.00 56.03 223 GLU A C 1
ATOM 1869 O O . GLU A 1 223 ? -29.756 30.102 63.989 1.00 56.03 223 GLU A O 1
ATOM 1874 N N . ASN A 1 224 ? -31.737 30.701 63.135 1.00 64.31 224 ASN A N 1
ATOM 1875 C CA . ASN A 1 224 ? -31.777 32.053 63.695 1.00 64.31 224 ASN A CA 1
ATOM 1876 C C . ASN A 1 224 ? -32.148 32.127 65.189 1.00 64.31 224 ASN A C 1
ATOM 1878 O O . ASN A 1 224 ? -32.204 33.223 65.746 1.00 64.31 224 ASN A O 1
ATOM 1882 N N . LEU A 1 225 ? -32.441 31.005 65.855 1.00 63.66 225 LEU A N 1
ATOM 1883 C CA . LEU A 1 225 ? -32.739 31.006 67.292 1.00 63.66 225 LEU A CA 1
ATOM 1884 C C . LEU A 1 225 ? -31.453 30.885 68.129 1.00 63.66 225 LEU A C 1
ATOM 1886 O O . LEU A 1 225 ? -30.557 30.132 67.755 1.00 63.66 225 LEU A O 1
ATOM 1890 N N . PRO A 1 226 ? -31.355 31.548 69.295 1.00 71.06 226 PRO A N 1
ATOM 1891 C CA . PRO A 1 226 ? -30.279 31.313 70.254 1.00 71.06 226 PRO A CA 1
ATOM 1892 C C . PRO A 1 226 ? -30.181 29.822 70.638 1.00 71.06 226 PRO A C 1
ATOM 1894 O O . PRO A 1 226 ? -31.225 29.183 70.801 1.00 71.06 226 PRO A O 1
ATOM 1897 N N . PRO A 1 227 ? -28.978 29.261 70.879 1.00 70.00 227 PRO A N 1
ATOM 1898 C CA . PRO A 1 227 ? -28.781 27.829 71.158 1.00 70.00 227 PRO A CA 1
ATOM 1899 C C . PRO A 1 227 ? -29.680 27.263 72.269 1.00 70.00 227 PRO A C 1
ATOM 1901 O O . PRO A 1 227 ? -30.167 26.138 72.177 1.00 70.00 227 PRO A O 1
ATOM 1904 N N . ASN A 1 228 ? -29.972 28.065 73.297 1.00 68.75 228 ASN A N 1
ATOM 1905 C CA . ASN A 1 228 ? -30.852 27.669 74.400 1.00 68.75 228 ASN A CA 1
ATOM 1906 C C . ASN A 1 228 ? -32.331 27.558 73.978 1.00 68.75 228 ASN A C 1
ATOM 1908 O O . ASN A 1 228 ? -33.048 26.701 74.486 1.00 68.75 228 ASN A O 1
ATOM 1912 N N . GLN A 1 229 ? -32.782 28.381 73.025 1.00 69.62 229 GLN A N 1
ATOM 1913 C CA . GLN A 1 229 ? -34.138 28.319 72.466 1.00 69.62 229 GLN A CA 1
ATOM 1914 C C . GLN A 1 229 ? -34.264 27.225 71.400 1.00 69.62 229 GLN A C 1
ATOM 1916 O O . GLN A 1 229 ? -35.296 26.561 71.335 1.00 69.62 229 GLN A O 1
ATOM 1921 N N . GLN A 1 230 ? -33.204 26.979 70.618 1.00 68.50 230 GLN A N 1
ATOM 1922 C CA . GLN A 1 230 ? -33.129 25.811 69.732 1.00 68.50 230 GLN A CA 1
ATOM 1923 C C . GLN A 1 230 ? -33.250 24.514 70.539 1.00 68.50 230 GLN A C 1
ATOM 1925 O O . GLN A 1 230 ? -34.028 23.636 70.177 1.00 68.50 230 GLN A O 1
ATOM 1930 N N . LYS A 1 231 ? -32.543 24.428 71.675 1.00 71.38 231 LYS A N 1
ATOM 1931 C CA . LYS A 1 231 ? -32.617 23.294 72.600 1.00 71.38 231 LYS A CA 1
ATOM 1932 C C . LYS A 1 231 ? -34.027 23.100 73.173 1.00 71.38 231 LYS A C 1
ATOM 1934 O O . LYS A 1 231 ? -34.539 21.992 73.092 1.00 71.38 231 LYS A O 1
ATOM 1939 N N . GLN A 1 232 ? -34.682 24.156 73.663 1.00 70.75 232 GLN A N 1
ATOM 1940 C CA . GLN A 1 232 ? -36.059 24.062 74.179 1.00 70.75 232 GLN A CA 1
ATOM 1941 C C . GLN A 1 232 ? -37.085 23.679 73.104 1.00 70.75 232 GLN A C 1
ATOM 1943 O O . GLN A 1 232 ? -37.963 22.860 73.359 1.00 70.75 232 GLN A O 1
ATOM 1948 N N . GLN A 1 233 ? -36.991 24.232 71.889 1.00 70.06 233 GLN A N 1
ATOM 1949 C CA . GLN A 1 233 ? -37.882 23.828 70.796 1.00 70.06 233 GLN A CA 1
ATOM 1950 C C . GLN A 1 233 ? -37.649 22.378 70.369 1.00 70.06 233 GLN A C 1
ATOM 1952 O O . GLN A 1 233 ? -38.610 21.679 70.047 1.00 70.06 233 GLN A O 1
ATOM 1957 N N . LEU A 1 234 ? -36.394 21.922 70.378 1.00 66.44 234 LEU A N 1
ATOM 1958 C CA . LEU A 1 234 ? -36.063 20.526 70.118 1.00 66.44 234 LEU A CA 1
ATOM 1959 C C . LEU A 1 234 ? -36.634 19.622 71.212 1.00 66.44 234 LEU A C 1
ATOM 1961 O O . LEU A 1 234 ? -37.246 18.617 70.883 1.00 66.44 234 LEU A O 1
ATOM 1965 N N . GLU A 1 235 ? -36.493 19.994 72.487 1.00 65.81 235 GLU A N 1
ATOM 1966 C CA . GLU A 1 235 ? -37.067 19.263 73.623 1.00 65.81 235 GLU A CA 1
ATOM 1967 C C . GLU A 1 235 ? -38.594 19.146 73.493 1.00 65.81 235 GLU A C 1
ATOM 1969 O O . GLU A 1 235 ? -39.119 18.042 73.603 1.00 65.81 235 GLU A O 1
ATOM 1974 N N . ILE A 1 236 ? -39.303 20.231 73.152 1.00 68.88 236 ILE A N 1
ATOM 1975 C CA . ILE A 1 236 ? -40.765 20.226 72.938 1.00 68.88 236 ILE A CA 1
ATOM 1976 C C . ILE A 1 236 ? -41.167 19.337 71.751 1.00 68.88 236 ILE A C 1
ATOM 1978 O O . ILE A 1 236 ? -42.115 18.563 71.859 1.00 68.88 236 ILE A O 1
ATOM 1982 N N . LYS A 1 237 ? -40.450 19.411 70.622 1.00 64.12 237 LYS A N 1
ATOM 1983 C CA . LYS A 1 237 ? -40.729 18.567 69.445 1.00 64.12 237 LYS A CA 1
ATOM 1984 C C . LYS A 1 237 ? -40.350 17.097 69.662 1.00 64.12 237 LYS A C 1
ATOM 1986 O O . LYS A 1 237 ? -40.972 16.225 69.068 1.00 64.12 237 LYS A O 1
ATOM 1991 N N . LEU A 1 238 ? -39.352 16.817 70.501 1.00 60.28 238 LEU A N 1
ATOM 1992 C CA . LEU A 1 238 ? -38.952 15.461 70.899 1.00 60.28 238 LEU A CA 1
ATOM 1993 C C . LEU A 1 238 ? -39.903 14.851 71.938 1.00 60.28 238 LEU A C 1
ATOM 1995 O O . LEU A 1 238 ? -40.022 13.630 71.994 1.00 60.28 238 LEU A O 1
ATOM 1999 N N . LEU A 1 239 ? -40.577 15.684 72.737 1.00 59.84 239 LEU A N 1
ATOM 2000 C CA . LEU A 1 239 ? -41.633 15.280 73.670 1.00 59.84 239 LEU A CA 1
ATOM 2001 C C . LEU A 1 239 ? -42.928 14.864 72.958 1.00 59.84 239 LEU A C 1
ATOM 2003 O O . LEU A 1 239 ? -43.740 14.175 73.571 1.00 59.84 239 LEU A O 1
ATOM 2007 N N . ASP A 1 240 ? -43.109 15.230 71.684 1.00 70.44 240 ASP A N 1
ATOM 2008 C CA . ASP A 1 240 ? -44.155 14.666 70.832 1.00 70.44 240 ASP A CA 1
ATOM 2009 C C . ASP A 1 240 ? -43.741 13.243 70.382 1.00 70.44 240 ASP A C 1
ATOM 2011 O O . ASP A 1 240 ? -42.793 13.074 69.596 1.00 70.44 240 ASP A O 1
ATOM 2015 N N . PRO A 1 241 ? -44.421 12.186 70.867 1.00 64.06 241 PRO A N 1
ATOM 2016 C CA . PRO A 1 241 ? -44.056 10.803 70.567 1.00 64.06 241 PRO A CA 1
ATOM 2017 C C . PRO A 1 241 ? -44.155 10.469 69.075 1.00 64.06 241 PRO A C 1
ATOM 2019 O O . PRO A 1 241 ? -43.451 9.586 68.594 1.00 64.06 241 PRO A O 1
ATOM 2022 N N . ILE A 1 242 ? -45.017 11.164 68.327 1.00 66.94 242 ILE A N 1
ATOM 2023 C CA . ILE A 1 242 ? -45.239 10.895 66.903 1.00 66.94 242 ILE A CA 1
ATOM 2024 C C . ILE A 1 242 ? -44.089 11.485 66.082 1.00 66.94 242 ILE A C 1
ATOM 2026 O O . ILE A 1 242 ? -43.499 10.799 65.243 1.00 66.94 242 ILE A O 1
ATOM 2030 N N . LEU A 1 243 ? -43.727 12.740 66.360 1.00 68.81 243 LEU A N 1
ATOM 2031 C CA . LEU A 1 243 ? -42.652 13.434 65.649 1.00 68.81 243 LEU A CA 1
ATOM 2032 C C . LEU A 1 243 ? -41.278 12.817 65.932 1.00 68.81 243 LEU A C 1
ATOM 2034 O O . LEU A 1 243 ? -40.461 12.684 65.017 1.00 68.81 243 LEU A O 1
ATOM 2038 N N . SER A 1 244 ? -41.030 12.387 67.171 1.00 66.88 244 SER A N 1
ATOM 2039 C CA . SER A 1 244 ? -39.795 11.684 67.532 1.00 66.88 244 SER A CA 1
ATOM 2040 C C . SER A 1 244 ? -39.663 10.347 66.793 1.00 66.88 244 SER A C 1
ATOM 2042 O O . SER A 1 244 ? -38.632 10.106 66.164 1.00 66.88 244 SER A O 1
ATOM 2044 N N . VAL A 1 245 ? -40.711 9.514 66.766 1.00 71.56 245 VAL A N 1
ATOM 2045 C CA . VAL A 1 245 ? -40.702 8.234 66.032 1.00 71.56 245 VAL A CA 1
ATOM 2046 C C . VAL A 1 245 ? -40.447 8.440 64.536 1.00 71.56 245 VAL A C 1
ATOM 2048 O O . VAL A 1 245 ? -39.637 7.718 63.952 1.00 71.56 245 VAL A O 1
ATOM 2051 N N . GLN A 1 246 ? -41.064 9.450 63.917 1.00 75.00 246 GLN A N 1
ATOM 2052 C CA . GLN A 1 246 ? -40.864 9.732 62.494 1.00 75.00 246 GLN A CA 1
ATOM 2053 C C . GLN A 1 246 ? -39.430 10.191 62.183 1.00 75.00 246 GLN A C 1
ATOM 2055 O O . GLN A 1 246 ? -38.828 9.717 61.218 1.00 75.00 246 GLN A O 1
ATOM 2060 N N . ALA A 1 247 ? -38.841 11.059 63.011 1.00 72.69 247 ALA A N 1
ATOM 2061 C CA . ALA A 1 247 ? -37.454 11.491 62.834 1.00 72.69 247 ALA A CA 1
ATOM 2062 C C . ALA A 1 247 ? -36.453 10.341 63.019 1.00 72.69 247 ALA A C 1
ATOM 2064 O O . ALA A 1 247 ? -35.506 10.217 62.238 1.00 72.69 247 ALA A O 1
ATOM 2065 N N . PHE A 1 248 ? -36.687 9.457 63.993 1.00 73.75 248 PHE A N 1
ATOM 2066 C CA . PHE A 1 248 ? -35.867 8.259 64.175 1.00 73.75 248 PHE A CA 1
ATOM 2067 C C . PHE A 1 248 ? -36.017 7.266 63.020 1.00 73.75 248 PHE A C 1
ATOM 2069 O O . PHE A 1 248 ? -35.008 6.711 62.586 1.00 73.75 248 PHE A O 1
ATOM 2076 N N . SER A 1 249 ? -37.228 7.078 62.483 1.00 77.75 249 SER A N 1
ATOM 2077 C CA . SER A 1 249 ? -37.449 6.254 61.286 1.00 77.75 249 SER A CA 1
ATOM 2078 C C . SER A 1 249 ? -36.679 6.811 60.088 1.00 77.75 249 SER A C 1
ATOM 2080 O O . SER A 1 249 ? -35.922 6.086 59.448 1.00 77.75 249 SER A O 1
ATOM 2082 N N . ASN A 1 250 ? -36.777 8.121 59.840 1.00 79.69 250 ASN A N 1
ATOM 2083 C CA . ASN A 1 250 ? -36.058 8.781 58.749 1.00 79.69 250 ASN A CA 1
ATOM 2084 C C . ASN A 1 250 ? -34.534 8.665 58.901 1.00 79.69 250 ASN A C 1
ATOM 2086 O O . ASN A 1 250 ? -33.822 8.455 57.916 1.00 79.69 250 ASN A O 1
ATOM 2090 N N . PHE A 1 251 ? -34.023 8.792 60.129 1.00 77.38 251 PHE A N 1
ATOM 2091 C CA . PHE A 1 251 ? -32.605 8.596 60.420 1.00 77.38 251 PHE A CA 1
ATOM 2092 C C . PHE A 1 251 ? -32.172 7.145 60.193 1.00 77.38 251 PHE A C 1
ATOM 2094 O O . PHE A 1 251 ? -31.152 6.912 59.548 1.00 77.38 251 PHE A O 1
ATOM 2101 N N . TYR A 1 252 ? -32.961 6.174 60.654 1.00 80.25 252 TYR A N 1
ATOM 2102 C CA . TYR A 1 252 ? -32.699 4.755 60.423 1.00 80.25 252 TYR A CA 1
ATOM 2103 C C . TYR A 1 252 ? -32.646 4.425 58.927 1.00 80.25 252 TYR A C 1
ATOM 2105 O O . TYR A 1 252 ? -31.686 3.805 58.467 1.00 80.25 252 TYR A O 1
ATOM 2113 N N . ASP A 1 253 ? -33.618 4.907 58.150 1.00 81.69 253 ASP A N 1
ATOM 2114 C CA . ASP A 1 253 ? -33.652 4.721 56.698 1.00 81.69 253 ASP A CA 1
ATOM 2115 C C . ASP A 1 253 ? -32.463 5.397 56.009 1.00 81.69 253 ASP A C 1
ATOM 2117 O O . ASP A 1 253 ? -31.886 4.853 55.064 1.00 81.69 253 ASP A O 1
ATOM 2121 N N . HIS A 1 254 ? -32.041 6.568 56.497 1.00 80.94 254 HIS A N 1
ATOM 2122 C CA . HIS A 1 254 ? -30.831 7.227 56.016 1.00 80.94 254 HIS A CA 1
ATOM 2123 C C . HIS A 1 254 ? -29.568 6.405 56.313 1.00 80.94 254 HIS A C 1
ATOM 2125 O O . HIS A 1 254 ? -28.784 6.162 55.397 1.00 80.94 254 HIS A O 1
ATOM 2131 N N . CYS A 1 255 ? -29.400 5.892 57.535 1.00 79.75 255 CYS A N 1
ATOM 2132 C CA . CYS A 1 255 ? -28.288 5.003 57.883 1.00 79.75 255 CYS A CA 1
ATOM 2133 C C . CYS A 1 255 ? -28.293 3.713 57.053 1.00 79.75 255 CYS A C 1
ATOM 2135 O O . CYS A 1 255 ? -27.235 3.266 56.615 1.00 79.75 255 CYS A O 1
ATOM 2137 N N . LYS A 1 256 ? -29.468 3.132 56.789 1.00 84.75 256 LYS A N 1
ATOM 2138 C CA . LYS A 1 256 ? -29.611 1.941 55.943 1.00 84.75 256 LYS A CA 1
ATOM 2139 C C . LYS A 1 256 ? -29.181 2.217 54.499 1.00 84.75 256 LYS A C 1
ATOM 2141 O O . LYS A 1 256 ? -28.452 1.410 53.921 1.00 84.75 256 LYS A O 1
ATOM 2146 N N . ARG A 1 257 ? -29.575 3.366 53.933 1.00 88.19 257 ARG A N 1
ATOM 2147 C CA . ARG A 1 257 ? -29.122 3.810 52.602 1.00 88.19 257 ARG A CA 1
ATOM 2148 C C . ARG A 1 257 ? -27.612 4.025 52.561 1.00 88.19 257 ARG A C 1
ATOM 2150 O O . ARG A 1 257 ? -26.971 3.497 51.662 1.00 88.19 257 ARG A O 1
ATOM 2157 N N . LEU A 1 258 ? -27.041 4.711 53.554 1.00 85.38 258 LEU A N 1
ATOM 2158 C CA . LEU A 1 258 ? -25.591 4.911 53.647 1.00 85.38 258 LEU A CA 1
ATOM 2159 C C . LEU A 1 258 ? -24.829 3.586 53.760 1.00 85.38 258 LEU A C 1
ATOM 2161 O O . LEU A 1 258 ? -23.795 3.421 53.125 1.00 85.38 258 LEU A O 1
ATOM 2165 N N . ASN A 1 259 ? -25.342 2.619 54.525 1.00 85.12 259 ASN A N 1
ATOM 2166 C CA . ASN A 1 259 ? -24.714 1.303 54.634 1.00 85.12 259 ASN A CA 1
ATOM 2167 C C . ASN A 1 259 ? -24.783 0.512 53.318 1.00 85.12 259 ASN A C 1
ATOM 2169 O O . ASN A 1 259 ? -23.841 -0.197 52.988 1.00 85.12 259 ASN A O 1
ATOM 2173 N N . THR A 1 260 ? -25.876 0.659 52.564 1.00 91.12 260 THR A N 1
ATOM 2174 C CA . THR A 1 260 ? -26.010 0.063 51.224 1.00 91.12 260 THR A CA 1
ATOM 2175 C C . THR A 1 260 ? -24.995 0.689 50.268 1.00 91.12 260 THR A C 1
ATOM 2177 O O . THR A 1 260 ? -24.196 -0.028 49.686 1.00 91.12 260 THR A O 1
ATOM 2180 N N . GLN A 1 261 ? -24.912 2.024 50.226 1.00 91.50 261 GLN A N 1
ATOM 2181 C CA . GLN A 1 261 ? -23.922 2.742 49.412 1.00 91.50 261 GLN A CA 1
ATOM 2182 C C . GLN A 1 261 ? -22.478 2.382 49.782 1.00 91.50 261 GLN A C 1
ATOM 2184 O O . GLN A 1 261 ? -21.628 2.249 48.904 1.00 91.50 261 GLN A O 1
ATOM 2189 N N . LEU A 1 262 ? -22.184 2.209 51.074 1.00 91.31 262 LEU A N 1
ATOM 2190 C CA . LEU A 1 262 ? -20.867 1.774 51.534 1.00 91.31 262 LEU A CA 1
ATOM 2191 C C . LEU A 1 262 ? -20.542 0.356 51.049 1.00 91.31 262 LEU A C 1
ATOM 2193 O O . LEU A 1 262 ? -19.401 0.098 50.671 1.00 91.31 262 LEU A O 1
ATOM 2197 N N . GLN A 1 263 ? -21.523 -0.550 51.057 1.00 91.25 263 GLN A N 1
ATOM 2198 C CA . GLN A 1 263 ? -21.345 -1.906 50.549 1.00 91.25 263 GLN A CA 1
ATOM 2199 C C . GLN A 1 263 ? -21.135 -1.907 49.031 1.00 91.25 263 GLN A C 1
ATOM 2201 O O . GLN A 1 263 ? -20.155 -2.482 48.572 1.00 91.25 263 GLN A O 1
ATOM 2206 N N . ASP A 1 264 ? -21.953 -1.164 48.281 1.00 93.06 264 ASP A N 1
ATOM 2207 C CA . ASP A 1 264 ? -21.808 -1.014 46.828 1.00 93.06 264 ASP A CA 1
ATOM 2208 C C . ASP A 1 264 ? -20.427 -0.437 46.462 1.00 93.06 264 ASP A C 1
ATOM 2210 O O . ASP A 1 264 ? -19.773 -0.887 45.522 1.00 93.06 264 ASP A O 1
ATOM 2214 N N . THR A 1 265 ? -19.936 0.527 47.250 1.00 92.56 265 THR A N 1
ATOM 2215 C CA . THR A 1 265 ? -18.600 1.115 47.064 1.00 92.56 265 THR A CA 1
ATOM 2216 C C . THR A 1 265 ? -17.493 0.089 47.320 1.00 92.56 265 THR A C 1
ATOM 2218 O O . THR A 1 265 ? -16.531 0.032 46.558 1.00 92.56 265 THR A O 1
ATOM 2221 N N . LYS A 1 266 ? -17.624 -0.754 48.355 1.00 93.94 266 LYS A N 1
ATOM 2222 C CA . LYS A 1 266 ? -16.666 -1.841 48.630 1.00 93.94 266 LYS A CA 1
ATOM 2223 C C . LYS A 1 266 ? -16.660 -2.892 47.525 1.00 93.94 266 LYS A C 1
ATOM 2225 O O . LYS A 1 266 ? -15.593 -3.360 47.133 1.00 93.94 266 LYS A O 1
ATOM 2230 N N . ASP A 1 267 ? -17.831 -3.251 47.015 1.00 93.88 267 ASP A N 1
ATOM 2231 C CA . ASP A 1 267 ? -17.955 -4.227 45.935 1.00 93.88 267 ASP A CA 1
ATOM 2232 C C . ASP A 1 267 ? -17.350 -3.669 44.635 1.00 93.88 267 ASP A C 1
ATOM 2234 O O . ASP A 1 267 ? -16.594 -4.367 43.955 1.00 93.88 267 ASP A O 1
ATOM 2238 N N . SER A 1 268 ? -17.560 -2.378 44.353 1.00 96.25 268 SER A N 1
ATOM 2239 C CA . SER A 1 268 ? -16.896 -1.672 43.251 1.00 96.25 268 SER A CA 1
ATOM 2240 C C . SER A 1 268 ? -15.375 -1.594 43.427 1.00 96.25 268 SER A C 1
ATOM 2242 O O . SER A 1 268 ? -14.648 -1.766 42.449 1.00 96.25 268 SER A O 1
ATOM 2244 N N . GLU A 1 269 ? -14.869 -1.348 44.640 1.00 95.56 269 GLU A N 1
ATOM 2245 C CA . GLU A 1 269 ? -13.425 -1.343 44.917 1.00 95.56 269 GLU A CA 1
ATOM 2246 C C . GLU A 1 269 ? -12.809 -2.726 44.665 1.00 95.56 269 GLU A C 1
ATOM 2248 O O . GLU A 1 269 ? -11.759 -2.837 44.031 1.00 95.56 269 GLU A O 1
ATOM 2253 N N . ASN A 1 270 ? -13.481 -3.792 45.106 1.00 94.94 270 ASN A N 1
ATOM 2254 C CA . ASN A 1 270 ? -13.038 -5.164 44.872 1.00 94.94 270 ASN A CA 1
ATOM 2255 C C . ASN A 1 270 ? -13.023 -5.517 43.378 1.00 94.94 270 ASN A C 1
ATOM 2257 O O . ASN A 1 270 ? -12.066 -6.139 42.915 1.00 94.94 270 ASN A O 1
ATOM 2261 N N . ALA A 1 271 ? -14.031 -5.086 42.614 1.00 95.12 271 ALA A N 1
ATOM 2262 C CA . ALA A 1 271 ? -14.060 -5.267 41.163 1.00 95.12 271 ALA A CA 1
ATOM 2263 C C . ALA A 1 271 ? -12.887 -4.546 40.474 1.00 95.12 271 ALA A C 1
ATOM 2265 O O . ALA A 1 271 ? -12.171 -5.158 39.680 1.00 95.12 271 ALA A O 1
ATOM 2266 N N . MET A 1 272 ? -12.616 -3.289 40.847 1.00 95.25 272 MET A N 1
ATOM 2267 C CA . MET A 1 272 ? -11.468 -2.537 40.320 1.00 95.25 272 MET A CA 1
ATOM 2268 C C . MET A 1 272 ? -10.127 -3.185 40.691 1.00 95.25 272 MET A C 1
ATOM 2270 O O . MET A 1 272 ? -9.213 -3.227 39.869 1.00 95.25 272 MET A O 1
ATOM 2274 N N . ARG A 1 273 ? -9.991 -3.740 41.905 1.00 96.00 273 ARG A N 1
ATOM 2275 C CA . ARG A 1 273 ? -8.786 -4.487 42.312 1.00 96.00 273 ARG A CA 1
ATOM 2276 C C . ARG A 1 273 ? -8.572 -5.737 41.452 1.00 96.00 273 ARG A C 1
ATOM 2278 O O . ARG A 1 273 ? -7.445 -5.983 41.030 1.00 96.00 273 ARG A O 1
ATOM 2285 N N . GLN A 1 274 ? -9.632 -6.487 41.147 1.00 95.50 274 GLN A N 1
ATOM 2286 C CA . GLN A 1 274 ? -9.551 -7.658 40.263 1.00 95.50 274 GLN A CA 1
ATOM 2287 C C . GLN A 1 274 ? -9.155 -7.276 38.829 1.00 95.50 274 GLN A C 1
ATOM 2289 O O . GLN A 1 274 ? -8.336 -7.957 38.209 1.00 95.50 274 GLN A O 1
ATOM 2294 N N . GLU A 1 275 ? -9.695 -6.176 38.305 1.00 96.56 275 GLU A N 1
ATOM 2295 C CA . GLU A 1 275 ? -9.330 -5.662 36.982 1.00 96.56 275 GLU A CA 1
ATOM 2296 C C . GLU A 1 275 ? -7.866 -5.202 36.934 1.00 96.56 275 GLU A C 1
ATOM 2298 O O . GLU A 1 275 ? -7.140 -5.520 35.990 1.00 96.56 275 GLU A O 1
ATOM 2303 N N . LEU A 1 276 ? -7.387 -4.549 37.994 1.00 95.62 276 LEU A N 1
ATOM 2304 C CA . LEU A 1 276 ? -5.993 -4.129 38.113 1.00 95.62 276 LEU A CA 1
ATOM 2305 C C . LEU A 1 276 ? -5.035 -5.331 38.153 1.00 95.62 276 LEU A C 1
ATOM 2307 O O . LEU A 1 276 ? -3.998 -5.313 37.489 1.00 95.62 276 LEU A O 1
ATOM 2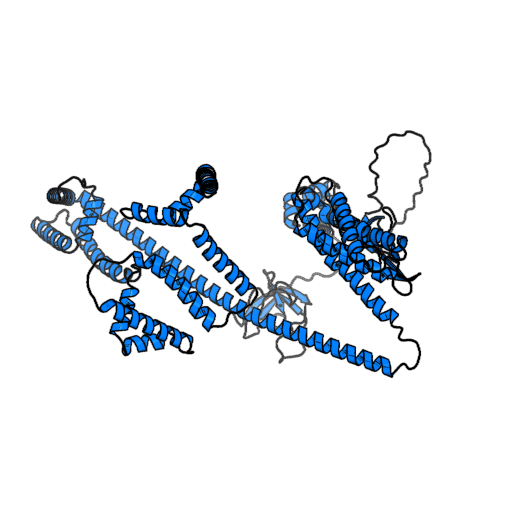311 N N . GLU A 1 277 ? -5.390 -6.411 38.854 1.00 96.50 277 GLU A N 1
ATOM 2312 C CA . GLU A 1 277 ? -4.627 -7.666 38.825 1.00 96.50 277 GLU A CA 1
ATOM 2313 C C . GLU A 1 277 ? -4.618 -8.318 37.434 1.00 96.50 277 GLU A C 1
ATOM 2315 O O . GLU A 1 277 ? -3.592 -8.861 37.008 1.00 96.50 277 GLU A O 1
ATOM 2320 N N . LYS A 1 278 ? -5.737 -8.257 36.701 1.00 96.88 278 LYS A N 1
ATOM 2321 C CA . LYS A 1 278 ? -5.823 -8.752 35.320 1.00 96.88 278 LYS A CA 1
ATOM 2322 C C . LYS A 1 278 ? -4.900 -7.957 34.393 1.00 96.88 278 LYS A C 1
ATOM 2324 O O . LYS A 1 278 ? -4.076 -8.560 33.706 1.00 96.88 278 LYS A O 1
ATOM 2329 N N . LEU A 1 279 ? -4.958 -6.628 34.444 1.00 95.94 279 LEU A N 1
ATOM 2330 C CA . LEU A 1 279 ? -4.091 -5.749 33.653 1.00 95.94 279 LEU A CA 1
ATOM 2331 C C . LEU A 1 279 ? -2.607 -5.944 33.991 1.00 95.94 279 LEU A C 1
ATOM 2333 O O . LEU A 1 279 ? -1.757 -5.929 33.104 1.00 95.94 279 LEU A O 1
ATOM 2337 N N . GLN A 1 280 ? -2.266 -6.196 35.258 1.00 96.06 280 GLN A N 1
ATOM 2338 C CA . GLN A 1 280 ? -0.891 -6.530 35.639 1.00 96.06 280 GLN A CA 1
ATOM 2339 C C . GLN A 1 280 ? -0.412 -7.857 35.031 1.00 96.06 280 GLN A C 1
ATOM 2341 O O . GLN A 1 280 ? 0.756 -7.959 34.649 1.00 96.06 280 GLN A O 1
ATOM 2346 N N . LYS A 1 281 ? -1.282 -8.869 34.915 1.00 95.88 281 LYS A N 1
ATOM 2347 C CA . LYS A 1 281 ? -0.955 -10.135 34.229 1.00 95.88 281 LYS A CA 1
ATOM 2348 C C . LYS A 1 281 ? -0.781 -9.935 32.722 1.00 95.88 281 LYS A C 1
ATOM 2350 O O . LYS A 1 281 ? 0.165 -10.474 32.146 1.00 95.88 281 LYS A O 1
ATOM 2355 N N . GLU A 1 282 ? -1.638 -9.133 32.098 1.00 95.38 282 GLU A N 1
ATOM 2356 C CA . GLU A 1 282 ? -1.518 -8.780 30.678 1.00 95.38 282 GLU A CA 1
ATOM 2357 C C . GLU A 1 282 ? -0.223 -8.006 30.409 1.00 95.38 282 GLU A C 1
ATOM 2359 O O . GLU A 1 282 ? 0.531 -8.382 29.517 1.00 95.38 282 GLU A O 1
ATOM 2364 N N . LYS A 1 283 ? 0.126 -7.028 31.255 1.00 96.69 283 LYS A N 1
ATOM 2365 C CA . LYS A 1 283 ? 1.394 -6.288 31.158 1.00 96.69 283 LYS A CA 1
ATOM 2366 C C . LYS A 1 283 ? 2.621 -7.207 31.205 1.00 96.69 283 LYS A C 1
ATOM 2368 O O . LYS A 1 283 ? 3.555 -7.017 30.434 1.00 96.69 283 LYS A O 1
ATOM 2373 N N . ARG A 1 284 ? 2.624 -8.220 32.081 1.00 95.44 284 ARG A N 1
ATOM 2374 C CA . ARG A 1 284 ? 3.706 -9.227 32.129 1.00 95.44 284 ARG A CA 1
ATOM 2375 C C . ARG A 1 284 ? 3.763 -10.070 30.855 1.00 95.44 284 ARG A C 1
ATOM 2377 O O . ARG A 1 284 ? 4.849 -10.415 30.410 1.00 95.44 284 ARG A O 1
ATOM 2384 N N . SER A 1 285 ? 2.607 -10.380 30.274 1.00 94.31 285 SER A N 1
ATOM 2385 C CA . SER A 1 285 ? 2.524 -11.138 29.022 1.00 94.31 285 SER A CA 1
ATOM 2386 C C . SER A 1 285 ? 3.059 -10.322 27.842 1.00 94.31 285 SER A C 1
ATOM 2388 O O . SER A 1 285 ? 3.803 -10.856 27.032 1.00 94.31 285 SER A O 1
ATOM 2390 N N . VAL A 1 286 ? 2.748 -9.022 27.777 1.00 94.38 286 VAL A N 1
ATOM 2391 C CA . VAL A 1 286 ? 3.294 -8.108 26.757 1.00 94.38 286 VAL A CA 1
ATOM 2392 C C . VAL A 1 286 ? 4.819 -8.038 26.843 1.00 94.38 286 VAL A C 1
ATOM 2394 O O . VAL A 1 286 ? 5.475 -8.265 25.836 1.00 94.38 286 VAL A O 1
ATOM 2397 N N . SER A 1 287 ? 5.378 -7.844 28.043 1.00 96.00 287 SER A N 1
ATOM 2398 C CA . SER A 1 287 ? 6.836 -7.842 28.249 1.00 96.00 287 SER A CA 1
ATOM 2399 C C . SER A 1 287 ? 7.493 -9.146 27.776 1.00 96.00 287 SER A C 1
ATOM 2401 O O . SER A 1 287 ? 8.527 -9.108 27.123 1.00 96.00 287 SER A O 1
ATOM 2403 N N . TYR A 1 288 ? 6.870 -10.300 28.041 1.00 97.00 288 TYR A N 1
ATOM 2404 C CA . TYR A 1 288 ? 7.354 -11.590 27.540 1.00 97.00 288 TYR A CA 1
ATOM 2405 C C . TYR A 1 288 ? 7.360 -11.667 26.002 1.00 97.00 288 TYR A C 1
ATOM 2407 O O . TYR A 1 288 ? 8.301 -12.197 25.411 1.00 97.00 288 TYR A O 1
ATOM 2415 N N . TYR A 1 289 ? 6.328 -11.140 25.334 1.00 95.31 289 TYR A N 1
ATOM 2416 C CA . TYR A 1 289 ? 6.279 -11.120 23.870 1.00 95.31 289 TYR A CA 1
ATOM 2417 C C . TYR A 1 289 ? 7.268 -10.127 23.259 1.00 95.31 289 TYR A C 1
ATOM 2419 O O . TYR A 1 289 ? 7.830 -10.426 22.209 1.00 95.31 289 TYR A O 1
ATOM 2427 N N . GLU A 1 290 ? 7.517 -8.988 23.904 1.00 93.75 290 GLU A N 1
ATOM 2428 C CA . GLU A 1 290 ? 8.552 -8.035 23.486 1.00 93.75 290 GLU A CA 1
ATOM 2429 C C . GLU A 1 290 ? 9.940 -8.684 23.511 1.00 93.75 290 GLU A C 1
ATOM 2431 O O . GLU A 1 290 ? 10.652 -8.635 22.506 1.00 93.75 290 GLU A O 1
ATOM 2436 N N . ASP A 1 291 ? 10.279 -9.385 24.598 1.00 95.75 291 ASP A N 1
ATOM 2437 C CA . ASP A 1 291 ? 11.532 -10.140 24.703 1.00 95.75 291 ASP A CA 1
ATOM 2438 C C . ASP A 1 291 ? 11.623 -11.222 23.611 1.00 95.75 291 ASP A C 1
ATOM 2440 O O . ASP A 1 291 ? 12.660 -11.383 22.960 1.00 95.75 291 ASP A O 1
ATOM 2444 N N . LYS A 1 292 ? 10.517 -11.935 23.343 1.00 96.19 292 LYS A N 1
ATOM 2445 C CA . LYS A 1 292 ? 10.474 -12.963 22.293 1.00 96.19 292 LYS A CA 1
ATOM 2446 C C . LYS A 1 292 ? 10.621 -12.380 20.886 1.00 96.19 292 LYS A C 1
ATOM 2448 O O . LYS A 1 292 ? 11.261 -13.005 20.041 1.00 96.19 292 LYS A O 1
ATOM 2453 N N . MET A 1 293 ? 10.051 -11.206 20.612 1.00 92.00 293 MET A N 1
ATOM 2454 C CA . MET A 1 293 ? 10.241 -10.525 19.329 1.00 92.00 293 MET A CA 1
ATOM 2455 C C . MET A 1 293 ? 11.701 -10.122 19.130 1.00 92.00 293 MET A C 1
ATOM 2457 O O . MET A 1 293 ? 12.243 -10.380 18.060 1.00 92.00 293 MET A O 1
ATOM 2461 N N . GLN A 1 294 ? 12.356 -9.570 20.156 1.00 95.25 294 GLN A N 1
ATOM 2462 C CA . GLN A 1 294 ? 13.777 -9.212 20.077 1.00 95.25 294 GLN A CA 1
ATOM 2463 C C . GLN A 1 294 ? 14.667 -10.439 19.834 1.00 95.25 294 GLN A C 1
ATOM 2465 O O . GLN A 1 294 ? 15.602 -10.380 19.034 1.00 95.25 294 GLN A O 1
ATOM 2470 N N . GLU A 1 295 ? 14.359 -11.572 20.475 1.00 97.31 295 GLU A N 1
ATOM 2471 C CA . GLU A 1 295 ? 15.046 -12.845 20.229 1.00 97.31 295 GLU A CA 1
ATOM 2472 C C . GLU A 1 295 ? 14.901 -13.291 18.762 1.00 97.31 295 GLU A C 1
ATOM 2474 O O . GLU A 1 295 ? 15.894 -13.634 18.117 1.00 97.31 295 GLU A O 1
ATOM 2479 N N . LEU A 1 296 ? 13.684 -13.232 18.209 1.00 94.69 296 LEU A N 1
ATOM 2480 C CA . LEU A 1 296 ? 13.408 -13.603 16.816 1.00 94.69 296 LEU A CA 1
ATOM 2481 C C . LEU A 1 296 ? 14.042 -12.638 15.805 1.00 94.69 296 LEU A C 1
ATOM 2483 O O . LEU A 1 296 ? 14.508 -13.071 14.751 1.00 94.69 296 LEU A O 1
ATOM 2487 N N . GLU A 1 297 ? 14.091 -11.339 16.101 1.00 93.31 297 GLU A N 1
ATOM 2488 C CA . GLU A 1 297 ? 14.791 -10.351 15.274 1.00 93.31 297 GLU A CA 1
ATOM 2489 C C . GLU A 1 297 ? 16.297 -10.629 15.235 1.00 93.31 297 GLU A C 1
ATOM 2491 O O . GLU A 1 297 ? 16.896 -10.641 14.155 1.00 93.31 297 GLU A O 1
ATOM 2496 N N . ALA A 1 298 ? 16.898 -10.935 16.388 1.00 96.06 298 ALA A N 1
ATOM 2497 C CA . ALA A 1 298 ? 18.301 -11.322 16.472 1.00 96.06 298 ALA A CA 1
ATOM 2498 C C . ALA A 1 298 ? 18.587 -12.626 15.703 1.00 96.06 298 ALA A C 1
ATOM 2500 O O . ALA A 1 298 ? 19.592 -12.714 14.990 1.00 96.06 298 ALA A O 1
ATOM 2501 N N . GLU A 1 299 ? 17.700 -13.623 15.793 1.00 96.69 299 GLU A N 1
ATOM 2502 C CA . GLU A 1 299 ? 17.804 -14.868 15.024 1.00 96.69 299 GLU A CA 1
ATOM 2503 C C . GLU A 1 299 ? 17.706 -14.613 13.512 1.00 96.69 299 GLU A C 1
ATOM 2505 O O . GLU A 1 299 ? 18.512 -15.134 12.735 1.00 96.69 299 GLU A O 1
ATOM 2510 N N . ASN A 1 300 ? 16.773 -13.765 13.079 1.00 91.38 300 ASN A N 1
ATOM 2511 C CA . ASN A 1 300 ? 16.589 -13.429 11.669 1.00 91.38 300 ASN A CA 1
ATOM 2512 C C . ASN A 1 300 ? 17.811 -12.687 11.098 1.00 91.38 300 ASN A C 1
ATOM 2514 O O . ASN A 1 300 ? 18.288 -13.016 10.010 1.00 91.38 300 ASN A O 1
ATOM 2518 N N . GLU A 1 301 ? 18.394 -11.748 11.846 1.00 93.62 301 GLU A N 1
ATOM 2519 C CA . GLU A 1 301 ? 19.647 -11.090 11.453 1.00 93.62 301 GLU A CA 1
ATOM 2520 C C . GLU A 1 301 ? 20.830 -12.073 11.396 1.00 93.62 301 GLU A C 1
ATOM 2522 O O . GLU A 1 301 ? 21.627 -12.042 10.449 1.00 93.62 301 GLU A O 1
ATOM 2527 N N . ALA A 1 302 ? 20.919 -13.018 12.337 1.00 96.00 302 ALA A N 1
ATOM 2528 C CA . ALA A 1 302 ? 21.922 -14.081 12.292 1.00 96.00 302 ALA A CA 1
ATOM 2529 C C . ALA A 1 302 ? 21.748 -14.989 11.057 1.00 96.00 302 ALA A C 1
ATOM 2531 O O . ALA A 1 302 ? 22.735 -15.336 10.397 1.00 96.00 302 ALA A O 1
ATOM 2532 N N . LEU A 1 303 ? 20.507 -15.333 10.697 1.00 93.56 303 LEU A N 1
ATOM 2533 C CA . LEU A 1 303 ? 20.187 -16.112 9.499 1.00 93.56 303 LEU A CA 1
ATOM 2534 C C . LEU A 1 303 ? 20.511 -15.352 8.211 1.00 93.56 303 LEU A C 1
ATOM 2536 O O . LEU A 1 303 ? 21.129 -15.931 7.317 1.00 93.56 303 LEU A O 1
ATOM 2540 N N . LYS A 1 304 ? 20.181 -14.058 8.117 1.00 87.88 304 LYS A N 1
ATOM 2541 C CA . LYS A 1 304 ? 20.565 -13.209 6.975 1.00 87.88 304 LYS A CA 1
ATOM 2542 C C . LYS A 1 304 ? 22.076 -13.160 6.804 1.00 87.88 304 LYS A C 1
ATOM 2544 O O . LYS A 1 304 ? 22.571 -13.339 5.690 1.00 87.88 304 LYS A O 1
ATOM 2549 N N . LYS A 1 305 ? 22.820 -12.985 7.901 1.00 93.12 305 LYS A N 1
ATOM 2550 C CA . LYS A 1 305 ? 24.286 -13.002 7.881 1.00 93.12 305 LYS A CA 1
ATOM 2551 C C . LYS A 1 305 ? 24.821 -14.348 7.387 1.00 93.12 305 LYS A C 1
ATOM 2553 O O . LYS A 1 305 ? 25.620 -14.376 6.452 1.00 93.12 305 LYS A O 1
ATOM 2558 N N . LYS A 1 306 ? 24.326 -15.460 7.941 1.00 95.06 306 LYS A N 1
ATOM 2559 C CA . LYS A 1 306 ? 24.709 -16.822 7.529 1.00 95.06 306 LYS A CA 1
ATOM 2560 C C . LYS A 1 306 ? 24.370 -17.098 6.061 1.00 95.06 306 LYS A C 1
ATOM 2562 O O . LYS A 1 306 ? 25.168 -17.698 5.344 1.00 95.06 306 LYS A O 1
ATOM 2567 N N . SER A 1 307 ? 23.216 -16.629 5.592 1.00 89.38 307 SER A N 1
ATOM 2568 C CA . SER A 1 307 ? 22.817 -16.720 4.187 1.00 89.38 307 SER A CA 1
ATOM 2569 C C . SER A 1 307 ? 23.756 -15.913 3.291 1.00 89.38 307 SER A C 1
ATOM 2571 O O . SER A 1 307 ? 24.195 -16.420 2.261 1.00 89.38 307 SER A O 1
ATOM 2573 N N . GLY A 1 308 ? 24.113 -14.686 3.681 1.00 88.06 308 GLY A N 1
ATOM 2574 C CA . GLY A 1 308 ? 25.082 -13.856 2.964 1.00 88.06 308 GLY A CA 1
ATOM 2575 C C . GLY A 1 308 ? 26.464 -14.510 2.869 1.00 88.06 308 GLY A C 1
ATOM 2576 O O . GLY A 1 308 ? 27.071 -14.526 1.798 1.00 88.06 308 GLY A O 1
ATOM 2577 N N . GLU A 1 309 ? 26.938 -15.127 3.953 1.00 91.94 309 GLU A N 1
ATOM 2578 C CA . GLU A 1 309 ? 28.187 -15.901 3.982 1.00 91.94 309 GLU A CA 1
ATOM 2579 C C . GLU A 1 309 ? 28.128 -17.145 3.076 1.00 91.94 309 GLU A C 1
ATOM 2581 O O . GLU A 1 309 ? 29.089 -17.441 2.354 1.00 91.94 309 GLU A O 1
ATOM 2586 N N . MET A 1 310 ? 26.991 -17.848 3.053 1.00 91.00 310 MET A N 1
ATOM 2587 C CA . MET A 1 310 ? 26.766 -18.983 2.155 1.00 91.00 310 MET A CA 1
ATOM 2588 C C . MET A 1 310 ? 26.780 -18.540 0.685 1.00 91.00 310 MET A C 1
ATOM 2590 O O . MET A 1 310 ? 27.487 -19.142 -0.124 1.00 91.00 310 MET A O 1
ATOM 2594 N N . PHE A 1 311 ? 26.094 -17.447 0.335 1.00 80.62 311 PHE A N 1
ATOM 2595 C CA . PHE A 1 311 ? 26.120 -16.890 -1.022 1.00 80.62 311 PHE A CA 1
ATOM 2596 C C . PHE A 1 311 ? 27.510 -16.397 -1.430 1.00 80.62 311 PHE A C 1
ATOM 2598 O O . PHE A 1 311 ? 27.922 -16.586 -2.579 1.00 80.62 311 PHE A O 1
ATOM 2605 N N . ALA A 1 312 ? 28.267 -15.808 -0.501 1.00 81.06 312 ALA A N 1
ATOM 2606 C CA . ALA A 1 312 ? 29.655 -15.432 -0.739 1.00 81.06 312 ALA A CA 1
ATOM 2607 C C . ALA A 1 312 ? 30.535 -16.664 -1.010 1.00 81.06 312 ALA A C 1
ATOM 2609 O O . ALA A 1 312 ? 31.367 -16.632 -1.918 1.00 81.06 312 ALA A O 1
ATOM 2610 N N . THR A 1 313 ? 30.327 -17.760 -0.275 1.00 85.62 313 THR A N 1
ATOM 2611 C CA . THR A 1 313 ? 31.036 -19.034 -0.479 1.00 85.62 313 THR A CA 1
ATOM 2612 C C . THR A 1 313 ? 30.682 -19.672 -1.823 1.00 85.62 313 THR A C 1
ATOM 2614 O O . THR A 1 313 ? 31.590 -19.978 -2.596 1.00 85.62 313 THR A O 1
ATOM 2617 N N . LEU A 1 314 ? 29.393 -19.768 -2.168 1.00 77.88 314 LEU A N 1
ATOM 2618 C CA . LEU A 1 314 ? 28.931 -20.275 -3.469 1.00 77.88 314 LEU A CA 1
ATOM 2619 C C . LEU A 1 314 ? 29.472 -19.431 -4.630 1.00 77.88 314 LEU A C 1
ATOM 2621 O O . LEU A 1 314 ? 29.939 -19.962 -5.634 1.00 77.88 314 LEU A O 1
ATOM 2625 N N . SER A 1 315 ? 29.500 -18.106 -4.470 1.00 71.94 315 SER A N 1
ATOM 2626 C CA . SER A 1 315 ? 30.089 -17.197 -5.461 1.00 71.94 315 SER A CA 1
ATOM 2627 C C . SER A 1 315 ? 31.594 -17.413 -5.644 1.00 71.94 315 SER A C 1
ATOM 2629 O O . SER A 1 315 ? 32.112 -17.187 -6.737 1.00 71.94 315 SER A O 1
ATOM 2631 N N . ARG A 1 316 ? 32.316 -17.821 -4.591 1.00 75.69 316 ARG A N 1
ATOM 2632 C CA . ARG A 1 316 ? 33.743 -18.171 -4.674 1.00 75.69 316 ARG A CA 1
ATOM 2633 C C . ARG A 1 316 ? 33.948 -19.535 -5.332 1.00 75.69 316 ARG A C 1
ATOM 2635 O O . ARG A 1 316 ? 34.843 -19.654 -6.158 1.00 75.69 316 ARG A O 1
ATOM 2642 N N . GLN A 1 317 ? 33.112 -20.526 -5.023 1.00 72.12 317 GLN A N 1
ATOM 2643 C CA . GLN A 1 317 ? 33.172 -21.857 -5.641 1.00 72.12 317 GLN A CA 1
ATOM 2644 C C . GLN A 1 317 ? 32.861 -21.804 -7.143 1.00 72.12 317 GLN A C 1
ATOM 2646 O O . GLN A 1 317 ? 33.655 -22.292 -7.943 1.00 72.12 317 GLN A O 1
ATOM 2651 N N . ASN A 1 318 ? 31.820 -21.069 -7.544 1.00 60.91 318 ASN A N 1
ATOM 2652 C CA . ASN A 1 318 ? 31.492 -20.854 -8.959 1.00 60.91 318 ASN A CA 1
ATOM 2653 C C . ASN A 1 318 ? 32.582 -20.097 -9.738 1.00 60.91 318 ASN A C 1
ATOM 2655 O O . ASN A 1 318 ? 32.634 -20.189 -10.957 1.00 60.91 318 ASN A O 1
ATOM 2659 N N . ARG A 1 319 ? 33.475 -19.351 -9.072 1.00 55.91 319 ARG A N 1
ATOM 2660 C CA . ARG A 1 319 ? 34.636 -18.727 -9.736 1.00 55.91 319 ARG A CA 1
ATOM 2661 C C . ARG A 1 319 ? 35.780 -19.706 -9.999 1.00 55.91 319 ARG A C 1
ATOM 2663 O O . ARG A 1 319 ? 36.591 -19.432 -10.877 1.00 55.91 319 ARG A O 1
ATOM 2670 N N . ASN A 1 320 ? 35.848 -20.811 -9.260 1.00 53.12 320 ASN A N 1
ATOM 2671 C CA . ASN A 1 320 ? 36.956 -21.760 -9.341 1.00 53.12 320 ASN A CA 1
ATOM 2672 C C . ASN A 1 320 ? 36.670 -22.951 -10.271 1.00 53.12 320 ASN A C 1
ATOM 2674 O O . ASN A 1 320 ? 37.621 -23.561 -10.747 1.00 53.12 320 ASN A O 1
ATOM 2678 N N . GLU A 1 321 ? 35.403 -23.265 -10.564 1.00 51.31 321 GLU A N 1
ATOM 2679 C CA . GLU A 1 321 ? 35.040 -24.433 -11.392 1.00 51.31 321 GLU A CA 1
ATOM 2680 C C . GLU A 1 321 ? 34.794 -24.123 -12.876 1.00 51.31 321 GLU A C 1
ATOM 2682 O O . GLU A 1 321 ? 34.833 -25.030 -13.703 1.00 51.31 321 GLU A O 1
ATOM 2687 N N . THR A 1 322 ? 34.616 -22.858 -13.264 1.00 43.78 322 THR A N 1
ATOM 2688 C CA . THR A 1 322 ? 34.395 -22.488 -14.672 1.00 43.78 322 THR A CA 1
ATOM 2689 C C . THR A 1 322 ? 35.526 -21.632 -15.225 1.00 43.78 322 THR A C 1
ATOM 2691 O O . THR A 1 322 ? 35.376 -20.436 -15.470 1.00 43.78 322 THR A O 1
ATOM 2694 N N . THR A 1 323 ? 36.659 -22.266 -15.522 1.00 46.12 323 THR A N 1
ATOM 2695 C CA . THR A 1 323 ? 37.596 -21.802 -16.556 1.00 46.12 323 THR A CA 1
ATOM 2696 C C . THR A 1 323 ? 37.038 -22.095 -17.949 1.00 46.12 323 THR A C 1
ATOM 2698 O O . THR A 1 323 ? 37.667 -22.770 -18.752 1.00 46.12 323 THR A O 1
ATOM 2701 N N . THR A 1 324 ? 35.837 -21.603 -18.262 1.00 44.91 324 THR A N 1
ATOM 2702 C CA . THR A 1 324 ? 35.409 -21.294 -19.637 1.00 44.91 324 THR A CA 1
ATOM 2703 C C . THR A 1 324 ? 34.067 -20.556 -19.612 1.00 44.91 324 THR A C 1
ATOM 2705 O O . THR A 1 324 ? 33.097 -21.046 -19.048 1.00 44.91 324 THR A O 1
ATOM 2708 N N . ILE A 1 325 ? 34.026 -19.407 -20.301 1.00 43.72 325 ILE A N 1
ATOM 2709 C CA . ILE A 1 325 ? 32.843 -18.607 -20.685 1.00 43.72 325 ILE A CA 1
ATOM 2710 C C . ILE A 1 325 ? 32.375 -17.553 -19.648 1.00 43.72 325 ILE A C 1
ATOM 2712 O O . ILE A 1 325 ? 31.439 -17.730 -18.878 1.00 43.72 325 ILE A O 1
ATOM 2716 N N . THR A 1 326 ? 33.064 -16.403 -19.701 1.00 45.00 326 THR A N 1
ATOM 2717 C CA . THR A 1 326 ? 32.572 -15.022 -19.481 1.00 45.00 326 THR A CA 1
ATOM 2718 C C . THR A 1 326 ? 31.593 -14.777 -18.323 1.00 45.00 326 THR A C 1
ATOM 2720 O O . THR A 1 326 ? 30.389 -14.600 -18.518 1.00 45.00 326 THR A O 1
ATOM 2723 N N . SER A 1 327 ? 32.137 -14.622 -17.114 1.00 44.59 327 SER A N 1
ATOM 2724 C CA . SER A 1 327 ? 31.498 -13.870 -16.030 1.00 44.59 327 SER A CA 1
ATOM 2725 C C . SER A 1 327 ? 31.499 -12.374 -16.376 1.00 44.59 327 SER A C 1
ATOM 2727 O O . SER A 1 327 ? 32.403 -11.631 -15.990 1.00 44.59 327 SER A O 1
ATOM 2729 N N . ASP A 1 328 ? 30.525 -11.954 -17.171 1.00 56.81 328 ASP A N 1
ATOM 2730 C CA . ASP A 1 328 ? 30.396 -10.582 -17.645 1.00 56.81 328 ASP A CA 1
ATOM 2731 C C . ASP A 1 328 ? 29.840 -9.688 -16.517 1.00 56.81 328 ASP A C 1
ATOM 2733 O O . ASP A 1 328 ? 28.746 -9.929 -15.996 1.00 56.81 328 ASP A O 1
ATOM 2737 N N . ASN A 1 329 ? 30.610 -8.683 -16.079 1.00 61.22 329 ASN A N 1
ATOM 2738 C CA . ASN A 1 329 ? 30.228 -7.759 -14.995 1.00 61.22 329 ASN A CA 1
ATOM 2739 C C . ASN A 1 329 ? 28.888 -7.045 -15.271 1.00 61.22 329 ASN A C 1
ATOM 2741 O O . ASN A 1 329 ? 28.197 -6.661 -14.327 1.00 61.22 329 ASN A O 1
ATOM 2745 N N . SER A 1 330 ? 28.495 -6.951 -16.545 1.00 63.66 330 SER A N 1
ATOM 2746 C CA . SER A 1 330 ? 27.197 -6.456 -17.019 1.00 63.66 330 SER A CA 1
ATOM 2747 C C . SER A 1 330 ? 26.003 -7.161 -16.358 1.00 63.66 330 SER A C 1
ATOM 2749 O O . SER A 1 330 ? 24.999 -6.527 -16.037 1.00 63.66 330 SER A O 1
ATOM 2751 N N . ARG A 1 331 ? 26.110 -8.466 -16.064 1.00 69.75 331 ARG A N 1
ATOM 2752 C CA . ARG A 1 331 ? 25.006 -9.237 -15.472 1.00 69.75 331 ARG A CA 1
ATOM 2753 C C . ARG A 1 331 ? 24.687 -8.801 -14.042 1.00 69.75 331 ARG A C 1
ATOM 2755 O O . ARG A 1 331 ? 23.519 -8.704 -13.689 1.00 69.75 331 ARG A O 1
ATOM 2762 N N . ARG A 1 332 ? 25.710 -8.479 -13.242 1.00 72.94 332 ARG A N 1
ATOM 2763 C CA . ARG A 1 332 ? 25.520 -8.022 -11.852 1.00 72.94 332 ARG A CA 1
ATOM 2764 C C . ARG A 1 332 ? 24.851 -6.655 -11.790 1.00 72.94 332 ARG A C 1
ATOM 2766 O O . ARG A 1 332 ? 23.971 -6.455 -10.963 1.00 72.94 332 ARG A O 1
ATOM 2773 N N . GLN A 1 333 ? 25.255 -5.744 -12.674 1.00 83.44 333 GLN A N 1
ATOM 2774 C CA . GLN A 1 333 ? 24.635 -4.427 -12.778 1.00 83.44 333 GLN A CA 1
ATOM 2775 C C . GLN A 1 333 ? 23.160 -4.551 -13.176 1.00 83.44 333 GLN A C 1
ATOM 2777 O O . GLN A 1 333 ? 22.306 -3.932 -12.550 1.00 83.44 333 GLN A O 1
ATOM 2782 N N . ARG A 1 334 ? 22.844 -5.417 -14.144 1.00 86.81 334 ARG A N 1
ATOM 2783 C CA . ARG A 1 334 ? 21.463 -5.648 -14.580 1.00 86.81 334 ARG A CA 1
ATOM 2784 C C . ARG A 1 334 ? 20.571 -6.222 -13.481 1.00 86.81 334 ARG A C 1
ATOM 2786 O O . ARG A 1 334 ? 19.456 -5.742 -13.319 1.00 86.81 334 ARG A O 1
ATOM 2793 N N . ASP A 1 335 ? 21.055 -7.196 -12.713 1.00 90.12 335 ASP A N 1
ATOM 2794 C CA . ASP A 1 335 ? 20.288 -7.760 -11.594 1.00 90.12 335 ASP A CA 1
ATOM 2795 C C . ASP A 1 335 ? 20.002 -6.687 -10.521 1.00 90.12 335 ASP A C 1
ATOM 2797 O O . ASP A 1 335 ? 18.900 -6.630 -9.975 1.00 90.12 335 ASP A O 1
ATOM 2801 N N . THR A 1 336 ? 20.958 -5.779 -10.266 1.00 93.25 336 THR A N 1
ATOM 2802 C CA . THR A 1 336 ? 20.736 -4.608 -9.397 1.00 93.25 336 THR A CA 1
ATOM 2803 C C . THR A 1 336 ? 19.679 -3.665 -9.974 1.00 93.25 336 THR A C 1
ATOM 2805 O O . THR A 1 336 ? 18.751 -3.306 -9.255 1.00 93.25 336 THR A O 1
ATOM 2808 N N . LEU A 1 337 ? 19.750 -3.323 -11.265 1.00 95.19 337 LEU A N 1
ATOM 2809 C CA . LEU A 1 337 ? 18.765 -2.442 -11.909 1.00 95.19 337 LEU A CA 1
ATOM 2810 C C . LEU A 1 337 ? 17.355 -3.030 -11.901 1.00 95.19 337 LEU A C 1
ATOM 2812 O O . LEU A 1 337 ? 16.399 -2.305 -11.648 1.00 95.19 337 LEU A O 1
ATOM 2816 N N . ILE A 1 338 ? 17.217 -4.337 -12.137 1.00 96.06 338 ILE A N 1
ATOM 2817 C CA . ILE A 1 338 ? 15.926 -5.030 -12.045 1.00 96.06 338 ILE A CA 1
ATOM 2818 C C . ILE A 1 338 ? 15.376 -4.928 -10.618 1.00 96.06 338 ILE A C 1
ATOM 2820 O O . ILE A 1 338 ? 14.218 -4.560 -10.431 1.00 96.06 338 ILE A O 1
ATOM 2824 N N . SER A 1 339 ? 16.209 -5.179 -9.604 1.00 95.88 339 SER A N 1
ATOM 2825 C CA . SER A 1 339 ? 15.789 -5.067 -8.204 1.00 95.88 339 SER A CA 1
ATOM 2826 C C . SER A 1 339 ? 15.389 -3.634 -7.829 1.00 95.88 339 SER A C 1
ATOM 2828 O O . SER A 1 339 ? 14.391 -3.446 -7.127 1.00 95.88 339 SER A O 1
ATOM 2830 N N . GLU A 1 340 ? 16.127 -2.622 -8.290 1.00 97.31 340 GLU A N 1
ATOM 2831 C CA . GLU A 1 340 ? 15.806 -1.209 -8.059 1.00 97.31 340 GLU A CA 1
ATOM 2832 C C . GLU A 1 340 ? 14.510 -0.803 -8.773 1.00 97.31 340 GLU A C 1
ATOM 2834 O O . GLU A 1 340 ? 13.665 -0.137 -8.175 1.00 97.31 340 GLU A O 1
ATOM 2839 N N . PHE A 1 341 ? 14.307 -1.268 -10.009 1.00 97.69 341 PHE A N 1
ATOM 2840 C CA . PHE A 1 341 ? 13.082 -1.070 -10.784 1.00 97.69 341 PHE A CA 1
ATOM 2841 C C . PHE A 1 341 ? 11.860 -1.678 -10.085 1.00 97.69 341 PHE A C 1
ATOM 2843 O O . PHE A 1 341 ? 10.864 -0.991 -9.854 1.00 97.69 341 PHE A O 1
ATOM 2850 N N . GLN A 1 342 ? 11.961 -2.930 -9.632 1.00 96.94 342 GLN A N 1
ATOM 2851 C CA . GLN A 1 342 ? 10.904 -3.597 -8.868 1.00 96.94 342 GLN A CA 1
ATOM 2852 C C . GLN A 1 342 ? 10.640 -2.916 -7.515 1.00 96.94 342 GLN A C 1
ATOM 2854 O O . GLN A 1 342 ? 9.486 -2.798 -7.092 1.00 96.94 342 GLN A O 1
ATOM 2859 N N . THR A 1 343 ? 11.682 -2.436 -6.830 1.00 97.50 343 THR A N 1
ATOM 2860 C CA . THR A 1 343 ? 11.550 -1.712 -5.552 1.00 97.50 343 THR A CA 1
ATOM 2861 C C . THR A 1 343 ? 10.822 -0.389 -5.745 1.00 97.50 343 THR A C 1
ATOM 2863 O O . THR A 1 343 ? 9.878 -0.082 -5.010 1.00 97.50 343 THR A O 1
ATOM 2866 N N . LEU A 1 344 ? 11.200 0.362 -6.780 1.00 97.50 344 LEU A N 1
ATOM 2867 C CA . LEU A 1 344 ? 10.561 1.625 -7.113 1.00 97.50 344 LEU A CA 1
ATOM 2868 C C . LEU A 1 344 ? 9.067 1.410 -7.420 1.00 97.50 344 LEU A C 1
ATOM 2870 O O . LEU A 1 344 ? 8.231 2.140 -6.887 1.00 97.50 344 LEU A O 1
ATOM 2874 N N . ALA A 1 345 ? 8.718 0.371 -8.189 1.00 96.50 345 ALA A N 1
ATOM 2875 C CA . ALA A 1 345 ? 7.334 0.016 -8.517 1.00 96.50 345 ALA A CA 1
ATOM 2876 C C . ALA A 1 345 ? 6.502 -0.419 -7.295 1.00 96.50 345 ALA A C 1
ATOM 2878 O O . ALA A 1 345 ? 5.394 0.074 -7.061 1.00 96.50 345 ALA A O 1
ATOM 2879 N N . SER A 1 346 ? 7.020 -1.377 -6.522 1.00 94.69 346 SER A N 1
ATOM 2880 C CA . SER A 1 346 ? 6.257 -2.081 -5.484 1.00 94.69 346 SER A CA 1
ATOM 2881 C C . SER A 1 346 ? 6.191 -1.334 -4.151 1.00 94.69 346 SER A C 1
ATOM 2883 O O . SER A 1 346 ? 5.204 -1.486 -3.423 1.00 94.69 346 SER A O 1
ATOM 2885 N N . GLN A 1 347 ? 7.199 -0.512 -3.838 1.00 95.62 347 GLN A N 1
ATOM 2886 C CA . GLN A 1 347 ? 7.306 0.203 -2.565 1.00 95.62 347 GLN A CA 1
ATOM 2887 C C . GLN A 1 347 ? 7.093 1.705 -2.739 1.00 95.62 347 GLN A C 1
ATOM 2889 O O . GLN A 1 347 ? 6.110 2.245 -2.231 1.00 95.62 347 GLN A O 1
ATOM 2894 N N . ASP A 1 348 ? 7.984 2.381 -3.467 1.00 97.25 348 ASP A N 1
ATOM 2895 C CA . ASP A 1 348 ? 8.023 3.845 -3.501 1.00 97.25 348 ASP A CA 1
ATOM 2896 C C . ASP A 1 348 ? 6.795 4.433 -4.232 1.00 97.25 348 ASP A C 1
ATOM 2898 O O . ASP A 1 348 ? 6.097 5.291 -3.682 1.00 97.25 348 ASP A O 1
ATOM 2902 N N . PHE A 1 349 ? 6.453 3.910 -5.418 1.00 97.44 349 PHE A N 1
ATOM 2903 C CA . PHE A 1 349 ? 5.243 4.299 -6.158 1.00 97.44 349 PHE A CA 1
ATOM 2904 C C . PHE A 1 349 ? 3.971 3.976 -5.376 1.00 97.44 349 PHE A C 1
ATOM 2906 O O . PHE A 1 349 ? 3.063 4.805 -5.280 1.00 97.44 349 PHE A O 1
ATOM 2913 N N . LYS A 1 350 ? 3.899 2.778 -4.787 1.00 96.81 350 LYS A N 1
ATOM 2914 C CA . LYS A 1 350 ? 2.744 2.349 -3.989 1.00 96.81 350 LYS A CA 1
ATOM 2915 C C . LYS A 1 350 ? 2.526 3.271 -2.789 1.00 96.81 350 LYS A C 1
ATOM 2917 O O . LYS A 1 350 ? 1.396 3.702 -2.571 1.00 96.81 350 LYS A O 1
ATOM 2922 N N . ARG A 1 351 ? 3.587 3.601 -2.046 1.00 97.75 351 ARG A N 1
ATOM 2923 C CA . ARG A 1 351 ? 3.522 4.474 -0.867 1.00 97.75 351 ARG A CA 1
ATOM 2924 C C . ARG A 1 351 ? 2.985 5.855 -1.225 1.00 97.75 351 ARG A C 1
ATOM 2926 O O . ARG A 1 351 ? 2.012 6.294 -0.614 1.00 97.75 351 ARG A O 1
ATOM 2933 N N . ILE A 1 352 ? 3.569 6.508 -2.233 1.00 98.06 352 ILE A N 1
ATOM 2934 C CA . ILE A 1 352 ? 3.137 7.860 -2.610 1.00 98.06 352 ILE A CA 1
ATOM 2935 C C . ILE A 1 352 ? 1.722 7.866 -3.192 1.00 98.06 352 ILE A C 1
ATOM 2937 O O . ILE A 1 352 ? 0.955 8.789 -2.942 1.00 98.06 352 ILE A O 1
ATOM 2941 N N . THR A 1 353 ? 1.347 6.807 -3.921 1.00 98.31 353 THR A N 1
ATOM 2942 C CA . THR A 1 353 ? 0.004 6.671 -4.496 1.00 98.31 353 THR A CA 1
ATOM 2943 C C . THR A 1 353 ? -1.042 6.666 -3.396 1.00 98.31 353 THR A C 1
ATOM 2945 O O . THR A 1 353 ? -2.042 7.363 -3.512 1.00 98.31 353 THR A O 1
ATOM 2948 N N . VAL A 1 354 ? -0.801 5.923 -2.311 1.00 97.94 354 VAL A N 1
ATOM 2949 C CA . VAL A 1 354 ? -1.716 5.878 -1.164 1.00 97.94 354 VAL A CA 1
ATOM 2950 C C . VAL A 1 354 ? -1.796 7.240 -0.470 1.00 97.94 354 VAL A C 1
ATOM 2952 O O . VAL A 1 354 ? -2.895 7.677 -0.143 1.00 97.94 354 VAL A O 1
ATOM 2955 N N . GLN A 1 355 ? -0.670 7.939 -0.286 1.00 97.81 355 GLN A N 1
ATOM 2956 C CA . GLN A 1 355 ? -0.667 9.289 0.297 1.00 97.81 355 GLN A CA 1
ATOM 2957 C C . GLN A 1 355 ? -1.478 10.281 -0.552 1.00 97.81 355 GLN A C 1
ATOM 2959 O O . GLN A 1 355 ? -2.341 10.979 -0.019 1.00 97.81 355 GLN A O 1
ATOM 2964 N N . ILE A 1 356 ? -1.252 10.304 -1.871 1.00 97.69 356 ILE A N 1
ATOM 2965 C CA . ILE A 1 356 ? -2.007 11.156 -2.799 1.00 97.69 356 ILE A CA 1
ATOM 2966 C C . ILE A 1 356 ? -3.486 10.775 -2.794 1.00 97.69 356 ILE A C 1
ATOM 2968 O O . ILE A 1 356 ? -4.340 11.646 -2.676 1.00 97.69 356 ILE A O 1
ATOM 2972 N N . PHE A 1 357 ? -3.803 9.486 -2.901 1.00 97.88 357 PHE A N 1
ATOM 2973 C CA . PHE A 1 357 ? -5.181 9.012 -2.948 1.00 97.88 357 PHE A CA 1
ATOM 2974 C C . PHE A 1 357 ? -5.951 9.377 -1.674 1.00 97.88 357 PHE A C 1
ATOM 2976 O O . PHE A 1 357 ? -7.063 9.889 -1.760 1.00 97.88 357 PHE A O 1
ATOM 2983 N N . ASN A 1 358 ? -5.342 9.207 -0.497 1.00 97.12 358 ASN A N 1
ATOM 2984 C CA . ASN A 1 358 ? -5.947 9.618 0.770 1.00 97.12 358 ASN A CA 1
ATOM 2985 C C . ASN A 1 358 ? -6.206 11.129 0.811 1.00 97.12 358 ASN A C 1
ATOM 2987 O O . ASN A 1 358 ? -7.271 11.550 1.252 1.00 97.12 358 ASN A O 1
ATOM 2991 N N . TYR A 1 359 ? -5.270 11.944 0.316 1.00 96.44 359 TYR A N 1
ATOM 2992 C CA . TYR A 1 359 ? -5.483 13.386 0.199 1.00 96.44 359 TYR A CA 1
ATOM 2993 C C . TYR A 1 359 ? -6.630 13.719 -0.767 1.00 96.44 359 TYR A C 1
ATOM 2995 O O . TYR A 1 359 ? -7.479 14.546 -0.448 1.00 96.44 359 TYR A O 1
ATOM 3003 N N . LEU A 1 360 ? -6.707 13.040 -1.915 1.00 95.38 360 LEU A N 1
ATOM 3004 C CA . LEU A 1 360 ? -7.788 13.232 -2.882 1.00 95.38 360 LEU A CA 1
ATOM 3005 C C . LEU A 1 360 ? -9.154 12.808 -2.322 1.00 95.38 360 LEU A C 1
ATOM 3007 O O . LEU A 1 360 ? -10.133 13.496 -2.593 1.00 95.38 360 LEU A O 1
ATOM 3011 N N . ILE A 1 361 ? -9.233 11.759 -1.493 1.00 96.75 361 ILE A N 1
ATOM 3012 C CA . ILE A 1 361 ? -10.477 11.365 -0.802 1.00 96.75 361 ILE A CA 1
ATOM 3013 C C . ILE A 1 361 ? -10.969 12.466 0.142 1.00 96.75 361 ILE A C 1
ATOM 3015 O O . ILE A 1 361 ? -12.173 12.695 0.226 1.00 96.75 361 ILE A O 1
ATOM 3019 N N . LEU A 1 362 ? -10.066 13.160 0.845 1.00 94.56 362 LEU A N 1
ATOM 3020 C CA . LEU A 1 362 ? -10.462 14.262 1.734 1.00 94.56 362 LEU A CA 1
ATOM 3021 C C . LEU A 1 362 ? -11.152 15.398 0.968 1.00 94.56 362 LEU A C 1
ATOM 3023 O O . LEU A 1 362 ? -11.980 16.104 1.538 1.00 94.56 362 LEU A O 1
ATOM 3027 N N . ILE A 1 363 ? -10.814 15.567 -0.311 1.00 94.19 363 ILE A N 1
ATOM 3028 C CA . ILE A 1 363 ? -11.392 16.589 -1.187 1.00 94.19 363 ILE A CA 1
ATOM 3029 C C . ILE A 1 363 ? -12.652 16.063 -1.875 1.00 94.19 363 ILE A C 1
ATOM 3031 O O . ILE A 1 363 ? -13.653 16.770 -1.958 1.00 94.19 363 ILE A O 1
ATOM 3035 N N . ASN A 1 364 ? -12.604 14.826 -2.366 1.00 95.06 364 ASN A N 1
ATOM 3036 C CA . ASN A 1 364 ? -13.701 14.166 -3.052 1.00 95.06 364 ASN A CA 1
ATOM 3037 C C . ASN A 1 364 ? -13.893 12.732 -2.516 1.00 95.06 364 ASN A C 1
ATOM 3039 O O . ASN A 1 364 ? -13.274 11.789 -3.027 1.00 95.06 364 ASN A O 1
ATOM 3043 N N . PRO A 1 365 ? -14.786 12.543 -1.525 1.00 96.31 365 PRO A N 1
ATOM 3044 C CA . PRO A 1 365 ? -15.059 11.230 -0.945 1.00 96.31 365 PRO A CA 1
ATOM 3045 C C . PRO A 1 365 ? -15.592 10.188 -1.940 1.00 96.31 365 PRO A C 1
ATOM 3047 O O . PRO A 1 365 ? -15.417 8.991 -1.716 1.00 96.31 365 PRO A O 1
ATOM 3050 N N . GLU A 1 366 ? -16.198 10.601 -3.061 1.00 96.62 366 GLU A N 1
ATOM 3051 C CA . GLU A 1 366 ? -16.747 9.673 -4.063 1.00 96.62 366 GLU A CA 1
ATOM 3052 C C . GLU A 1 366 ? -15.662 8.825 -4.743 1.00 96.62 366 GLU A C 1
ATOM 3054 O O . GLU A 1 366 ? -15.937 7.710 -5.196 1.00 96.62 366 GLU A O 1
ATOM 3059 N N . LEU A 1 367 ? -14.407 9.298 -4.743 1.00 95.62 367 LEU A N 1
ATOM 3060 C CA . LEU A 1 367 ? -13.257 8.558 -5.274 1.00 95.62 367 LEU A CA 1
ATOM 3061 C C . LEU A 1 367 ? -13.029 7.224 -4.548 1.00 95.62 367 LEU A C 1
ATOM 3063 O O . LEU A 1 367 ? -12.440 6.303 -5.116 1.00 95.62 367 LEU A O 1
ATOM 3067 N N . GLN A 1 368 ? -13.533 7.076 -3.318 1.00 96.38 368 GLN A N 1
ATOM 3068 C CA . GLN A 1 368 ? -13.446 5.829 -2.564 1.00 96.38 368 GLN A CA 1
ATOM 3069 C C . GLN A 1 368 ? -14.170 4.667 -3.263 1.00 96.38 368 GLN A C 1
ATOM 3071 O O . GLN A 1 368 ? -13.697 3.530 -3.190 1.00 96.38 368 GLN A O 1
ATOM 3076 N N . ASN A 1 369 ? -15.254 4.947 -3.996 1.00 95.94 369 ASN A N 1
ATOM 3077 C CA . ASN A 1 369 ? -16.017 3.931 -4.728 1.00 95.94 369 ASN A CA 1
ATOM 3078 C C . ASN A 1 369 ? -15.200 3.310 -5.872 1.00 95.94 369 ASN A C 1
ATOM 3080 O O . ASN A 1 369 ? -15.353 2.128 -6.168 1.00 95.94 369 ASN A O 1
ATOM 3084 N N . ASN A 1 370 ? -14.276 4.083 -6.453 1.00 95.81 370 ASN A N 1
ATOM 3085 C CA . ASN A 1 370 ? -13.426 3.675 -7.573 1.00 95.81 370 ASN A CA 1
ATOM 3086 C C . ASN A 1 370 ? -11.948 3.584 -7.177 1.00 95.81 370 ASN A C 1
ATOM 3088 O O . ASN A 1 370 ? -11.059 3.743 -8.014 1.00 95.81 370 ASN A O 1
ATOM 3092 N N . ARG A 1 371 ? -11.672 3.288 -5.898 1.00 96.31 371 ARG A N 1
ATOM 3093 C CA . ARG A 1 371 ? -10.323 3.311 -5.314 1.00 96.31 371 ARG A CA 1
ATOM 3094 C C . ARG A 1 371 ? -9.252 2.668 -6.193 1.00 96.31 371 ARG A C 1
ATOM 3096 O O . ARG A 1 371 ? -8.212 3.271 -6.423 1.00 96.31 371 ARG A O 1
ATOM 3103 N N . LYS A 1 372 ? -9.492 1.452 -6.694 1.00 96.62 372 LYS A N 1
ATOM 3104 C CA . LYS A 1 372 ? -8.505 0.727 -7.514 1.00 96.62 372 LYS A CA 1
ATOM 3105 C C . LYS A 1 372 ? -8.177 1.458 -8.818 1.00 96.62 372 LYS A C 1
ATOM 3107 O O . LYS A 1 372 ? -7.012 1.529 -9.196 1.00 96.62 372 LYS A O 1
ATOM 3112 N N . GLN A 1 373 ? -9.196 1.987 -9.490 1.00 96.69 373 GLN A N 1
ATOM 3113 C CA . GLN A 1 373 ? -9.042 2.709 -10.748 1.00 96.69 373 GLN A CA 1
ATOM 3114 C C . GLN A 1 373 ? -8.331 4.049 -10.528 1.00 96.69 373 GLN A C 1
ATOM 3116 O O . GLN A 1 373 ? -7.440 4.398 -11.299 1.00 96.69 373 GLN A O 1
ATOM 3121 N N . GLU A 1 374 ? -8.669 4.771 -9.459 1.00 97.69 374 GLU A N 1
ATOM 3122 C CA . GLU A 1 374 ? -8.021 6.042 -9.124 1.00 97.69 374 GLU A CA 1
ATOM 3123 C C . GLU A 1 374 ? -6.565 5.847 -8.682 1.00 97.69 374 GLU A C 1
ATOM 3125 O O . GLU A 1 374 ? -5.679 6.552 -9.163 1.00 97.69 374 GLU A O 1
ATOM 3130 N N . GLU A 1 375 ? -6.268 4.835 -7.858 1.00 97.88 375 GLU A N 1
ATOM 3131 C CA . GLU A 1 375 ? -4.882 4.466 -7.539 1.00 97.88 375 GLU A CA 1
ATOM 3132 C C . GLU A 1 375 ? -4.094 4.092 -8.810 1.00 97.88 375 GLU A C 1
ATOM 3134 O O . GLU A 1 375 ? -2.936 4.492 -8.962 1.00 97.88 375 GLU A O 1
ATOM 3139 N N . ALA A 1 376 ? -4.711 3.370 -9.753 1.00 97.88 376 ALA A N 1
ATOM 3140 C CA . ALA A 1 376 ? -4.089 3.034 -11.033 1.00 97.88 376 ALA A CA 1
ATOM 3141 C C . ALA A 1 376 ? -3.818 4.274 -11.900 1.00 97.88 376 ALA A C 1
ATOM 3143 O O . ALA A 1 376 ? -2.729 4.408 -12.461 1.00 97.88 376 ALA A O 1
ATOM 3144 N N . LYS A 1 377 ? -4.770 5.209 -11.969 1.00 98.06 377 LYS A N 1
ATOM 3145 C CA . LYS A 1 377 ? -4.627 6.487 -12.677 1.00 98.06 377 LYS A CA 1
ATOM 3146 C C . LYS A 1 377 ? -3.491 7.331 -12.094 1.00 98.06 377 LYS A C 1
ATOM 3148 O O . LYS A 1 377 ? -2.655 7.816 -12.855 1.00 98.06 377 LYS A O 1
ATOM 3153 N N . ILE A 1 378 ? -3.410 7.450 -10.764 1.00 98.25 378 ILE A N 1
ATOM 3154 C CA . ILE A 1 378 ? -2.316 8.157 -10.077 1.00 98.25 378 ILE A CA 1
ATOM 3155 C C . ILE A 1 378 ? -0.968 7.534 -10.457 1.00 98.25 378 ILE A C 1
ATOM 3157 O O . ILE A 1 378 ? -0.068 8.247 -10.899 1.00 98.25 378 ILE A O 1
ATOM 3161 N N . ARG A 1 379 ? -0.831 6.203 -10.359 1.00 98.12 379 ARG A N 1
ATOM 3162 C CA . ARG A 1 379 ? 0.410 5.505 -10.746 1.00 98.12 379 ARG A CA 1
ATOM 3163 C C . ARG A 1 379 ? 0.768 5.702 -12.210 1.00 98.12 379 ARG A C 1
ATOM 3165 O O . ARG A 1 379 ? 1.940 5.888 -12.513 1.00 98.12 379 ARG A O 1
ATOM 3172 N N . SER A 1 380 ? -0.221 5.691 -13.101 1.00 98.06 380 SER A N 1
ATOM 3173 C CA . SER A 1 380 ? -0.016 5.949 -14.528 1.00 98.06 380 SER A CA 1
ATOM 3174 C C . SER A 1 380 ? 0.607 7.325 -14.757 1.00 98.06 380 SER A C 1
ATOM 3176 O O . SER A 1 380 ? 1.614 7.421 -15.451 1.00 98.06 380 SER A O 1
ATOM 3178 N N . ILE A 1 381 ? 0.063 8.369 -14.121 1.00 98.12 381 ILE A N 1
ATOM 3179 C CA . ILE A 1 381 ? 0.580 9.743 -14.226 1.00 98.12 381 ILE A CA 1
ATOM 3180 C C . ILE A 1 381 ? 2.001 9.828 -13.660 1.00 98.12 381 ILE A C 1
ATOM 3182 O O . ILE A 1 381 ? 2.891 10.376 -14.307 1.00 98.12 381 ILE A O 1
ATOM 3186 N N . LEU A 1 382 ? 2.245 9.240 -12.484 1.00 98.31 382 LEU A N 1
ATOM 3187 C CA . LEU A 1 382 ? 3.584 9.195 -11.890 1.00 98.31 382 LEU A CA 1
ATOM 3188 C C . LEU A 1 382 ? 4.589 8.507 -12.825 1.00 98.31 382 LEU A C 1
ATOM 3190 O O . LEU A 1 382 ? 5.682 9.019 -13.046 1.00 98.31 382 LEU A O 1
ATOM 3194 N N . SER A 1 383 ? 4.214 7.371 -13.408 1.00 97.75 383 SER A N 1
ATOM 3195 C CA . SER A 1 383 ? 5.083 6.571 -14.274 1.00 97.75 383 SER A CA 1
ATOM 3196 C C . SER A 1 383 ? 5.404 7.297 -15.574 1.00 97.75 383 SER A C 1
ATOM 3198 O O . SER A 1 383 ? 6.561 7.359 -15.989 1.00 97.75 383 SER A O 1
ATOM 3200 N N . GLU A 1 384 ? 4.395 7.897 -16.196 1.00 97.75 384 GLU A N 1
ATOM 3201 C CA . GLU A 1 384 ? 4.548 8.660 -17.429 1.00 97.75 384 GLU A CA 1
ATOM 3202 C C . GLU A 1 384 ? 5.437 9.896 -17.224 1.00 97.75 384 GLU A C 1
ATOM 3204 O O . GLU A 1 384 ? 6.365 10.135 -18.000 1.00 97.75 384 GLU A O 1
ATOM 3209 N N . ARG A 1 385 ? 5.213 10.656 -16.144 1.00 97.44 385 ARG A N 1
ATOM 3210 C CA . ARG A 1 385 ? 5.964 11.888 -15.867 1.00 97.44 385 ARG A CA 1
ATOM 3211 C C . ARG A 1 385 ? 7.377 11.640 -15.349 1.00 97.44 385 ARG A C 1
ATOM 3213 O O . ARG A 1 385 ? 8.292 12.354 -15.744 1.00 97.44 385 ARG A O 1
ATOM 3220 N N . ILE A 1 386 ? 7.573 10.660 -14.470 1.00 97.94 386 ILE A N 1
ATOM 3221 C CA . ILE A 1 386 ? 8.885 10.411 -13.858 1.00 97.94 386 ILE A CA 1
ATOM 3222 C C . ILE A 1 386 ? 9.752 9.563 -14.783 1.00 97.94 386 ILE A C 1
ATOM 3224 O O . ILE A 1 386 ? 10.892 9.930 -15.063 1.00 97.94 386 ILE A O 1
ATOM 3228 N N . LEU A 1 387 ? 9.226 8.431 -15.257 1.00 97.88 387 LEU A N 1
ATOM 3229 C CA . LEU A 1 387 ? 10.037 7.434 -15.949 1.00 97.88 387 LEU A CA 1
ATOM 3230 C C . LEU A 1 387 ? 10.117 7.712 -17.448 1.00 97.88 387 LEU A C 1
ATOM 3232 O O . LEU A 1 387 ? 11.218 7.799 -17.978 1.00 97.88 387 LEU A O 1
ATOM 3236 N N . ILE A 1 388 ? 8.988 7.915 -18.133 1.00 97.00 388 ILE A N 1
ATOM 3237 C CA . ILE A 1 388 ? 8.994 8.108 -19.595 1.00 97.00 388 ILE A CA 1
ATOM 3238 C C . ILE A 1 388 ? 9.464 9.507 -19.986 1.00 97.00 388 ILE A C 1
ATOM 3240 O O . ILE A 1 388 ? 10.392 9.637 -20.783 1.00 97.00 388 ILE A O 1
ATOM 3244 N N . ALA A 1 389 ? 8.894 10.566 -19.405 1.00 95.94 389 ALA A N 1
ATOM 3245 C CA . ALA A 1 389 ? 9.366 11.918 -19.705 1.00 95.94 389 ALA A CA 1
ATOM 3246 C C . ALA A 1 389 ? 10.810 12.139 -19.214 1.00 95.94 389 ALA A C 1
ATOM 3248 O O . ALA A 1 389 ? 11.580 12.831 -19.880 1.00 95.94 389 ALA A O 1
ATOM 3249 N N . GLY A 1 390 ? 11.205 11.499 -18.105 1.00 96.00 390 GLY A N 1
ATOM 3250 C CA . GLY A 1 390 ? 12.597 11.446 -17.658 1.00 96.00 390 GLY A CA 1
ATOM 3251 C C . GLY A 1 390 ? 13.518 10.753 -18.666 1.00 96.00 390 GLY A C 1
ATOM 3252 O O . GLY A 1 390 ? 14.586 11.279 -18.978 1.00 96.00 390 GLY A O 1
ATOM 3253 N N . PHE A 1 391 ? 13.091 9.614 -19.218 1.00 95.75 391 PHE A N 1
ATOM 3254 C CA . PHE A 1 391 ? 13.844 8.856 -20.222 1.00 95.75 391 PHE A CA 1
ATOM 3255 C C . PHE A 1 391 ? 14.038 9.666 -21.504 1.00 95.75 391 PHE A C 1
ATOM 3257 O O . PHE A 1 391 ? 15.167 9.813 -21.976 1.00 95.75 391 PHE A O 1
ATOM 3264 N N . ASN A 1 392 ? 12.964 10.267 -22.020 1.00 94.88 392 ASN A N 1
ATOM 3265 C CA . ASN A 1 392 ? 13.016 11.129 -23.204 1.00 94.88 392 ASN A CA 1
ATOM 3266 C C . ASN A 1 392 ? 13.937 12.333 -22.970 1.00 94.88 392 ASN A C 1
ATOM 3268 O O . ASN A 1 392 ? 14.797 12.633 -23.788 1.00 94.88 392 ASN A O 1
ATOM 3272 N N . TRP A 1 393 ? 13.841 12.974 -21.803 1.00 94.00 393 TRP A N 1
ATOM 3273 C CA . TRP A 1 393 ? 14.697 14.110 -21.471 1.00 94.00 393 TRP A CA 1
ATOM 3274 C C . TRP A 1 393 ? 16.194 13.749 -21.427 1.00 94.00 393 TRP A C 1
ATOM 3276 O O . TRP A 1 393 ? 17.022 14.505 -21.941 1.00 94.00 393 TRP A O 1
ATOM 3286 N N . ILE A 1 394 ? 16.561 12.609 -20.829 1.00 92.38 394 ILE A N 1
ATOM 3287 C CA . ILE A 1 394 ? 17.969 12.180 -20.734 1.00 92.38 394 ILE A CA 1
ATOM 3288 C C . ILE A 1 394 ? 18.509 11.782 -22.111 1.00 92.38 394 ILE A C 1
ATOM 3290 O O . ILE A 1 394 ? 19.635 12.151 -22.448 1.00 92.38 394 ILE A O 1
ATOM 3294 N N . THR A 1 395 ? 17.711 11.066 -22.907 1.00 91.44 395 THR A N 1
ATOM 3295 C CA . THR A 1 395 ? 18.103 10.624 -24.255 1.00 91.44 395 THR A CA 1
ATOM 3296 C C . THR A 1 395 ? 18.232 11.793 -25.234 1.00 91.44 395 THR A C 1
ATOM 3298 O O . THR A 1 395 ? 19.211 11.859 -25.971 1.00 91.44 395 THR A O 1
ATOM 3301 N N . GLU A 1 396 ? 17.329 12.777 -25.197 1.00 90.25 396 GLU A N 1
ATOM 3302 C CA . GLU A 1 396 ? 17.407 13.977 -26.044 1.00 90.25 396 GLU A CA 1
ATOM 3303 C C . GLU A 1 396 ? 18.647 14.832 -25.754 1.00 90.25 396 GLU A C 1
ATOM 3305 O O . GLU A 1 396 ? 19.223 15.434 -26.663 1.00 90.25 396 GLU A O 1
ATOM 3310 N N . LYS A 1 397 ? 19.084 14.898 -24.489 1.00 83.56 397 LYS A N 1
ATOM 3311 C CA . LYS A 1 397 ? 20.184 15.784 -24.091 1.00 83.56 397 LYS A CA 1
ATOM 3312 C C . LYS A 1 397 ? 21.590 15.230 -24.322 1.00 83.56 397 LYS A C 1
ATOM 3314 O O . LYS A 1 397 ? 22.514 16.001 -24.089 1.00 83.56 397 LYS A O 1
ATOM 3319 N N . ASN A 1 398 ? 21.754 13.978 -24.778 1.00 61.91 398 ASN A N 1
ATOM 3320 C CA . ASN A 1 398 ? 22.970 13.278 -25.268 1.00 61.91 398 ASN A CA 1
ATOM 3321 C C . ASN A 1 398 ? 24.333 13.461 -24.542 1.00 61.91 398 ASN A C 1
ATOM 3323 O O . ASN A 1 398 ? 25.301 12.792 -24.895 1.00 61.91 398 ASN A O 1
ATOM 3327 N N . SER A 1 399 ? 24.454 14.310 -23.522 1.00 58.72 399 SER A N 1
ATOM 3328 C CA . SER A 1 399 ? 25.683 14.587 -22.776 1.00 58.72 399 SER A CA 1
ATOM 3329 C C . SER A 1 399 ? 25.398 15.487 -21.564 1.00 58.72 399 SER A C 1
ATOM 3331 O O . SER A 1 399 ? 26.015 16.542 -21.406 1.00 58.72 399 SER A O 1
ATOM 3333 N N . VAL A 1 400 ? 24.459 15.118 -20.683 1.00 55.47 400 VAL A N 1
ATOM 3334 C CA . VAL A 1 400 ? 24.358 15.792 -19.373 1.00 55.47 400 VAL A CA 1
ATOM 3335 C C . VAL A 1 400 ? 25.521 15.306 -18.507 1.00 55.47 400 VAL A C 1
ATOM 3337 O O . VAL A 1 400 ? 25.390 14.394 -17.688 1.00 55.47 400 VAL A O 1
ATOM 3340 N N . SER A 1 401 ? 26.696 15.891 -18.733 1.00 55.12 401 SER A N 1
ATOM 3341 C CA . SER A 1 401 ? 27.872 15.720 -17.892 1.00 55.12 401 SER A CA 1
ATOM 3342 C C . SER A 1 401 ? 27.565 16.275 -16.503 1.00 55.12 401 SER A C 1
ATOM 3344 O O . SER A 1 401 ? 27.615 17.479 -16.303 1.00 55.12 401 SER A O 1
ATOM 3346 N N . SER A 1 402 ? 27.203 15.397 -15.568 1.00 58.41 402 SER A N 1
ATOM 3347 C CA . SER A 1 402 ? 27.356 15.516 -14.104 1.00 58.41 402 SER A CA 1
ATOM 3348 C C . SER A 1 402 ? 26.922 16.806 -13.379 1.00 58.41 402 SER A C 1
ATOM 3350 O O . SER A 1 402 ? 27.194 16.928 -12.185 1.00 58.41 402 SER A O 1
ATOM 3352 N N . GLU A 1 403 ? 26.238 17.757 -14.015 1.00 67.44 403 GLU A N 1
ATOM 3353 C CA . GLU A 1 403 ? 25.785 18.985 -13.361 1.00 67.44 403 GLU A CA 1
ATOM 3354 C C . GLU A 1 403 ? 24.611 18.679 -12.426 1.00 67.44 403 GLU A C 1
ATOM 3356 O O . GLU A 1 403 ? 23.446 18.673 -12.822 1.00 67.44 403 GLU A O 1
ATOM 3361 N N . SER A 1 404 ? 24.936 18.419 -11.157 1.00 72.56 404 SER A N 1
ATOM 3362 C CA . SER A 1 404 ? 23.994 18.140 -10.061 1.00 72.56 404 SER A CA 1
ATOM 3363 C C . SER A 1 404 ? 22.806 19.121 -10.022 1.00 72.56 404 SER A C 1
ATOM 3365 O O . SER A 1 404 ? 21.661 18.724 -9.805 1.00 72.56 404 SER A O 1
ATOM 3367 N N . ASN A 1 405 ? 23.045 20.397 -10.347 1.00 80.81 405 ASN A N 1
ATOM 3368 C CA . ASN A 1 405 ? 22.019 21.443 -10.341 1.00 80.81 405 ASN A CA 1
ATOM 3369 C C . ASN A 1 405 ? 20.934 21.250 -11.415 1.00 80.81 405 ASN A C 1
ATOM 3371 O O . ASN A 1 405 ? 19.772 21.594 -11.178 1.00 80.81 405 ASN A O 1
ATOM 3375 N N . LEU A 1 406 ? 21.270 20.673 -12.575 1.00 85.81 406 LEU A N 1
ATOM 3376 C CA . LEU A 1 406 ? 20.299 20.433 -13.645 1.00 85.81 406 LEU A CA 1
ATOM 3377 C C . LEU A 1 406 ? 19.315 19.319 -13.260 1.00 85.81 406 LEU A C 1
ATOM 3379 O O . LEU A 1 406 ? 18.122 19.429 -13.537 1.00 85.81 406 LEU A O 1
ATOM 3383 N N . TRP A 1 407 ? 19.799 18.284 -12.566 1.00 86.88 407 TRP A N 1
ATOM 3384 C CA . TRP A 1 407 ? 18.977 17.166 -12.087 1.00 86.88 407 TRP A CA 1
ATOM 3385 C C . TRP A 1 407 ? 17.957 17.613 -11.048 1.00 86.88 407 TRP A C 1
ATOM 3387 O O . TRP A 1 407 ? 16.782 17.271 -11.152 1.00 86.88 407 TRP A O 1
ATOM 3397 N N . ILE A 1 408 ? 18.389 18.423 -10.080 1.00 88.81 408 ILE A N 1
ATOM 3398 C CA . ILE A 1 408 ? 17.505 18.965 -9.041 1.00 88.81 408 ILE A CA 1
ATOM 3399 C C . ILE A 1 408 ? 16.437 19.864 -9.670 1.00 88.81 408 ILE A C 1
ATOM 3401 O O . ILE A 1 408 ? 15.256 19.737 -9.351 1.00 88.81 408 ILE A O 1
ATOM 3405 N N . THR A 1 409 ? 16.838 20.741 -10.596 1.00 92.69 409 THR A N 1
ATOM 3406 C CA . THR A 1 409 ? 15.901 21.623 -11.308 1.00 92.69 409 THR A CA 1
ATOM 3407 C C . THR A 1 409 ? 14.876 20.804 -12.085 1.00 92.69 409 THR A C 1
ATOM 3409 O O . THR A 1 409 ? 13.676 21.046 -11.966 1.00 92.69 409 THR A O 1
ATOM 3412 N N . LYS A 1 410 ? 15.320 19.765 -12.804 1.00 93.88 410 LYS A N 1
ATOM 3413 C CA . LYS A 1 410 ? 14.409 18.929 -13.585 1.00 93.88 410 LYS A CA 1
ATOM 3414 C C . LYS A 1 410 ? 13.466 18.097 -12.718 1.00 93.88 410 LYS A C 1
ATOM 3416 O O . LYS A 1 410 ? 12.292 17.965 -13.056 1.00 93.88 410 LYS A O 1
ATOM 3421 N N . ALA A 1 411 ? 13.949 17.576 -11.592 1.00 94.38 411 ALA A N 1
ATOM 3422 C CA . ALA A 1 411 ? 13.110 16.867 -10.632 1.00 94.38 411 ALA A CA 1
ATOM 3423 C C . ALA A 1 411 ? 11.992 17.771 -10.086 1.00 94.38 411 ALA A C 1
ATOM 3425 O O . ALA A 1 411 ? 10.847 17.330 -9.978 1.00 94.38 411 ALA A O 1
ATOM 3426 N N . LYS A 1 412 ? 12.292 19.049 -9.815 1.00 95.12 412 LYS A N 1
ATOM 3427 C CA . LYS A 1 412 ? 11.288 20.041 -9.401 1.00 95.12 412 LYS A CA 1
ATOM 3428 C C . LYS A 1 412 ? 10.275 20.345 -10.501 1.00 95.12 412 LYS A C 1
ATOM 3430 O O . LYS A 1 412 ? 9.081 20.352 -10.225 1.00 95.12 412 LYS A O 1
ATOM 3435 N N . GLU A 1 413 ? 10.724 20.527 -11.744 1.00 96.19 413 GLU A N 1
ATOM 3436 C CA . GLU A 1 413 ? 9.822 20.719 -12.892 1.00 96.19 413 GLU A CA 1
ATOM 3437 C C . GLU A 1 413 ? 8.856 19.538 -13.062 1.00 96.19 413 GLU A C 1
ATOM 3439 O O . GLU A 1 413 ? 7.651 19.735 -13.197 1.00 96.19 413 GLU A O 1
ATOM 3444 N N . ILE A 1 414 ? 9.364 18.302 -13.020 1.00 96.81 414 ILE A N 1
ATOM 3445 C CA . ILE A 1 414 ? 8.531 17.095 -13.134 1.00 96.81 414 ILE A CA 1
ATOM 3446 C C . ILE A 1 414 ? 7.560 16.998 -11.954 1.00 96.81 414 ILE A C 1
ATOM 3448 O O . ILE A 1 414 ? 6.378 16.731 -12.158 1.00 96.81 414 ILE A O 1
ATOM 3452 N N . THR A 1 415 ? 8.023 17.283 -10.735 1.00 96.75 415 THR A N 1
ATOM 3453 C CA . THR A 1 415 ? 7.167 17.308 -9.540 1.00 96.75 415 THR A CA 1
ATOM 3454 C C . THR A 1 415 ? 6.038 18.332 -9.678 1.00 96.75 415 THR A C 1
ATOM 3456 O O . THR A 1 415 ? 4.891 18.043 -9.332 1.00 96.75 415 THR A O 1
ATOM 3459 N N . GLN A 1 416 ? 6.331 19.508 -10.238 1.00 95.81 416 GLN A N 1
ATOM 3460 C CA . GLN A 1 416 ? 5.334 20.540 -10.503 1.00 95.81 416 GLN A CA 1
ATOM 3461 C C . GLN A 1 416 ? 4.308 20.091 -11.551 1.00 95.81 416 GLN A C 1
ATOM 3463 O O . GLN A 1 416 ? 3.117 20.314 -11.351 1.00 95.81 416 GLN A O 1
ATOM 3468 N N . LEU A 1 417 ? 4.734 19.421 -12.626 1.00 96.75 417 LEU A N 1
ATOM 3469 C CA . LEU A 1 417 ? 3.821 18.878 -13.640 1.00 96.75 417 LEU A CA 1
ATOM 3470 C C . LEU A 1 417 ? 2.910 17.787 -13.067 1.00 96.75 417 LEU A C 1
ATOM 3472 O O . LEU A 1 417 ? 1.704 17.825 -13.282 1.00 96.75 417 LEU A O 1
ATOM 3476 N N . ILE A 1 418 ? 3.460 16.860 -12.277 1.00 97.06 418 ILE A N 1
ATOM 3477 C CA . ILE A 1 418 ? 2.664 15.833 -11.584 1.00 97.06 418 ILE A CA 1
ATOM 3478 C C . ILE A 1 418 ? 1.643 16.498 -10.661 1.00 97.06 418 ILE A C 1
ATOM 3480 O O . ILE A 1 418 ? 0.479 16.103 -10.621 1.00 97.06 418 ILE A O 1
ATOM 3484 N N . THR A 1 419 ? 2.076 17.529 -9.937 1.00 95.56 419 THR A N 1
ATOM 3485 C CA . THR A 1 419 ? 1.208 18.293 -9.046 1.00 95.56 419 THR A CA 1
ATOM 3486 C C . THR A 1 419 ? 0.064 18.946 -9.827 1.00 95.56 419 THR A C 1
ATOM 3488 O O . THR A 1 419 ? -1.094 18.843 -9.436 1.00 95.56 419 THR A O 1
ATOM 3491 N N . GLN A 1 420 ? 0.358 19.559 -10.972 1.00 94.88 420 GLN A N 1
ATOM 3492 C CA . GLN A 1 420 ? -0.660 20.145 -11.841 1.00 94.88 420 GLN A CA 1
ATOM 3493 C C . GLN A 1 420 ? -1.634 19.096 -12.390 1.00 94.88 420 GLN A C 1
ATOM 3495 O O . GLN A 1 420 ? -2.833 19.348 -12.413 1.00 94.88 420 GLN A O 1
ATOM 3500 N N . ASP A 1 421 ? -1.157 17.925 -12.808 1.00 95.62 421 ASP A N 1
ATOM 3501 C CA . ASP A 1 421 ? -2.015 16.878 -13.376 1.00 95.62 421 ASP A CA 1
ATOM 3502 C C . ASP A 1 421 ? -2.939 16.235 -12.334 1.00 95.62 421 ASP A C 1
ATOM 3504 O O . ASP A 1 421 ? -4.101 15.950 -12.622 1.00 95.62 421 ASP A O 1
ATOM 3508 N N . LEU A 1 422 ? -2.433 15.997 -11.121 1.00 95.12 422 LEU A N 1
ATOM 3509 C CA . LEU A 1 422 ? -3.175 15.295 -10.069 1.00 95.12 422 LEU A CA 1
ATOM 3510 C C . LEU A 1 422 ? -4.103 16.215 -9.269 1.00 95.12 422 LEU A C 1
ATOM 3512 O O . LEU A 1 422 ? -5.135 15.760 -8.781 1.00 95.12 422 LEU A O 1
ATOM 3516 N N . PHE A 1 423 ? -3.755 17.496 -9.144 1.00 94.12 423 PHE A N 1
ATOM 3517 C CA . PHE A 1 423 ? -4.414 18.436 -8.230 1.00 94.12 423 PHE A CA 1
ATOM 3518 C C . PHE A 1 423 ? -5.072 19.622 -8.950 1.00 94.12 423 PHE A C 1
ATOM 3520 O O . PHE A 1 423 ? -5.437 20.615 -8.328 1.00 94.12 423 PHE A O 1
ATOM 3527 N N . GLN A 1 424 ? -5.281 19.512 -10.265 1.00 87.31 424 GLN A N 1
ATOM 3528 C CA . GLN A 1 424 ? -5.872 20.550 -11.122 1.00 87.31 424 GLN A CA 1
ATOM 3529 C C . GLN A 1 424 ? -7.223 21.097 -10.616 1.00 87.31 424 GLN A C 1
ATOM 3531 O O . GLN A 1 424 ? -7.557 22.250 -10.874 1.00 87.31 424 GLN A O 1
ATOM 3536 N N . GLN A 1 425 ? -7.995 20.280 -9.892 1.00 78.19 425 GLN A N 1
ATOM 3537 C CA . GLN A 1 425 ? -9.316 20.641 -9.361 1.00 78.19 425 GLN A CA 1
ATOM 3538 C C . GLN A 1 425 ? -9.313 20.996 -7.867 1.00 78.19 425 GLN A C 1
ATOM 3540 O O . GLN A 1 425 ? -10.345 21.401 -7.336 1.00 78.19 425 GLN A O 1
ATOM 3545 N N . SER A 1 426 ? -8.183 20.858 -7.169 1.00 80.38 426 SER A N 1
ATOM 3546 C CA . SER A 1 426 ? -8.120 21.160 -5.741 1.00 80.38 426 SER A CA 1
ATOM 3547 C C . SER A 1 426 ? -7.673 22.598 -5.502 1.00 80.38 426 SER A C 1
ATOM 3549 O O . SER A 1 426 ? -6.551 22.971 -5.832 1.00 80.38 426 SER A O 1
ATOM 3551 N N . THR A 1 427 ? -8.522 23.390 -4.847 1.00 79.50 427 THR A N 1
ATOM 3552 C CA . THR A 1 427 ? -8.158 24.715 -4.312 1.00 79.50 427 THR A CA 1
ATOM 3553 C C . THR A 1 427 ? -7.407 24.629 -2.978 1.00 79.50 427 THR A C 1
ATOM 3555 O O . THR A 1 427 ? -7.018 25.653 -2.419 1.00 79.50 427 THR A O 1
ATOM 3558 N N . GLY A 1 428 ? -7.244 23.421 -2.429 1.00 81.38 428 GLY A N 1
ATOM 3559 C CA . GLY A 1 428 ? -6.549 23.175 -1.171 1.00 81.38 428 GLY A CA 1
ATOM 3560 C C . GLY A 1 428 ? -5.031 23.231 -1.322 1.00 81.38 428 GLY A C 1
ATOM 3561 O O . GLY A 1 428 ? -4.474 22.809 -2.332 1.00 81.38 428 GLY A O 1
ATOM 3562 N N . ASN A 1 429 ? -4.349 23.712 -0.280 1.00 88.81 429 ASN A N 1
ATOM 3563 C CA . ASN A 1 429 ? -2.899 23.573 -0.186 1.00 88.81 429 ASN A CA 1
ATOM 3564 C C . ASN A 1 429 ? -2.553 22.086 -0.025 1.00 88.81 429 ASN A C 1
ATOM 3566 O O . ASN A 1 429 ? -3.042 21.420 0.893 1.00 88.81 429 ASN A O 1
ATOM 3570 N N . ILE A 1 430 ? -1.720 21.565 -0.921 1.00 93.62 430 ILE A N 1
ATOM 3571 C CA . ILE A 1 430 ? -1.198 20.199 -0.835 1.00 93.62 430 ILE A CA 1
ATOM 3572 C C . ILE A 1 430 ? -0.251 20.127 0.364 1.00 93.62 430 ILE A C 1
ATOM 3574 O O . ILE A 1 430 ? 0.535 21.048 0.599 1.00 93.62 430 ILE A O 1
ATOM 3578 N N . SER A 1 431 ? -0.333 19.044 1.141 1.00 94.81 431 SER A N 1
ATOM 3579 C CA . SER A 1 431 ? 0.562 18.843 2.284 1.00 94.81 431 SER A CA 1
ATOM 3580 C C . SER A 1 431 ? 2.026 18.876 1.836 1.00 94.81 431 SER A C 1
ATOM 3582 O O . SER A 1 431 ? 2.393 18.229 0.852 1.00 94.81 431 SER A O 1
ATOM 3584 N N . LYS A 1 432 ? 2.877 19.578 2.596 1.00 95.25 432 LYS A N 1
ATOM 3585 C CA . LYS A 1 432 ? 4.329 19.619 2.355 1.00 95.25 432 LYS A CA 1
ATOM 3586 C C . LYS A 1 432 ? 4.941 18.218 2.318 1.00 95.25 432 LYS A C 1
ATOM 3588 O O . LYS A 1 432 ? 5.780 17.952 1.470 1.00 95.25 432 LYS A O 1
ATOM 3593 N N . GLU A 1 433 ? 4.443 17.308 3.154 1.00 96.56 433 GLU A N 1
ATOM 3594 C CA . GLU A 1 433 ? 4.901 15.915 3.215 1.00 96.56 433 GLU A CA 1
ATOM 3595 C C . GLU A 1 433 ? 4.700 15.169 1.883 1.00 96.56 433 GLU A C 1
ATOM 3597 O O . GLU A 1 433 ? 5.566 14.400 1.456 1.00 96.56 433 GLU A O 1
ATOM 3602 N N . ILE A 1 434 ? 3.574 15.413 1.197 1.00 96.62 434 ILE A N 1
ATOM 3603 C CA . ILE A 1 434 ? 3.284 14.800 -0.108 1.00 96.62 434 ILE A CA 1
ATOM 3604 C C . ILE A 1 434 ? 4.245 15.352 -1.157 1.00 96.62 434 ILE A C 1
ATOM 3606 O O . ILE A 1 434 ? 4.794 14.573 -1.932 1.00 96.62 434 ILE A O 1
ATOM 3610 N N . ILE A 1 435 ? 4.479 16.668 -1.158 1.00 96.50 435 ILE A N 1
ATOM 3611 C CA . ILE A 1 435 ? 5.403 17.322 -2.094 1.00 96.50 435 ILE A CA 1
ATOM 3612 C C . ILE A 1 435 ? 6.832 16.809 -1.893 1.00 96.50 435 ILE A C 1
ATOM 3614 O O . ILE A 1 435 ? 7.454 16.373 -2.857 1.00 96.50 435 ILE A O 1
ATOM 3618 N N . GLU A 1 436 ? 7.328 16.770 -0.656 1.00 96.31 436 GLU A N 1
ATOM 3619 C CA . GLU A 1 436 ? 8.663 16.246 -0.333 1.00 96.31 436 GLU A CA 1
ATOM 3620 C C . GLU A 1 436 ? 8.804 14.769 -0.728 1.00 96.31 436 GLU A C 1
ATOM 3622 O O . GLU A 1 436 ? 9.817 14.350 -1.296 1.00 96.31 436 GLU A O 1
ATOM 3627 N N . SER A 1 437 ? 7.767 13.963 -0.488 1.00 97.19 437 SER A N 1
ATOM 3628 C CA . SER A 1 437 ? 7.755 12.558 -0.898 1.00 97.19 437 SER A CA 1
ATOM 3629 C C . SER A 1 437 ? 7.730 12.397 -2.425 1.00 97.19 437 SER A C 1
ATOM 3631 O O . SER A 1 437 ? 8.381 11.487 -2.945 1.00 97.19 437 SER A O 1
ATOM 3633 N N . LEU A 1 438 ? 7.040 13.289 -3.147 1.00 97.50 438 LEU A N 1
ATOM 3634 C CA . LEU A 1 438 ? 7.031 13.344 -4.612 1.00 97.50 438 LEU A CA 1
ATOM 3635 C C . LEU A 1 438 ? 8.397 13.728 -5.184 1.00 97.50 438 LEU A C 1
ATOM 3637 O O . LEU A 1 438 ? 8.858 13.098 -6.136 1.00 97.50 438 LEU A O 1
ATOM 3641 N N . GLU A 1 439 ? 9.052 14.740 -4.612 1.00 96.62 439 GLU A N 1
ATOM 3642 C CA . GLU A 1 439 ? 10.385 15.174 -5.040 1.00 96.62 439 GLU A CA 1
ATOM 3643 C C . GLU A 1 439 ? 11.397 14.039 -4.853 1.00 96.62 439 GLU A C 1
ATOM 3645 O O . GLU A 1 439 ? 12.145 13.713 -5.778 1.00 96.62 439 GLU A O 1
ATOM 3650 N N . ASN A 1 440 ? 11.362 13.372 -3.695 1.00 96.44 440 ASN A N 1
ATOM 3651 C CA . ASN A 1 440 ? 12.205 12.215 -3.403 1.00 96.44 440 ASN A CA 1
ATOM 3652 C C . ASN A 1 440 ? 11.954 11.059 -4.380 1.00 96.44 440 ASN A C 1
ATOM 3654 O O . ASN A 1 440 ? 12.906 10.463 -4.894 1.00 96.44 440 ASN A O 1
ATOM 3658 N N . LEU A 1 441 ? 10.685 10.750 -4.673 1.00 97.94 441 LEU A N 1
ATOM 3659 C CA . LEU A 1 441 ? 10.340 9.733 -5.665 1.00 97.94 441 LEU A CA 1
ATOM 3660 C C . LEU A 1 441 ? 10.872 10.107 -7.052 1.00 97.94 441 LEU A C 1
ATOM 3662 O O . LEU A 1 441 ? 11.457 9.268 -7.737 1.00 97.94 441 LEU A O 1
ATOM 3666 N N . THR A 1 442 ? 10.689 11.362 -7.456 1.00 97.81 442 THR A N 1
ATOM 3667 C CA . THR A 1 442 ? 11.120 11.862 -8.763 1.00 97.81 442 THR A CA 1
ATOM 3668 C C . THR A 1 442 ? 12.635 11.764 -8.908 1.00 97.81 442 THR A C 1
ATOM 3670 O O . THR A 1 442 ? 13.121 11.278 -9.925 1.00 97.81 442 THR A O 1
ATOM 3673 N N . GLN A 1 443 ? 13.399 12.136 -7.878 1.00 96.12 443 GLN A N 1
ATOM 3674 C CA . GLN A 1 443 ? 14.858 12.000 -7.880 1.00 96.12 443 GLN A CA 1
ATOM 3675 C C . GLN A 1 443 ? 15.305 10.539 -8.011 1.00 96.12 443 GLN A C 1
ATOM 3677 O O . GLN A 1 443 ? 16.170 10.237 -8.836 1.00 96.12 443 GLN A O 1
ATOM 3682 N N . LYS A 1 444 ? 14.697 9.622 -7.243 1.00 96.62 444 LYS A N 1
ATOM 3683 C CA . LYS A 1 444 ? 14.977 8.181 -7.348 1.00 96.62 444 LYS A CA 1
ATOM 3684 C C . LYS A 1 444 ? 14.661 7.642 -8.743 1.00 96.62 444 LYS A C 1
ATOM 3686 O O . LYS A 1 444 ? 15.486 6.944 -9.325 1.00 96.62 444 LYS A O 1
ATOM 3691 N N . GLY A 1 445 ? 13.496 7.990 -9.289 1.00 97.44 445 GLY A N 1
ATOM 3692 C CA . GLY A 1 445 ? 13.072 7.545 -10.614 1.00 97.44 445 GLY A CA 1
ATOM 3693 C C . GLY A 1 445 ? 13.974 8.070 -11.727 1.00 97.44 445 GLY A C 1
ATOM 3694 O O . GLY A 1 445 ? 14.409 7.295 -12.571 1.00 97.44 445 GLY A O 1
ATOM 3695 N N . LEU A 1 446 ? 14.347 9.352 -11.692 1.00 96.25 446 LEU A N 1
ATOM 3696 C CA . LEU A 1 446 ? 15.285 9.928 -12.658 1.00 96.25 446 LEU A CA 1
ATOM 3697 C C . LEU A 1 446 ? 16.673 9.278 -12.576 1.00 96.25 446 LEU A C 1
ATOM 3699 O O . LEU A 1 446 ? 17.282 9.013 -13.614 1.00 96.25 446 LEU A O 1
ATOM 3703 N N . LYS A 1 447 ? 17.166 8.989 -11.364 1.00 95.44 447 LYS A N 1
ATOM 3704 C CA . LYS A 1 447 ? 18.416 8.241 -11.180 1.00 95.44 447 LYS A CA 1
ATOM 3705 C C . LYS A 1 447 ? 18.322 6.854 -11.823 1.00 95.44 447 LYS A C 1
ATOM 3707 O O . LYS A 1 447 ? 19.177 6.515 -12.630 1.00 95.44 447 LYS A O 1
ATOM 3712 N N . LEU A 1 448 ? 17.262 6.101 -11.536 1.00 96.75 448 LEU A N 1
ATOM 3713 C CA . LEU A 1 448 ? 17.050 4.777 -12.122 1.00 96.75 448 LEU A CA 1
ATOM 3714 C C . LEU A 1 448 ? 17.014 4.830 -13.656 1.00 96.75 448 LEU A C 1
ATOM 3716 O O . LEU A 1 448 ? 17.678 4.041 -14.318 1.00 96.75 448 LEU A O 1
ATOM 3720 N N . VAL A 1 449 ? 16.285 5.787 -14.233 1.00 96.44 449 VAL A N 1
ATOM 3721 C CA . VAL A 1 449 ? 16.224 5.984 -15.689 1.00 96.44 449 VAL A CA 1
ATOM 3722 C C . VAL A 1 449 ? 17.613 6.242 -16.273 1.00 96.44 449 VAL A C 1
ATOM 3724 O O . VAL A 1 449 ? 17.962 5.673 -17.307 1.00 96.44 449 VAL A O 1
ATOM 3727 N N . LYS A 1 450 ? 18.426 7.071 -15.607 1.00 94.62 450 LYS A N 1
ATOM 3728 C CA . LYS A 1 450 ? 19.818 7.308 -16.002 1.00 94.62 450 LYS A CA 1
ATOM 3729 C C . LYS A 1 450 ? 20.602 6.004 -16.059 1.00 94.62 450 LYS A C 1
ATOM 3731 O O . LYS A 1 450 ? 21.342 5.777 -17.013 1.00 94.62 450 LYS A O 1
ATOM 3736 N N . ASP A 1 451 ? 20.458 5.176 -15.035 1.00 94.62 451 ASP A N 1
ATOM 3737 C CA . ASP A 1 451 ? 21.229 3.948 -14.910 1.00 94.62 451 ASP A CA 1
ATOM 3738 C C . ASP A 1 451 ? 20.753 2.889 -15.926 1.00 94.62 451 ASP A C 1
ATOM 3740 O O . ASP A 1 451 ? 21.583 2.192 -16.502 1.00 94.62 451 ASP A O 1
ATOM 3744 N N . ILE A 1 452 ? 19.452 2.859 -16.252 1.00 95.44 452 ILE A N 1
ATOM 3745 C CA . ILE A 1 452 ? 18.865 2.040 -17.330 1.00 95.44 452 ILE A CA 1
ATOM 3746 C C . ILE A 1 452 ? 19.407 2.445 -18.708 1.00 95.44 452 ILE A C 1
ATOM 3748 O O . ILE A 1 452 ? 19.824 1.583 -19.481 1.00 95.44 452 ILE A O 1
ATOM 3752 N N . ILE A 1 453 ? 19.441 3.744 -19.024 1.00 94.38 453 ILE A N 1
ATOM 3753 C CA . ILE A 1 453 ? 19.964 4.247 -20.311 1.00 94.38 453 ILE A CA 1
ATOM 3754 C C . ILE A 1 453 ? 21.449 3.897 -20.477 1.00 94.38 453 ILE A C 1
ATOM 3756 O O . ILE A 1 453 ? 21.902 3.624 -21.586 1.00 94.38 453 ILE A O 1
ATOM 3760 N N . ASN A 1 454 ? 22.201 3.892 -19.375 1.00 91.94 454 ASN A N 1
ATOM 3761 C CA . ASN A 1 454 ? 23.627 3.575 -19.371 1.00 91.94 454 ASN A CA 1
ATOM 3762 C C . ASN A 1 454 ? 23.935 2.070 -19.217 1.00 91.94 454 ASN A C 1
ATOM 3764 O O . ASN A 1 454 ? 25.117 1.719 -19.155 1.00 91.94 454 ASN A O 1
ATOM 3768 N N . ASP A 1 455 ? 22.927 1.182 -19.163 1.00 91.69 455 ASP A N 1
ATOM 3769 C CA . ASP A 1 455 ? 23.152 -0.274 -19.191 1.00 91.69 455 ASP A CA 1
ATOM 3770 C C . ASP A 1 455 ? 23.838 -0.698 -20.508 1.00 91.69 455 ASP A C 1
ATOM 3772 O O . ASP A 1 455 ? 23.878 0.043 -21.495 1.00 91.69 455 ASP A O 1
ATOM 3776 N N . GLN A 1 456 ? 24.425 -1.896 -20.529 1.00 88.88 456 GLN A N 1
ATOM 3777 C CA . GLN A 1 456 ? 25.071 -2.474 -21.709 1.00 88.88 456 GLN A CA 1
ATOM 3778 C C . GLN A 1 456 ? 24.483 -3.861 -22.032 1.00 88.88 456 GLN A C 1
ATOM 3780 O O . GLN A 1 456 ? 24.782 -4.840 -21.333 1.00 88.88 456 GLN A O 1
ATOM 3785 N N . PRO A 1 457 ? 23.663 -3.996 -23.098 1.00 90.75 457 PRO A N 1
ATOM 3786 C CA . PRO A 1 457 ? 23.167 -2.924 -23.974 1.00 90.75 457 PRO A CA 1
ATOM 3787 C C . PRO A 1 457 ? 22.266 -1.908 -23.243 1.00 90.75 457 PRO A C 1
ATOM 3789 O O . PRO A 1 457 ? 21.735 -2.253 -22.188 1.00 90.75 457 PRO A O 1
ATOM 3792 N N . PRO A 1 458 ? 22.048 -0.702 -23.805 1.00 93.44 458 PRO A N 1
ATOM 3793 C CA . PRO A 1 458 ? 21.131 0.279 -23.232 1.00 93.44 458 PRO A CA 1
ATOM 3794 C C . PRO A 1 458 ? 19.735 -0.298 -23.002 1.00 93.44 458 PRO A C 1
ATOM 3796 O O . PRO A 1 458 ? 19.190 -1.022 -23.844 1.00 93.44 458 PRO A O 1
ATOM 3799 N N . GLY A 1 459 ? 19.170 0.018 -21.843 1.00 95.56 459 GLY A N 1
ATOM 3800 C CA . GLY A 1 459 ? 17.807 -0.332 -21.496 1.00 95.56 459 GLY A CA 1
ATOM 3801 C C . GLY A 1 459 ? 16.784 0.598 -22.143 1.00 95.56 459 GLY A C 1
ATOM 3802 O O . GLY A 1 459 ? 17.040 1.779 -22.372 1.00 95.56 459 GLY A O 1
ATOM 3803 N N . GLU A 1 460 ? 15.594 0.066 -22.396 1.00 97.06 460 GLU A N 1
ATOM 3804 C CA . GLU A 1 460 ? 14.447 0.804 -22.913 1.00 97.06 460 GLU A CA 1
ATOM 3805 C C . GLU A 1 460 ? 13.243 0.617 -21.991 1.00 97.06 460 GLU A C 1
ATOM 3807 O O . GLU A 1 460 ? 12.945 -0.497 -21.543 1.00 97.06 460 GLU A O 1
ATOM 3812 N N . LEU A 1 461 ? 12.528 1.715 -21.757 1.00 97.81 461 LEU A N 1
ATOM 3813 C CA . LEU A 1 461 ? 11.240 1.722 -21.075 1.00 97.81 461 LEU A CA 1
ATOM 3814 C C . LEU A 1 461 ? 10.116 1.878 -22.094 1.00 97.81 461 LEU A C 1
ATOM 3816 O O . LEU A 1 461 ? 10.252 2.634 -23.056 1.00 97.81 461 LEU A O 1
ATOM 3820 N N . TRP A 1 462 ? 8.988 1.203 -21.879 1.00 96.88 462 TRP A N 1
ATOM 3821 C CA . TRP A 1 462 ? 7.805 1.395 -22.721 1.00 96.88 462 TRP A CA 1
ATOM 3822 C C . TRP A 1 462 ? 6.517 1.468 -21.905 1.00 96.88 462 TRP A C 1
ATOM 3824 O O . TRP A 1 462 ? 6.369 0.815 -20.872 1.00 96.88 462 TRP A O 1
ATOM 3834 N N . ILE A 1 463 ? 5.565 2.248 -22.414 1.00 95.12 463 ILE A N 1
ATOM 3835 C CA . ILE A 1 463 ? 4.184 2.301 -21.941 1.00 95.12 463 ILE A CA 1
ATOM 3836 C C . ILE A 1 463 ? 3.281 1.836 -23.080 1.00 95.12 463 ILE A C 1
ATOM 3838 O O . ILE A 1 463 ? 3.412 2.306 -24.210 1.00 95.12 463 ILE A O 1
ATOM 3842 N N . GLU A 1 464 ? 2.365 0.915 -22.788 1.00 95.12 464 GLU A N 1
ATOM 3843 C CA . GLU A 1 464 ? 1.349 0.518 -23.758 1.00 95.12 464 GLU A CA 1
ATOM 3844 C C . GLU A 1 464 ? 0.233 1.581 -23.786 1.00 95.12 464 GLU A C 1
ATOM 3846 O O . GLU A 1 464 ? -0.221 2.020 -22.719 1.00 95.12 464 GLU A O 1
ATOM 3851 N N . PRO A 1 465 ? -0.211 2.035 -24.973 1.00 93.75 465 PRO A N 1
ATOM 3852 C CA . PRO A 1 465 ? -1.247 3.050 -25.064 1.00 93.75 465 PRO A CA 1
ATOM 3853 C C . PRO A 1 465 ? -2.610 2.519 -24.606 1.00 93.75 465 PRO A C 1
ATOM 3855 O O . PRO A 1 465 ? -2.946 1.343 -24.772 1.00 93.75 465 PRO A O 1
ATOM 3858 N N . LYS A 1 466 ? -3.425 3.431 -24.069 1.00 95.94 466 LYS A N 1
ATOM 3859 C CA . LYS A 1 466 ? -4.813 3.166 -23.678 1.00 95.94 466 LYS A CA 1
ATOM 3860 C C . LYS A 1 466 ? -5.608 2.555 -24.842 1.00 95.94 466 LYS A C 1
ATOM 3862 O O . LYS A 1 466 ? -5.497 2.997 -25.983 1.00 95.94 466 LYS A O 1
ATOM 3867 N N . GLY A 1 467 ? -6.437 1.559 -24.535 1.00 96.00 467 GLY A N 1
ATOM 3868 C CA . GLY A 1 467 ? -7.297 0.851 -25.486 1.00 96.00 467 GLY A CA 1
ATOM 3869 C C . GLY A 1 467 ? -6.636 -0.341 -26.184 1.00 96.00 467 GLY A C 1
ATOM 3870 O O . GLY A 1 467 ? -7.268 -0.984 -27.017 1.00 96.00 467 GLY A O 1
ATOM 3871 N N . LYS A 1 468 ? -5.378 -0.668 -25.870 1.00 97.12 468 LYS A N 1
ATOM 3872 C CA . LYS A 1 468 ? -4.716 -1.872 -26.392 1.00 97.12 468 LYS A CA 1
ATOM 3873 C C . LYS A 1 468 ? -5.171 -3.126 -25.658 1.00 97.12 468 LYS A C 1
ATOM 3875 O O . LYS A 1 468 ? -5.478 -3.080 -24.471 1.00 97.12 468 LYS A O 1
ATOM 3880 N N . ASN A 1 469 ? -5.180 -4.258 -26.361 1.00 96.88 469 ASN A N 1
ATOM 3881 C CA . ASN A 1 469 ? -5.459 -5.551 -25.741 1.00 96.88 469 ASN A CA 1
ATOM 3882 C C . ASN A 1 469 ? -4.348 -5.919 -24.753 1.00 96.88 469 ASN A C 1
ATOM 3884 O O . ASN A 1 469 ? -3.160 -5.755 -25.052 1.00 96.88 469 ASN A O 1
ATOM 3888 N N . PHE A 1 470 ? -4.740 -6.474 -23.608 1.00 97.19 470 PHE A N 1
ATOM 3889 C CA . PHE A 1 470 ? -3.810 -7.132 -22.705 1.00 97.19 470 PHE A CA 1
ATOM 3890 C C . PHE A 1 470 ? -3.014 -8.224 -23.445 1.00 97.19 470 PHE A C 1
ATOM 3892 O O . PHE A 1 470 ? -3.530 -8.907 -24.330 1.00 97.19 470 PHE A O 1
ATOM 3899 N N . ASN A 1 471 ? -1.737 -8.373 -23.090 1.00 97.12 471 ASN A N 1
ATOM 3900 C CA . ASN A 1 471 ? -0.835 -9.351 -23.685 1.00 97.12 471 ASN A CA 1
ATOM 3901 C C . ASN A 1 471 ? -0.007 -9.976 -22.552 1.00 97.12 471 ASN A C 1
ATOM 3903 O O . ASN A 1 471 ? 0.857 -9.283 -22.012 1.00 97.12 471 ASN A O 1
ATOM 3907 N N . PRO A 1 472 ? -0.223 -11.256 -22.207 1.00 96.50 472 PRO A N 1
ATOM 3908 C CA . PRO A 1 472 ? 0.440 -11.891 -21.071 1.00 96.50 472 PRO A CA 1
ATOM 3909 C C . PRO A 1 472 ? 1.962 -11.973 -21.222 1.00 96.50 472 PRO A C 1
ATOM 3911 O O . PRO A 1 472 ? 2.658 -12.068 -20.214 1.00 96.50 472 PRO A O 1
ATOM 3914 N N . ASP A 1 473 ? 2.508 -11.898 -22.437 1.00 96.56 473 ASP A N 1
ATOM 3915 C CA . ASP A 1 473 ? 3.957 -11.925 -22.661 1.00 96.56 473 ASP A CA 1
ATOM 3916 C C . ASP A 1 473 ? 4.619 -10.585 -22.321 1.00 96.56 473 ASP A C 1
ATOM 3918 O O . ASP A 1 473 ? 5.804 -10.540 -21.990 1.00 96.56 473 ASP A O 1
ATOM 3922 N N . LYS A 1 474 ? 3.856 -9.488 -22.379 1.00 97.06 474 LYS A N 1
ATOM 3923 C CA . LYS A 1 474 ? 4.358 -8.116 -22.202 1.00 97.06 474 LYS A CA 1
ATOM 3924 C C . LYS A 1 474 ? 3.832 -7.423 -20.955 1.00 97.06 474 LYS A C 1
ATOM 3926 O O . LYS A 1 474 ? 4.444 -6.455 -20.506 1.00 97.06 474 LYS A O 1
ATOM 3931 N N . HIS A 1 475 ? 2.706 -7.889 -20.429 1.00 97.88 475 HIS A N 1
ATOM 3932 C CA . HIS A 1 475 ? 1.926 -7.191 -19.423 1.00 97.88 475 HIS A CA 1
ATOM 3933 C C . HIS A 1 475 ? 1.666 -8.076 -18.206 1.00 97.88 475 HIS A C 1
ATOM 3935 O O . HIS A 1 475 ? 1.470 -9.287 -18.319 1.00 97.88 475 HIS A O 1
ATOM 3941 N N . GLU A 1 476 ? 1.626 -7.437 -17.047 1.00 97.06 476 GLU A N 1
ATOM 3942 C CA . GLU A 1 476 ? 1.157 -7.998 -15.788 1.00 97.06 476 GLU A CA 1
ATOM 3943 C C . GLU A 1 476 ? -0.066 -7.187 -15.332 1.00 97.06 476 GLU A C 1
ATOM 3945 O O . GLU A 1 476 ? 0.016 -5.958 -15.248 1.00 97.06 476 GLU A O 1
ATOM 3950 N N . PRO A 1 477 ? -1.229 -7.815 -15.090 1.00 96.38 477 PRO A N 1
ATOM 3951 C CA . PRO A 1 477 ? -2.405 -7.084 -14.651 1.00 96.38 477 PRO A CA 1
ATOM 3952 C C . PRO A 1 477 ? -2.266 -6.728 -13.168 1.00 96.38 477 PRO A C 1
ATOM 3954 O O . PRO A 1 477 ? -1.762 -7.517 -12.367 1.00 96.38 477 PRO A O 1
ATOM 3957 N N . ILE A 1 478 ? -2.768 -5.561 -12.766 1.00 95.38 478 ILE A N 1
ATOM 3958 C CA . ILE A 1 478 ? -2.914 -5.244 -11.340 1.00 95.38 478 ILE A CA 1
ATOM 3959 C C . ILE A 1 478 ? -3.795 -6.304 -10.671 1.00 95.38 478 ILE A C 1
ATOM 3961 O O . ILE A 1 478 ? -4.824 -6.705 -11.215 1.00 95.38 478 ILE A O 1
ATOM 3965 N N . ILE A 1 479 ? -3.416 -6.717 -9.457 1.00 92.06 479 ILE A N 1
ATOM 3966 C CA . ILE A 1 479 ? -4.147 -7.713 -8.665 1.00 92.06 479 ILE A CA 1
ATOM 3967 C C . ILE A 1 479 ? -5.645 -7.375 -8.609 1.00 92.06 479 ILE A C 1
ATOM 3969 O O . ILE A 1 479 ? -6.065 -6.330 -8.100 1.00 92.06 479 ILE A O 1
ATOM 3973 N N . GLY A 1 480 ? -6.456 -8.310 -9.104 1.00 89.50 480 GLY A N 1
ATOM 3974 C CA . GLY A 1 480 ? -7.910 -8.196 -9.153 1.00 89.50 480 GLY A CA 1
ATOM 3975 C C . GLY A 1 480 ? -8.471 -7.498 -10.395 1.00 89.50 480 GLY A C 1
ATOM 3976 O O . GLY A 1 480 ? -9.656 -7.183 -10.375 1.00 89.50 480 GLY A O 1
ATOM 3977 N N . CYS A 1 481 ? -7.658 -7.247 -11.426 1.00 91.12 481 CYS A N 1
ATOM 3978 C CA . CYS A 1 481 ? -8.119 -6.910 -12.777 1.00 91.12 481 CYS A CA 1
ATOM 3979 C C . CYS A 1 481 ? -8.103 -8.161 -13.671 1.00 91.12 481 CYS A C 1
ATOM 3981 O O . CYS A 1 481 ? -7.374 -9.118 -13.399 1.00 91.12 481 CYS A O 1
ATOM 3983 N N . GLU A 1 482 ? -8.896 -8.153 -14.740 1.00 85.75 482 GLU A N 1
ATOM 3984 C CA . GLU A 1 482 ? -8.987 -9.269 -15.685 1.00 85.75 482 GLU A CA 1
ATOM 3985 C C . GLU A 1 482 ? -7.734 -9.379 -16.567 1.00 85.75 482 GLU A C 1
ATOM 3987 O O . GLU A 1 482 ? -7.209 -8.381 -17.067 1.00 85.75 482 GLU A O 1
ATOM 3992 N N . ALA A 1 483 ? -7.255 -10.602 -16.793 1.00 88.19 483 ALA A N 1
ATOM 3993 C CA . ALA A 1 483 ? -6.055 -10.874 -17.588 1.00 88.19 483 ALA A CA 1
ATOM 3994 C C . ALA A 1 483 ? -6.328 -10.954 -19.109 1.00 88.19 483 ALA A C 1
ATOM 3996 O O . ALA A 1 483 ? -5.533 -11.532 -19.846 1.00 88.19 483 ALA A O 1
ATOM 3997 N N . ASP A 1 484 ? -7.450 -10.411 -19.590 1.00 88.94 484 ASP A N 1
ATOM 3998 C CA . ASP A 1 484 ? -7.903 -10.507 -20.988 1.00 88.94 484 ASP A CA 1
ATOM 3999 C C . ASP A 1 484 ? -8.684 -9.270 -21.505 1.00 88.94 484 ASP A C 1
ATOM 4001 O O . ASP A 1 484 ? -9.271 -9.291 -22.595 1.00 88.94 484 ASP A O 1
ATOM 4005 N N . GLY A 1 485 ? -8.612 -8.148 -20.782 1.00 93.12 485 GLY A N 1
ATOM 4006 C CA . GLY A 1 485 ? -9.295 -6.890 -21.109 1.00 93.12 485 GLY A CA 1
ATOM 4007 C C . GLY A 1 485 ? -8.530 -5.897 -22.002 1.00 93.12 485 GLY A C 1
ATOM 4008 O O . GLY A 1 485 ? -7.469 -6.182 -22.570 1.00 93.12 485 GLY A O 1
ATOM 4009 N N . LEU A 1 486 ? -9.085 -4.686 -22.109 1.00 96.75 486 LEU A N 1
ATOM 4010 C CA . LEU A 1 486 ? -8.436 -3.515 -22.704 1.00 96.75 486 LEU A CA 1
ATOM 4011 C C . LEU A 1 486 ? -7.664 -2.749 -21.633 1.00 96.75 486 LEU A C 1
ATOM 4013 O O . LEU A 1 486 ? -8.165 -2.522 -20.535 1.00 96.75 486 LEU A O 1
ATOM 4017 N N . ILE A 1 487 ? -6.451 -2.316 -21.956 1.00 97.56 487 ILE A N 1
ATOM 4018 C CA . ILE A 1 487 ? -5.609 -1.524 -21.062 1.00 97.56 487 ILE A CA 1
ATOM 4019 C C . ILE A 1 487 ? -6.210 -0.127 -20.939 1.00 97.56 487 ILE A C 1
ATOM 4021 O O . ILE A 1 487 ? -6.277 0.620 -21.917 1.00 97.56 487 ILE A O 1
ATOM 4025 N N . LEU A 1 488 ? -6.629 0.240 -19.732 1.00 97.31 488 LEU A N 1
ATOM 4026 C CA . LEU A 1 488 ? -7.085 1.591 -19.424 1.00 97.31 488 LEU A CA 1
ATOM 4027 C C . LEU A 1 488 ? -5.914 2.480 -18.993 1.00 97.31 488 LEU A C 1
ATOM 4029 O O . LEU A 1 488 ? -5.821 3.622 -19.443 1.00 97.31 488 LEU A O 1
ATOM 4033 N N . TYR A 1 489 ? -5.020 1.932 -18.164 1.00 98.00 489 TYR A N 1
ATOM 4034 C CA . TYR A 1 489 ? -3.829 2.610 -17.652 1.00 98.00 489 TYR A CA 1
ATOM 4035 C C . TYR A 1 489 ? -2.623 1.672 -17.647 1.00 98.00 489 TYR A C 1
ATOM 4037 O O . TYR A 1 489 ? -2.727 0.530 -17.201 1.00 98.00 489 TYR A O 1
ATOM 4045 N N . THR A 1 490 ? -1.458 2.178 -18.049 1.00 98.25 490 THR A N 1
ATOM 4046 C CA . THR A 1 490 ? -0.177 1.519 -17.770 1.00 98.25 490 THR A CA 1
ATOM 4047 C C . THR A 1 490 ? 0.396 2.139 -16.505 1.00 98.25 490 THR A C 1
ATOM 4049 O O . THR A 1 490 ? 0.930 3.243 -16.514 1.00 98.25 490 THR A O 1
ATOM 4052 N N . THR A 1 491 ? 0.233 1.439 -15.389 1.00 97.69 491 THR A N 1
ATOM 4053 C CA . THR A 1 491 ? 0.570 1.952 -14.056 1.00 97.69 491 THR A CA 1
ATOM 4054 C C . THR A 1 491 ? 2.059 1.920 -13.755 1.00 97.69 491 THR A C 1
ATOM 4056 O O . THR A 1 491 ? 2.526 2.708 -12.936 1.00 97.69 491 THR A O 1
ATOM 4059 N N . TYR A 1 492 ? 2.806 1.053 -14.436 1.00 98.31 492 TYR A N 1
ATOM 4060 C CA . TYR A 1 492 ? 4.261 1.027 -14.414 1.00 98.31 492 TYR A CA 1
ATOM 4061 C C . TYR A 1 492 ? 4.779 0.568 -15.783 1.00 98.31 492 TYR A C 1
ATOM 4063 O O . TYR A 1 492 ? 4.213 -0.386 -16.330 1.00 98.31 492 TYR A O 1
ATOM 4071 N N . PRO A 1 493 ? 5.788 1.238 -16.373 1.00 98.12 493 PRO A N 1
ATOM 4072 C CA . PRO A 1 493 ? 6.290 0.874 -17.691 1.00 98.12 493 PRO A CA 1
ATOM 4073 C C . PRO A 1 493 ? 6.920 -0.518 -17.661 1.00 98.12 493 PRO A C 1
ATOM 4075 O O . PRO A 1 493 ? 7.316 -1.013 -16.609 1.00 98.12 493 PRO A O 1
ATOM 4078 N N . GLY A 1 494 ? 7.036 -1.144 -18.825 1.00 97.81 494 GLY A N 1
ATOM 4079 C CA . GLY A 1 494 ? 7.880 -2.321 -18.967 1.00 97.81 494 GLY A CA 1
ATOM 4080 C C . GLY A 1 494 ? 9.342 -1.925 -19.161 1.00 97.81 494 GLY A C 1
ATOM 4081 O O . GLY A 1 494 ? 9.629 -0.815 -19.618 1.00 97.81 494 GLY A O 1
ATOM 4082 N N . TYR A 1 495 ? 10.258 -2.841 -18.847 1.00 97.75 495 TYR A N 1
ATOM 4083 C CA . TYR A 1 495 ? 11.702 -2.659 -19.011 1.00 97.75 495 TYR A CA 1
ATOM 4084 C C . TYR A 1 495 ? 12.312 -3.788 -19.851 1.00 97.75 495 TYR A C 1
ATOM 4086 O O . TYR A 1 495 ? 12.109 -4.977 -19.584 1.00 97.75 495 TYR A O 1
ATOM 4094 N N . ARG A 1 496 ? 13.024 -3.423 -20.923 1.00 96.38 496 ARG A N 1
ATOM 4095 C CA . ARG A 1 496 ? 13.678 -4.360 -21.846 1.00 96.38 496 ARG A CA 1
ATOM 4096 C C . ARG A 1 496 ? 15.080 -3.902 -22.219 1.00 96.38 496 ARG A C 1
ATOM 4098 O O . ARG A 1 496 ? 15.406 -2.725 -22.131 1.00 96.38 496 ARG A O 1
ATOM 4105 N N . THR A 1 497 ? 15.866 -4.836 -22.733 1.00 94.69 497 THR A N 1
ATOM 4106 C CA . THR A 1 497 ? 17.185 -4.574 -23.310 1.00 94.69 497 THR A CA 1
ATOM 4107 C C . THR A 1 497 ? 17.257 -5.273 -24.664 1.00 94.69 497 THR A C 1
ATOM 4109 O O . THR A 1 497 ? 17.197 -6.506 -24.745 1.00 94.69 497 THR A O 1
ATOM 4112 N N . GLY A 1 498 ? 17.340 -4.496 -25.747 1.00 92.12 498 GLY A N 1
ATOM 4113 C CA . GLY A 1 498 ? 17.175 -5.022 -27.103 1.00 92.12 498 GLY A CA 1
ATOM 4114 C C . GLY A 1 498 ? 15.814 -5.711 -27.275 1.00 92.12 498 GLY A C 1
ATOM 4115 O O . GLY A 1 498 ? 14.768 -5.129 -27.001 1.00 92.12 498 GLY A O 1
ATOM 4116 N N . SER A 1 499 ? 15.812 -6.976 -27.702 1.00 90.50 499 SER A N 1
ATOM 4117 C CA . SER A 1 499 ? 14.582 -7.768 -27.863 1.00 90.50 499 SER A CA 1
ATOM 4118 C C . SER A 1 499 ? 14.103 -8.459 -26.581 1.00 90.50 499 SER A C 1
ATOM 4120 O O . SER A 1 499 ? 13.004 -9.015 -26.562 1.00 90.50 499 SER A O 1
ATOM 4122 N N . ARG A 1 500 ? 14.906 -8.455 -25.510 1.00 94.56 500 ARG A N 1
ATOM 4123 C CA . ARG A 1 500 ? 14.612 -9.200 -24.284 1.00 94.56 500 ARG A CA 1
ATOM 4124 C C . ARG A 1 500 ? 13.842 -8.337 -23.293 1.00 94.56 500 ARG A C 1
ATOM 4126 O O . ARG A 1 500 ? 14.380 -7.361 -22.781 1.00 94.56 500 ARG A O 1
ATOM 4133 N N . ILE A 1 501 ? 12.626 -8.760 -22.962 1.00 96.44 501 ILE A N 1
ATOM 4134 C CA . ILE A 1 501 ? 11.859 -8.213 -21.840 1.00 96.44 501 ILE A CA 1
ATOM 4135 C C . ILE A 1 501 ? 12.510 -8.678 -20.536 1.00 96.44 501 ILE A C 1
ATOM 4137 O O . ILE A 1 501 ? 12.719 -9.877 -20.339 1.00 96.44 501 ILE A O 1
ATOM 4141 N N . LEU A 1 502 ? 12.870 -7.721 -19.684 1.00 96.12 502 LEU A N 1
ATOM 4142 C CA . LEU A 1 502 ? 13.395 -7.974 -18.346 1.00 96.12 502 LEU A CA 1
ATOM 4143 C C . LEU A 1 502 ? 12.265 -7.908 -17.320 1.00 96.12 502 LEU A C 1
ATOM 4145 O O . LEU A 1 502 ? 12.139 -8.824 -16.522 1.00 96.12 502 LEU A O 1
ATOM 4149 N N . GLU A 1 503 ? 11.404 -6.894 -17.422 1.00 97.94 503 GLU A N 1
ATOM 4150 C CA . GLU A 1 503 ? 10.216 -6.718 -16.581 1.00 97.94 503 GLU A CA 1
ATOM 4151 C C . GLU A 1 503 ? 9.007 -6.341 -17.443 1.00 97.94 503 GLU A C 1
ATOM 4153 O O . GLU A 1 503 ? 9.110 -5.523 -18.364 1.00 97.94 503 GLU A O 1
ATOM 4158 N N . LYS A 1 504 ? 7.853 -6.951 -17.156 1.00 98.06 504 LYS A N 1
ATOM 4159 C CA . LYS A 1 504 ? 6.590 -6.676 -17.857 1.00 98.06 504 LYS A CA 1
ATOM 4160 C C . LYS A 1 504 ? 6.004 -5.341 -17.398 1.00 98.06 504 LYS A C 1
ATOM 4162 O O . LYS A 1 504 ? 6.208 -4.924 -16.263 1.00 98.06 504 LYS A O 1
ATOM 4167 N N . ALA A 1 505 ? 5.245 -4.681 -18.269 1.00 98.06 505 ALA A N 1
ATOM 4168 C CA . ALA A 1 505 ? 4.523 -3.475 -17.874 1.00 98.06 505 ALA A CA 1
ATOM 4169 C C . ALA A 1 505 ? 3.337 -3.841 -16.969 1.00 98.06 505 ALA A C 1
ATOM 4171 O O . ALA A 1 505 ? 2.589 -4.770 -17.280 1.00 98.06 505 ALA A O 1
ATOM 4172 N N . ILE A 1 506 ? 3.130 -3.091 -15.886 1.00 98.25 506 ILE A N 1
ATOM 4173 C CA . ILE A 1 506 ? 2.011 -3.319 -14.966 1.00 98.25 506 ILE A CA 1
ATOM 4174 C C . ILE A 1 506 ? 0.816 -2.492 -15.432 1.00 98.25 506 ILE A C 1
ATOM 4176 O O . ILE A 1 506 ? 0.873 -1.258 -15.444 1.00 98.25 506 ILE A O 1
ATOM 4180 N N . VAL A 1 507 ? -0.288 -3.148 -15.780 1.00 98.25 507 VAL A N 1
ATOM 4181 C CA . VAL A 1 507 ? -1.443 -2.514 -16.432 1.00 98.25 507 VAL A CA 1
ATOM 4182 C C . VAL A 1 507 ? -2.738 -2.693 -15.639 1.00 98.25 507 VAL A C 1
ATOM 4184 O O . VAL A 1 507 ? -2.974 -3.720 -15.006 1.00 98.25 507 VAL A O 1
ATOM 4187 N N . PHE A 1 508 ? -3.601 -1.682 -15.695 1.00 97.69 508 PHE A N 1
ATOM 4188 C CA . PHE A 1 508 ? -4.991 -1.759 -15.260 1.00 97.69 508 PHE A CA 1
ATOM 4189 C C . PHE A 1 508 ? -5.870 -2.021 -16.481 1.00 97.69 508 PHE A C 1
ATOM 4191 O O . PHE A 1 508 ? -5.862 -1.231 -17.432 1.00 97.69 508 PHE A O 1
ATOM 4198 N N . THR A 1 509 ? -6.614 -3.120 -16.457 1.00 97.25 509 THR A N 1
ATOM 4199 C CA . THR A 1 509 ? -7.462 -3.586 -17.557 1.00 97.25 509 THR A CA 1
ATOM 4200 C C . THR A 1 509 ? -8.941 -3.460 -17.211 1.00 97.25 509 THR A C 1
ATOM 4202 O O . THR A 1 509 ? -9.328 -3.577 -16.050 1.00 97.25 509 THR A O 1
ATOM 4205 N N . VAL A 1 510 ? -9.763 -3.233 -18.234 1.00 95.81 510 VAL A N 1
ATOM 4206 C CA . VAL A 1 510 ? -11.230 -3.253 -18.152 1.00 95.81 510 VAL A CA 1
ATOM 4207 C C . VAL A 1 510 ? -11.805 -4.256 -19.158 1.00 95.81 510 VAL A C 1
ATOM 4209 O O . VAL A 1 510 ? -11.181 -4.469 -20.208 1.00 95.81 510 VAL A O 1
ATOM 4212 N N . PRO A 1 511 ? -12.970 -4.869 -18.884 1.00 93.88 511 PRO A N 1
ATOM 4213 C CA . PRO A 1 511 ? -13.630 -5.768 -19.823 1.00 93.88 511 PRO A CA 1
ATOM 4214 C C . PRO A 1 511 ? -13.853 -5.100 -21.186 1.00 93.88 511 PRO A C 1
ATOM 4216 O O . PRO A 1 511 ? -14.200 -3.920 -21.275 1.00 93.88 511 PRO A O 1
ATOM 4219 N N . LYS A 1 512 ? -13.714 -5.863 -22.276 1.00 88.25 512 LYS A N 1
ATOM 4220 C CA . LYS A 1 512 ? -13.921 -5.354 -23.651 1.00 88.25 512 LYS A CA 1
ATOM 4221 C C . LYS A 1 512 ? -15.327 -4.787 -23.888 1.00 88.25 512 LYS A C 1
ATOM 4223 O O . LYS A 1 512 ? -15.507 -3.977 -24.790 1.00 88.25 512 LYS A O 1
ATOM 4228 N N . SER A 1 513 ? -16.313 -5.211 -23.100 1.00 78.25 513 SER A N 1
ATOM 4229 C CA . SER A 1 513 ? -17.707 -4.771 -23.195 1.00 78.25 513 SER A CA 1
ATOM 4230 C C . SER A 1 513 ? -17.983 -3.402 -22.565 1.00 78.25 513 SER A C 1
ATOM 4232 O O . SER A 1 513 ? -19.038 -2.834 -22.823 1.00 78.25 513 SER A O 1
ATOM 4234 N N . GLU A 1 514 ? -17.076 -2.866 -21.742 1.00 60.75 514 GLU A N 1
ATOM 4235 C CA . GLU A 1 514 ? -17.315 -1.627 -20.982 1.00 60.75 514 GLU A CA 1
ATOM 4236 C C . GLU A 1 514 ? -16.832 -0.355 -21.694 1.00 60.75 514 GLU A C 1
ATOM 4238 O O . GLU A 1 514 ? -17.116 0.756 -21.246 1.00 60.75 514 GLU A O 1
ATOM 4243 N N . THR A 1 515 ? -16.154 -0.467 -22.839 1.00 54.03 515 THR A N 1
ATOM 4244 C CA . THR A 1 515 ? -15.762 0.699 -23.642 1.00 54.03 515 THR A CA 1
ATOM 4245 C C . THR A 1 515 ? -16.903 1.176 -24.539 1.00 54.03 515 THR A C 1
ATOM 4247 O O . THR A 1 515 ? -16.798 1.124 -25.762 1.00 54.03 515 THR A O 1
ATOM 4250 N N . ASN A 1 516 ? -17.983 1.683 -23.944 1.00 44.69 516 ASN A N 1
ATOM 4251 C CA . ASN A 1 516 ? -18.815 2.658 -24.644 1.00 44.69 516 ASN A CA 1
ATOM 4252 C C . ASN A 1 516 ? -18.091 4.012 -24.555 1.00 44.69 516 ASN A C 1
ATOM 4254 O O . ASN A 1 516 ? -17.877 4.507 -23.445 1.00 44.69 516 ASN A O 1
ATOM 4258 N N . PRO A 1 517 ? -17.640 4.610 -25.673 1.00 43.41 517 PRO A N 1
ATOM 4259 C CA . PRO A 1 517 ? -17.033 5.933 -25.628 1.00 43.41 517 PRO A CA 1
ATOM 4260 C C . PRO A 1 517 ? -18.066 6.951 -25.112 1.00 43.41 517 PRO A C 1
ATOM 4262 O O . PRO A 1 517 ? -19.248 6.826 -25.436 1.00 43.41 517 PRO A O 1
ATOM 4265 N N . PRO A 1 518 ? -17.663 7.970 -24.331 1.00 42.66 518 PRO A N 1
ATOM 4266 C CA . PRO A 1 518 ? -18.547 9.081 -24.011 1.00 42.66 518 PRO A CA 1
ATOM 4267 C C . PRO A 1 518 ? -18.824 9.851 -25.309 1.00 42.66 518 PRO A C 1
ATOM 4269 O O . PRO A 1 518 ? -18.011 10.653 -25.759 1.00 42.66 518 PRO A O 1
ATOM 4272 N N . THR A 1 519 ? -19.953 9.564 -25.952 1.00 38.16 519 THR A N 1
ATOM 4273 C CA . THR A 1 519 ? -20.439 10.290 -27.127 1.00 38.16 519 THR A CA 1
ATOM 4274 C C . THR A 1 519 ? -20.948 11.667 -26.710 1.00 38.16 519 THR A C 1
ATOM 4276 O O . THR A 1 519 ? -22.112 11.818 -26.352 1.00 38.16 519 THR A O 1
ATOM 4279 N N . ASN A 1 520 ? -20.074 12.667 -26.795 1.00 45.09 520 ASN A N 1
ATOM 4280 C CA . ASN A 1 520 ? -20.440 13.978 -27.319 1.00 45.09 520 ASN A CA 1
ATOM 4281 C C . ASN A 1 520 ? -19.833 14.054 -28.719 1.00 45.09 520 ASN A C 1
ATOM 4283 O O . ASN A 1 520 ? -18.630 14.238 -28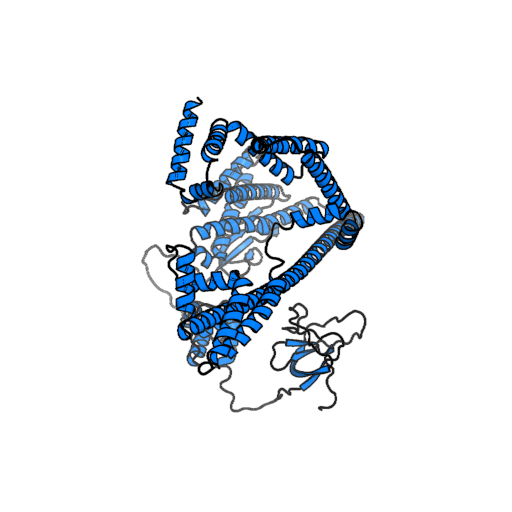.844 1.00 45.09 520 ASN A O 1
ATOM 4287 N N . ASP A 1 521 ? -20.642 13.764 -29.734 1.00 37.91 521 ASP A N 1
ATOM 4288 C CA . ASP A 1 521 ? -20.807 14.621 -30.908 1.00 37.91 521 ASP A CA 1
ATOM 4289 C C . ASP A 1 521 ? -21.775 13.955 -31.889 1.00 37.91 521 ASP A C 1
ATOM 4291 O O . ASP A 1 521 ? -21.705 12.768 -32.208 1.00 37.91 521 ASP A O 1
ATOM 4295 N N . VAL A 1 522 ? -22.752 14.759 -32.292 1.00 45.47 522 VAL A N 1
ATOM 4296 C CA . VAL A 1 522 ? -23.761 14.457 -33.295 1.00 45.47 522 VAL A CA 1
ATOM 4297 C C . VAL A 1 522 ? -23.082 14.466 -34.657 1.00 45.47 522 VAL A C 1
ATOM 4299 O O . VAL A 1 522 ? -22.661 15.525 -35.106 1.00 45.47 522 VAL A O 1
ATOM 4302 N N . GLU A 1 523 ? -23.083 13.338 -35.363 1.00 32.62 523 GLU A N 1
ATOM 4303 C CA . GLU A 1 523 ? -23.168 13.378 -36.820 1.00 32.62 523 GLU A CA 1
ATOM 4304 C C . GLU A 1 523 ? -23.912 12.162 -37.380 1.00 32.62 523 GLU A C 1
ATOM 4306 O O . GLU A 1 523 ? -23.659 11.000 -37.065 1.00 32.62 523 GLU A O 1
ATOM 4311 N N . ILE A 1 524 ? -24.914 12.493 -38.186 1.00 42.47 524 ILE A N 1
ATOM 4312 C CA . ILE A 1 524 ? -25.823 11.613 -38.907 1.00 42.47 524 ILE A CA 1
ATOM 4313 C C . ILE A 1 524 ? -25.085 11.096 -40.146 1.00 42.47 524 ILE A C 1
ATOM 4315 O O . ILE A 1 524 ? -24.597 11.919 -40.912 1.00 42.47 524 ILE A O 1
ATOM 4319 N N . THR A 1 525 ? -25.080 9.781 -40.407 1.00 32.91 525 THR A N 1
ATOM 4320 C CA . THR A 1 525 ? -25.486 9.192 -41.710 1.00 32.91 525 THR A CA 1
ATOM 4321 C C . THR A 1 525 ? -25.395 7.652 -41.770 1.00 32.91 525 THR A C 1
ATOM 4323 O O . THR A 1 525 ? -24.349 7.046 -41.591 1.00 32.91 525 THR A O 1
ATOM 4326 N N . SER A 1 526 ? -26.553 7.057 -42.086 1.00 32.00 526 SER A N 1
ATOM 4327 C CA . SER A 1 526 ? -26.824 5.944 -43.022 1.00 32.00 526 SER A CA 1
ATOM 4328 C C . SER A 1 526 ? -26.075 4.590 -42.959 1.00 32.00 526 SER A C 1
ATOM 4330 O O . SER A 1 526 ? -25.010 4.429 -43.537 1.00 32.00 526 SER A O 1
ATOM 4332 N N . ASN A 1 527 ? -26.821 3.585 -42.474 1.00 31.56 527 ASN A N 1
ATOM 4333 C CA . ASN A 1 527 ? -27.365 2.418 -43.206 1.00 31.56 527 ASN A CA 1
ATOM 4334 C C . ASN A 1 527 ? -26.493 1.249 -43.750 1.00 31.56 527 ASN A C 1
ATOM 4336 O O . ASN A 1 527 ? -25.646 1.422 -44.617 1.00 31.56 527 ASN A O 1
ATOM 4340 N N . ILE A 1 528 ? -27.004 0.047 -43.404 1.00 33.59 528 ILE A N 1
ATOM 4341 C CA . ILE A 1 528 ? -27.009 -1.280 -44.074 1.00 33.59 528 ILE A CA 1
ATOM 4342 C C . ILE A 1 528 ? -25.970 -2.316 -43.614 1.00 33.59 528 ILE A C 1
ATOM 4344 O O . ILE A 1 528 ? -24.770 -2.150 -43.801 1.00 33.59 528 ILE A O 1
ATOM 4348 N N . GLY A 1 529 ? -26.485 -3.466 -43.145 1.00 29.14 529 GLY A N 1
ATOM 4349 C CA . GLY A 1 529 ? -25.767 -4.744 -43.163 1.00 29.14 529 GLY A CA 1
ATOM 4350 C C . GLY A 1 529 ? -26.251 -5.794 -42.159 1.00 29.14 529 GLY A C 1
ATOM 4351 O O . GLY A 1 529 ? -25.509 -6.132 -41.246 1.00 29.14 529 GLY A O 1
ATOM 4352 N N . GLU A 1 530 ? -27.468 -6.321 -42.324 1.00 33.62 530 GLU A N 1
ATOM 4353 C CA . GLU A 1 530 ? -27.893 -7.581 -41.693 1.00 33.62 530 GLU A CA 1
ATOM 4354 C C . GLU A 1 530 ? -27.055 -8.757 -42.216 1.00 33.62 530 GLU A C 1
ATOM 4356 O O . GLU A 1 530 ? -26.962 -8.930 -43.427 1.00 33.62 530 GLU A O 1
ATOM 4361 N N . THR A 1 531 ? -26.574 -9.629 -41.325 1.00 31.02 531 THR A N 1
ATOM 4362 C CA . THR A 1 531 ? -26.548 -11.082 -41.569 1.00 31.02 531 THR A CA 1
ATOM 4363 C C . THR A 1 531 ? -26.581 -11.840 -40.246 1.00 31.02 531 THR A C 1
ATOM 4365 O O . THR A 1 531 ? -25.649 -11.767 -39.446 1.00 31.02 531 THR A O 1
ATOM 4368 N N . ASN A 1 532 ? -27.663 -12.596 -40.060 1.00 32.84 532 ASN A N 1
ATOM 4369 C CA . ASN A 1 532 ? -27.810 -13.659 -39.074 1.00 32.84 532 ASN A CA 1
ATOM 4370 C C . ASN A 1 532 ? -26.829 -14.800 -39.361 1.00 32.84 532 ASN A C 1
ATOM 4372 O O . ASN A 1 532 ? -26.679 -15.213 -40.513 1.00 32.84 532 ASN A O 1
ATOM 4376 N N . THR A 1 533 ? -26.246 -15.396 -38.322 1.00 31.92 533 THR A N 1
ATOM 4377 C CA . THR A 1 533 ? -25.815 -16.798 -38.379 1.00 31.92 533 THR A CA 1
ATOM 4378 C C . THR A 1 533 ? -25.935 -17.417 -36.991 1.00 31.92 533 THR A C 1
ATOM 4380 O O . THR A 1 533 ? -25.141 -17.147 -36.093 1.00 31.92 533 THR A O 1
ATOM 4383 N N . GLU A 1 534 ? -26.980 -18.224 -36.828 1.00 32.81 534 GLU A N 1
ATOM 4384 C CA . GLU A 1 534 ? -27.143 -19.177 -35.736 1.00 32.81 534 GLU A CA 1
ATOM 4385 C C . GLU A 1 534 ? -26.069 -20.268 -35.842 1.00 32.81 534 GLU A C 1
ATOM 4387 O O . GLU A 1 534 ? -25.828 -20.817 -36.916 1.00 32.81 534 GLU A O 1
ATOM 4392 N N . SER A 1 535 ? -25.455 -20.612 -34.712 1.00 32.91 535 SER A N 1
ATOM 4393 C CA . SER A 1 535 ? -24.692 -21.848 -34.543 1.00 32.91 535 SER A CA 1
ATOM 4394 C C . SER A 1 535 ? -24.928 -22.359 -33.130 1.00 32.91 535 SER A C 1
ATOM 4396 O O . SER A 1 535 ? -24.374 -21.856 -32.155 1.00 32.91 535 SER A O 1
ATOM 4398 N N . SER A 1 536 ? -25.815 -23.341 -33.045 1.00 32.97 536 SER A N 1
ATOM 4399 C CA . SER A 1 536 ? -26.125 -24.140 -31.871 1.00 32.97 536 SER A CA 1
ATOM 4400 C C . SER A 1 536 ? -25.031 -25.177 -31.623 1.00 32.97 536 SER A C 1
ATOM 4402 O O . SER A 1 536 ? -24.850 -26.058 -32.458 1.00 32.97 536 SER A O 1
ATOM 4404 N N . ASP A 1 537 ? -24.399 -25.138 -30.451 1.00 30.22 537 ASP A N 1
ATOM 4405 C CA . ASP A 1 537 ? -23.737 -26.306 -29.869 1.00 30.22 537 ASP A CA 1
ATOM 4406 C C . ASP A 1 537 ? -24.235 -26.499 -28.433 1.00 30.22 537 ASP A C 1
ATOM 4408 O O . ASP A 1 537 ? -23.998 -25.696 -27.527 1.00 30.22 537 ASP A O 1
ATOM 4412 N N . ILE A 1 538 ? -25.001 -27.575 -28.257 1.00 39.41 538 ILE A N 1
ATOM 4413 C CA . ILE A 1 538 ? -25.564 -28.029 -26.988 1.00 39.41 538 ILE A CA 1
ATOM 4414 C C . ILE A 1 538 ? -24.436 -28.723 -26.222 1.00 39.41 538 ILE A C 1
ATOM 4416 O O . ILE A 1 538 ? -24.197 -29.919 -26.368 1.00 39.41 538 ILE A O 1
ATOM 4420 N N . SER A 1 539 ? -23.735 -27.950 -25.395 1.00 33.97 539 SER A N 1
ATOM 4421 C CA . SER A 1 539 ? -22.939 -28.473 -24.287 1.00 33.97 539 SER A CA 1
ATOM 4422 C C . SER A 1 539 ? -23.835 -28.531 -23.051 1.00 33.97 539 SER A C 1
ATOM 4424 O O . SER A 1 539 ? -24.471 -27.537 -22.697 1.00 33.97 539 SER A O 1
ATOM 4426 N N . LEU A 1 540 ? -23.912 -29.701 -22.410 1.00 39.19 540 LEU A N 1
ATOM 4427 C CA . LEU A 1 540 ? -24.568 -29.940 -21.119 1.00 39.19 540 LEU A CA 1
ATOM 4428 C C . LEU A 1 540 ? -23.833 -29.163 -20.007 1.00 39.19 540 LEU A C 1
ATOM 4430 O O . LEU A 1 540 ? -23.140 -29.722 -19.165 1.00 39.19 540 LEU A O 1
ATOM 4434 N N . SER A 1 541 ? -23.973 -27.841 -20.040 1.00 37.06 541 SER A N 1
ATOM 4435 C CA . SER A 1 541 ? -23.600 -26.907 -18.990 1.00 37.06 541 SER A CA 1
ATOM 4436 C C . SER A 1 541 ? -24.769 -26.847 -18.016 1.00 37.06 541 SER A C 1
ATOM 4438 O O . SER A 1 541 ? -25.890 -26.494 -18.386 1.00 37.06 541 SER A O 1
ATOM 4440 N N . SER A 1 542 ? -24.521 -27.214 -16.760 1.00 44.03 542 SER A N 1
ATOM 4441 C CA . SER A 1 542 ? -25.405 -26.873 -15.653 1.00 44.03 542 SER A CA 1
ATOM 4442 C C . SER A 1 542 ? -25.669 -25.370 -15.717 1.00 44.03 542 SER A C 1
ATOM 4444 O O . SER A 1 542 ? -24.772 -24.559 -15.493 1.00 44.03 542 SER A O 1
ATOM 4446 N N . LYS A 1 543 ? -26.890 -25.004 -16.119 1.00 55.16 543 LYS A N 1
ATOM 4447 C CA . LYS A 1 543 ? -27.318 -23.620 -16.320 1.00 55.16 543 LYS A CA 1
ATOM 4448 C C . LYS A 1 543 ? -27.060 -22.862 -15.018 1.00 55.16 543 LYS A C 1
ATOM 4450 O O . LYS A 1 543 ? -27.786 -23.046 -14.042 1.00 55.16 543 LYS A O 1
ATOM 4455 N N . LEU A 1 544 ? -25.986 -22.075 -14.978 1.00 76.88 544 LEU A N 1
ATOM 4456 C CA . LEU A 1 544 ? -25.641 -21.266 -13.818 1.00 76.88 544 LEU A CA 1
ATOM 4457 C C . LEU A 1 544 ? -26.776 -20.260 -13.625 1.00 76.88 544 LEU A C 1
ATOM 4459 O O . LEU A 1 544 ? -26.971 -19.362 -14.441 1.00 76.88 544 LEU A O 1
ATOM 4463 N N . ILE A 1 545 ? -27.569 -20.465 -12.575 1.00 90.38 545 ILE A N 1
ATOM 4464 C CA . ILE A 1 545 ? -28.654 -19.560 -12.199 1.00 90.38 545 ILE A CA 1
ATOM 4465 C C . ILE A 1 545 ? -28.019 -18.202 -11.885 1.00 90.38 545 ILE A C 1
ATOM 4467 O O . ILE A 1 545 ? -27.079 -18.124 -11.081 1.00 90.38 545 ILE A O 1
ATOM 4471 N N . SER A 1 546 ? -28.508 -17.147 -12.539 1.00 95.94 546 SER A N 1
ATOM 4472 C CA . SER A 1 546 ? -27.967 -15.798 -12.385 1.00 95.94 546 SER A CA 1
ATOM 4473 C C . SER A 1 546 ? -28.153 -15.287 -10.950 1.00 95.94 546 SER A C 1
ATOM 4475 O O . SER A 1 546 ? -29.047 -15.731 -10.226 1.00 95.94 546 SER A O 1
ATOM 4477 N N . ALA A 1 547 ? -27.328 -14.329 -10.519 1.00 95.62 547 ALA A N 1
ATOM 4478 C CA . ALA A 1 547 ? -27.476 -13.717 -9.196 1.00 95.62 547 ALA A CA 1
ATOM 4479 C C . ALA A 1 547 ? -28.861 -13.064 -9.014 1.00 95.62 547 ALA A C 1
ATOM 4481 O O . ALA A 1 547 ? -29.453 -13.163 -7.940 1.00 95.62 547 ALA A O 1
ATOM 4482 N N . ALA A 1 548 ? -29.406 -12.463 -10.078 1.00 97.12 548 ALA A N 1
ATOM 4483 C CA . ALA A 1 548 ? -30.742 -11.874 -10.075 1.00 97.12 548 ALA A CA 1
ATOM 4484 C C . ALA A 1 548 ? -31.827 -12.926 -9.796 1.00 97.12 548 ALA A C 1
ATOM 4486 O O . ALA A 1 548 ? -32.712 -12.703 -8.967 1.00 97.12 548 ALA A O 1
ATOM 4487 N N . ASP A 1 549 ? -31.728 -14.094 -10.430 1.00 97.06 549 ASP A N 1
ATOM 4488 C CA . ASP A 1 549 ? -32.675 -15.195 -10.235 1.00 97.06 549 ASP A CA 1
ATOM 4489 C C . ASP A 1 549 ? -32.536 -15.824 -8.845 1.00 97.06 549 ASP A C 1
ATOM 4491 O O . ASP A 1 549 ? -33.536 -16.166 -8.212 1.00 97.06 549 ASP A O 1
ATOM 4495 N N . LYS A 1 550 ? -31.308 -15.895 -8.313 1.00 97.50 550 LYS A N 1
ATOM 4496 C CA . LYS A 1 550 ? -31.059 -16.360 -6.942 1.00 97.50 550 LYS A CA 1
ATOM 4497 C C . LYS A 1 550 ? -31.709 -15.445 -5.903 1.00 97.50 550 LYS A C 1
ATOM 4499 O O . LYS A 1 550 ? -32.420 -15.916 -5.015 1.00 97.50 550 LYS A O 1
ATOM 4504 N N . VAL A 1 551 ? -31.535 -14.129 -6.039 1.00 97.56 551 VAL A N 1
ATOM 4505 C CA . VAL A 1 551 ? -32.163 -13.145 -5.139 1.00 97.56 551 VAL A CA 1
ATOM 4506 C C . VAL A 1 551 ? -33.690 -13.152 -5.277 1.00 97.56 551 VAL A C 1
ATOM 4508 O O . VAL A 1 551 ? -34.395 -13.006 -4.275 1.00 97.56 551 VAL A O 1
ATOM 4511 N N . LYS A 1 552 ? -34.232 -13.352 -6.486 1.00 97.56 552 LYS A N 1
ATOM 4512 C CA . LYS A 1 552 ? -35.682 -13.512 -6.689 1.00 97.56 552 LYS A CA 1
ATOM 4513 C C . LYS A 1 552 ? -36.218 -14.767 -6.002 1.00 97.56 552 LYS A C 1
AT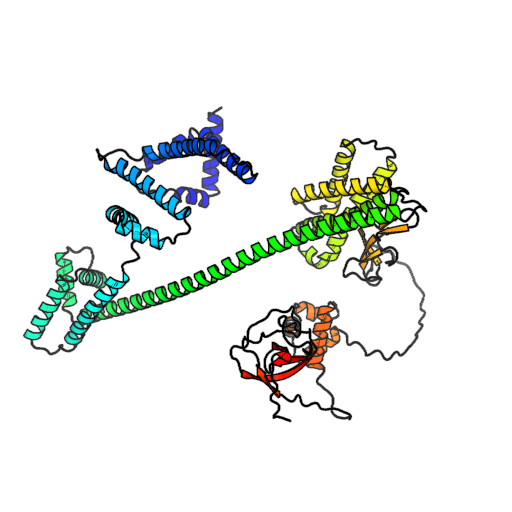OM 4515 O O . LYS A 1 552 ? -37.169 -14.646 -5.237 1.00 97.56 552 LYS A O 1
ATOM 4520 N N . GLY A 1 553 ? -35.567 -15.919 -6.166 1.00 96.19 553 GLY A N 1
ATOM 4521 C CA . GLY A 1 553 ? -35.998 -17.160 -5.514 1.00 96.19 553 GLY A CA 1
ATOM 4522 C C . GLY A 1 553 ? -35.949 -17.091 -3.981 1.00 96.19 553 GLY A C 1
ATOM 4523 O O . GLY A 1 553 ? -36.866 -17.564 -3.313 1.00 96.19 553 GLY A O 1
ATOM 4524 N N . LEU A 1 554 ? -34.944 -16.422 -3.403 1.00 97.38 554 LEU A N 1
ATOM 4525 C CA . LEU A 1 554 ? -34.889 -16.173 -1.953 1.00 97.38 554 LEU A CA 1
ATOM 4526 C C . LEU A 1 554 ? -36.034 -15.268 -1.470 1.00 97.38 554 LEU A C 1
ATOM 4528 O O . LEU A 1 554 ? -36.651 -15.548 -0.439 1.00 97.38 554 LEU A O 1
ATOM 4532 N N . ASN A 1 555 ? -36.353 -14.219 -2.231 1.00 96.56 555 ASN A N 1
ATOM 4533 C CA . ASN A 1 555 ? -37.488 -13.341 -1.942 1.00 96.56 555 ASN A CA 1
ATOM 4534 C C . ASN A 1 555 ? -38.832 -14.081 -2.036 1.00 96.56 555 ASN A C 1
ATOM 4536 O O . ASN A 1 555 ? -39.695 -13.890 -1.182 1.00 96.56 555 ASN A O 1
ATOM 4540 N N . GLU A 1 556 ? -39.002 -14.963 -3.023 1.00 96.75 556 GLU A N 1
ATOM 4541 C CA . GLU A 1 556 ? -40.193 -15.814 -3.167 1.00 96.75 556 GLU A CA 1
ATOM 4542 C C . GLU A 1 556 ? -40.363 -16.792 -1.992 1.00 96.75 556 GLU A C 1
ATOM 4544 O O . GLU A 1 556 ? -41.485 -17.148 -1.635 1.00 96.75 556 GLU A O 1
ATOM 4549 N N . LYS A 1 557 ? -39.264 -17.177 -1.330 1.00 96.19 557 LYS A N 1
ATOM 4550 C CA . LYS A 1 557 ? -39.267 -17.957 -0.080 1.00 96.19 557 LYS A CA 1
ATOM 4551 C C . LYS A 1 557 ? -39.419 -17.101 1.187 1.00 96.19 557 LYS A C 1
ATOM 4553 O O . LYS A 1 557 ? -39.281 -17.622 2.291 1.00 96.19 557 LYS A O 1
ATOM 4558 N N . GLY A 1 558 ? -39.731 -15.811 1.048 1.00 95.88 558 GLY A N 1
ATOM 4559 C CA . GLY A 1 558 ? -40.032 -14.905 2.159 1.00 95.88 558 GLY A CA 1
ATOM 4560 C C . GLY A 1 558 ? -38.815 -14.225 2.791 1.00 95.88 558 GLY A C 1
ATOM 4561 O O . GLY A 1 558 ? -38.955 -13.578 3.830 1.00 95.88 558 GLY A O 1
ATOM 4562 N N . MET A 1 559 ? -37.623 -14.339 2.197 1.00 97.06 559 MET A N 1
ATOM 4563 C CA . MET A 1 559 ? -36.437 -13.645 2.695 1.00 97.06 559 MET A CA 1
ATOM 4564 C C . MET A 1 559 ? -36.339 -12.249 2.074 1.00 97.06 559 MET A C 1
ATOM 4566 O O . MET A 1 559 ? -36.102 -12.125 0.879 1.00 97.06 559 MET A O 1
ATOM 4570 N N . SER A 1 560 ? -36.509 -11.195 2.878 1.00 97.94 560 SER A N 1
ATOM 4571 C CA . SER A 1 560 ? -36.395 -9.810 2.400 1.00 97.94 560 SER A CA 1
ATOM 4572 C C . SER A 1 560 ? -34.967 -9.460 1.965 1.00 97.94 560 SER A C 1
ATOM 4574 O O . SER A 1 560 ? -33.998 -10.011 2.494 1.00 97.94 560 SER A O 1
ATOM 4576 N N . ASP A 1 561 ? -34.820 -8.469 1.077 1.00 97.62 561 ASP A N 1
ATOM 4577 C CA . ASP A 1 561 ? -33.507 -7.983 0.618 1.00 97.62 561 ASP A CA 1
ATOM 4578 C C . ASP A 1 561 ? -32.585 -7.578 1.791 1.00 97.62 561 ASP A C 1
ATOM 4580 O O . ASP A 1 561 ? -31.374 -7.771 1.722 1.00 97.62 561 ASP A O 1
ATOM 4584 N N . GLN A 1 562 ? -33.142 -7.086 2.907 1.00 97.50 562 GLN A N 1
ATOM 4585 C CA . GLN A 1 562 ? -32.386 -6.746 4.120 1.00 97.50 562 GLN A CA 1
ATOM 4586 C C . GLN A 1 562 ? -31.860 -7.981 4.873 1.00 97.50 562 GLN A C 1
ATOM 4588 O O . GLN A 1 562 ? -30.748 -7.944 5.400 1.00 97.50 562 GLN A O 1
ATOM 4593 N N . ASN A 1 563 ? -32.616 -9.082 4.889 1.00 96.94 563 ASN A N 1
ATOM 4594 C CA . ASN A 1 563 ? -32.186 -10.343 5.501 1.00 96.94 563 ASN A CA 1
ATOM 4595 C C . ASN A 1 563 ? -31.146 -11.072 4.640 1.00 96.94 563 ASN A C 1
ATOM 4597 O O . ASN A 1 563 ? -30.207 -11.659 5.175 1.00 96.94 563 ASN A O 1
ATOM 4601 N N . ILE A 1 564 ? -31.286 -11.007 3.312 1.00 97.88 564 ILE A N 1
ATOM 4602 C CA . ILE A 1 564 ? -30.264 -11.508 2.382 1.00 97.88 564 ILE A CA 1
ATOM 4603 C C . ILE A 1 564 ? -28.965 -10.722 2.600 1.00 97.88 564 ILE A C 1
ATOM 4605 O O . ILE A 1 564 ? -27.902 -11.313 2.777 1.00 97.88 564 ILE A O 1
ATOM 4609 N N . ALA A 1 565 ? -29.069 -9.390 2.657 1.00 97.88 565 ALA A N 1
ATOM 4610 C CA . ALA A 1 565 ? -27.940 -8.487 2.828 1.00 97.88 565 ALA A CA 1
ATOM 4611 C C . ALA A 1 565 ? -27.177 -8.718 4.143 1.00 97.88 565 ALA A C 1
ATOM 4613 O O . ALA A 1 565 ? -25.948 -8.771 4.129 1.00 97.88 565 ALA A O 1
ATOM 4614 N N . SER A 1 566 ? -27.882 -8.928 5.262 1.00 96.88 566 SER A N 1
ATOM 4615 C CA . SER A 1 566 ? -27.239 -9.200 6.554 1.00 96.88 566 SER A CA 1
ATOM 4616 C C . SER A 1 566 ? -26.492 -10.537 6.568 1.00 96.88 566 SER A C 1
ATOM 4618 O O . SER A 1 566 ? -25.381 -10.600 7.090 1.00 96.88 566 SER A O 1
ATOM 4620 N N . LYS A 1 567 ? -27.050 -11.585 5.944 1.00 97.00 567 LYS A N 1
ATOM 4621 C CA . LYS A 1 567 ? -26.433 -12.920 5.897 1.00 97.00 567 LYS A CA 1
ATOM 4622 C C . LYS A 1 567 ? -25.160 -12.975 5.055 1.00 97.00 567 LYS A C 1
ATOM 4624 O O . LYS A 1 567 ? -24.259 -13.741 5.381 1.00 97.00 567 LYS A O 1
ATOM 4629 N N . ILE A 1 568 ? -25.065 -12.170 3.999 1.00 97.12 568 ILE A N 1
ATOM 4630 C CA . ILE A 1 568 ? -23.879 -12.136 3.123 1.00 97.12 568 ILE A CA 1
ATOM 4631 C C . ILE A 1 568 ? -22.976 -10.915 3.363 1.00 97.12 568 ILE A C 1
ATOM 4633 O O . ILE A 1 568 ? -21.947 -10.782 2.705 1.00 97.12 568 ILE A O 1
ATOM 4637 N N . VAL A 1 569 ? -23.315 -10.073 4.348 1.00 96.62 569 VAL A N 1
ATOM 4638 C CA . VAL A 1 569 ? -22.553 -8.891 4.790 1.00 96.62 569 VAL A CA 1
ATOM 4639 C C . VAL A 1 569 ? -22.420 -7.823 3.692 1.00 96.62 569 VAL A C 1
ATOM 4641 O O . VAL A 1 569 ? -21.333 -7.346 3.375 1.00 96.62 569 VAL A O 1
ATOM 4644 N N . VAL A 1 570 ? -23.552 -7.429 3.102 1.00 96.62 570 VAL A N 1
ATOM 4645 C CA . VAL A 1 570 ? -23.658 -6.299 2.156 1.00 96.62 570 VAL A CA 1
ATOM 4646 C C . VAL A 1 570 ? -24.811 -5.369 2.548 1.00 96.62 570 VAL A C 1
ATOM 4648 O O . VAL A 1 570 ? -25.543 -5.644 3.495 1.00 96.62 570 VAL A O 1
ATOM 4651 N N . SER A 1 571 ? -24.993 -4.247 1.844 1.00 97.81 571 SER A N 1
ATOM 4652 C CA . SER A 1 571 ? -26.160 -3.376 2.050 1.00 97.81 571 SER A CA 1
ATOM 4653 C C . SER A 1 571 ? -27.403 -3.914 1.328 1.00 97.81 571 SER A C 1
ATOM 4655 O O . SER A 1 571 ? -27.299 -4.531 0.267 1.00 97.81 571 SER A O 1
ATOM 4657 N N . SER A 1 572 ? -28.600 -3.635 1.854 1.00 97.31 572 SER A N 1
ATOM 4658 C CA . SER A 1 572 ? -29.874 -4.002 1.205 1.00 97.31 572 SER A CA 1
ATOM 4659 C C . SER A 1 572 ? -30.010 -3.411 -0.203 1.00 97.31 572 SER A C 1
ATOM 4661 O O . SER A 1 572 ? -30.523 -4.073 -1.104 1.00 97.31 572 SER A O 1
ATOM 4663 N N . GLN A 1 573 ? -29.478 -2.203 -0.424 1.00 97.56 573 GLN A N 1
ATOM 4664 C CA . GLN A 1 573 ? -29.428 -1.575 -1.745 1.00 97.56 573 GLN A CA 1
ATOM 4665 C C . GLN A 1 573 ? -28.606 -2.401 -2.743 1.00 97.56 573 GLN A C 1
ATOM 4667 O O . GLN A 1 573 ? -29.007 -2.547 -3.892 1.00 97.56 573 GLN A O 1
ATOM 4672 N N . THR A 1 574 ? -27.490 -2.989 -2.301 1.00 97.19 574 THR A N 1
ATOM 4673 C CA . THR A 1 574 ? -26.647 -3.845 -3.149 1.00 97.19 574 THR A CA 1
ATOM 4674 C C . THR A 1 574 ? -27.417 -5.083 -3.616 1.00 97.19 574 THR A C 1
ATOM 4676 O O . THR A 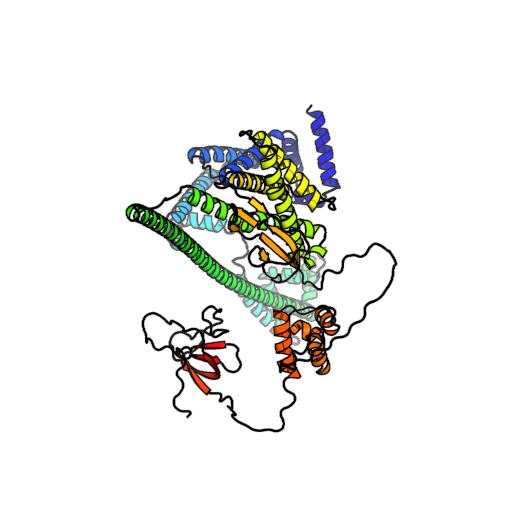1 574 ? -27.401 -5.405 -4.801 1.00 97.19 574 THR A O 1
ATOM 4679 N N . VAL A 1 575 ? -28.163 -5.728 -2.711 1.00 97.75 575 VAL A N 1
ATOM 4680 C CA . VAL A 1 575 ? -29.023 -6.879 -3.042 1.00 97.75 575 VAL A CA 1
ATOM 4681 C C . VAL A 1 575 ? -30.147 -6.481 -4.004 1.00 97.75 575 VAL A C 1
ATOM 4683 O O . VAL A 1 575 ? -30.406 -7.196 -4.972 1.00 97.75 575 VAL A O 1
ATOM 4686 N N . SER A 1 576 ? -30.773 -5.318 -3.794 1.00 97.31 576 SER A N 1
ATOM 4687 C CA . SER A 1 576 ? -31.775 -4.768 -4.719 1.00 97.31 576 SER A CA 1
ATOM 4688 C C . SER A 1 576 ? -31.191 -4.533 -6.118 1.00 97.31 576 SER A C 1
ATOM 4690 O O . SER A 1 576 ? -31.835 -4.863 -7.114 1.00 97.31 576 SER A O 1
ATOM 4692 N N . ASN A 1 577 ? -29.969 -4.007 -6.220 1.00 96.31 577 ASN A N 1
ATOM 4693 C CA . ASN A 1 577 ? -29.316 -3.783 -7.510 1.00 96.31 577 ASN A CA 1
ATOM 4694 C C . ASN A 1 577 ? -29.015 -5.117 -8.221 1.00 96.31 577 ASN A C 1
ATOM 4696 O O . ASN A 1 577 ? -29.294 -5.240 -9.414 1.00 96.31 577 ASN A O 1
ATOM 4700 N N . TRP A 1 578 ? -28.568 -6.156 -7.500 1.00 97.88 578 TRP A N 1
ATOM 4701 C CA . TRP A 1 578 ? -28.409 -7.505 -8.071 1.00 97.88 578 TRP A CA 1
ATOM 4702 C C . TRP A 1 578 ? -29.735 -8.095 -8.552 1.00 97.88 578 TRP A C 1
ATOM 4704 O O . TRP A 1 578 ? -29.801 -8.664 -9.638 1.00 97.88 578 TRP A O 1
ATOM 4714 N N . LYS A 1 579 ? -30.816 -7.920 -7.782 1.00 97.50 579 LYS A N 1
ATOM 4715 C CA . LYS A 1 579 ? -32.170 -8.381 -8.137 1.00 97.50 579 LYS A CA 1
ATOM 4716 C C . LYS A 1 579 ? -32.682 -7.767 -9.442 1.00 97.50 579 LYS A C 1
ATOM 4718 O O . LYS A 1 579 ? -33.392 -8.436 -10.195 1.00 97.50 579 LYS A O 1
ATOM 4723 N N . LYS A 1 580 ? -32.343 -6.499 -9.691 1.00 96.50 580 LYS A N 1
ATOM 4724 C CA . LYS A 1 580 ? -32.682 -5.761 -10.917 1.00 96.50 580 LYS A CA 1
ATOM 4725 C C . LYS A 1 580 ? -31.708 -6.016 -12.073 1.00 96.50 580 LYS A C 1
ATOM 4727 O O . LYS A 1 580 ? -32.011 -5.623 -13.193 1.00 96.50 580 LYS A O 1
ATOM 4732 N N . GLY A 1 581 ? -30.570 -6.665 -11.815 1.00 95.12 581 GLY A N 1
ATOM 4733 C CA . GLY A 1 581 ? -29.491 -6.830 -12.791 1.00 95.12 581 GLY A CA 1
ATOM 4734 C C . GLY A 1 581 ? -28.684 -5.550 -13.046 1.00 95.12 581 GLY A C 1
ATOM 4735 O O . GLY A 1 581 ? -27.982 -5.466 -14.044 1.00 95.12 581 GLY A O 1
ATOM 4736 N N . GLU A 1 582 ? -28.782 -4.552 -12.162 1.00 93.62 582 GLU A N 1
ATOM 4737 C CA . GLU A 1 582 ? -28.040 -3.283 -12.255 1.00 93.62 582 GLU A CA 1
ATOM 4738 C C . GLU A 1 582 ? -26.575 -3.436 -11.804 1.00 93.62 582 GLU A C 1
ATOM 4740 O O . GLU A 1 582 ? -25.730 -2.605 -12.127 1.00 93.62 582 GLU A O 1
ATOM 4745 N N . SER A 1 583 ? -26.257 -4.492 -11.050 1.00 94.19 583 SER A N 1
ATOM 4746 C CA . SER A 1 583 ? -24.890 -4.837 -10.657 1.00 94.19 583 SER A CA 1
ATOM 4747 C C . SER A 1 583 ? -24.719 -6.348 -10.485 1.00 94.19 583 SER A C 1
ATOM 4749 O O . SER A 1 583 ? -25.696 -7.097 -10.430 1.00 94.19 583 SER A O 1
ATOM 4751 N N . HIS A 1 584 ? -23.468 -6.800 -10.376 1.00 95.12 584 HIS A N 1
ATOM 4752 C CA . HIS A 1 584 ? -23.115 -8.202 -10.148 1.00 95.12 584 HIS A CA 1
ATOM 4753 C C . HIS A 1 584 ? -22.427 -8.361 -8.782 1.00 95.12 584 HIS A C 1
ATOM 4755 O O . HIS A 1 584 ? -21.708 -7.452 -8.352 1.00 95.12 584 HIS A O 1
ATOM 4761 N N . PRO A 1 585 ? -22.644 -9.476 -8.062 1.00 96.00 585 PRO A N 1
ATOM 4762 C CA . PRO A 1 585 ? -21.904 -9.750 -6.837 1.00 96.00 585 PRO A CA 1
ATOM 4763 C C . PRO A 1 585 ? -20.418 -9.982 -7.143 1.00 96.00 585 PRO A C 1
ATOM 4765 O O . PRO A 1 585 ? -20.071 -10.585 -8.157 1.00 96.00 585 PRO A O 1
ATOM 4768 N N . SER A 1 586 ? -19.530 -9.540 -6.246 1.00 94.56 586 SER A N 1
ATOM 4769 C CA . SER A 1 586 ? -18.125 -9.973 -6.260 1.00 94.56 586 SER A CA 1
ATOM 4770 C C . SER A 1 586 ? -18.035 -11.490 -6.062 1.00 94.56 586 SER A C 1
ATOM 4772 O O . SER A 1 586 ? -18.975 -12.092 -5.549 1.00 94.56 586 SER A O 1
ATOM 4774 N N . LYS A 1 587 ? -16.902 -12.113 -6.410 1.00 94.19 587 LYS A N 1
ATOM 4775 C CA . LYS A 1 587 ? -16.715 -13.570 -6.293 1.00 94.19 587 LYS A CA 1
ATOM 4776 C C . LYS A 1 587 ? -17.103 -14.118 -4.908 1.00 94.19 587 LYS A C 1
ATOM 4778 O O . LYS A 1 587 ? -17.955 -14.995 -4.824 1.00 94.19 587 LYS A O 1
ATOM 4783 N N . ASP A 1 588 ? -16.576 -13.530 -3.835 1.00 92.06 588 ASP A N 1
ATOM 4784 C CA . ASP A 1 588 ? -16.881 -13.950 -2.457 1.00 92.06 588 ASP A CA 1
ATOM 4785 C C . ASP A 1 588 ? -18.369 -13.790 -2.109 1.00 92.06 588 ASP A C 1
ATOM 4787 O O . ASP A 1 588 ? -18.957 -14.619 -1.415 1.00 92.06 588 ASP A O 1
ATOM 4791 N N . ASN A 1 589 ? -19.005 -12.721 -2.595 1.00 96.12 589 ASN A N 1
ATOM 4792 C CA . ASN A 1 589 ? -20.426 -12.481 -2.358 1.00 96.12 589 ASN A CA 1
ATOM 4793 C C . ASN A 1 589 ? -21.312 -13.398 -3.206 1.00 96.12 589 ASN A C 1
ATOM 4795 O O . ASN A 1 589 ? -22.389 -13.773 -2.752 1.00 96.12 589 ASN A O 1
ATOM 4799 N N . ALA A 1 590 ? -20.862 -13.778 -4.402 1.00 95.94 590 ALA A N 1
ATOM 4800 C CA . ALA A 1 590 ? -21.531 -14.750 -5.254 1.00 95.94 590 ALA A CA 1
ATOM 4801 C C . ALA A 1 590 ? -21.502 -16.137 -4.601 1.00 95.94 590 ALA A C 1
ATOM 4803 O O . ALA A 1 590 ? -22.540 -16.776 -4.503 1.00 95.94 590 ALA A O 1
ATOM 4804 N N . GLU A 1 591 ? -20.359 -16.562 -4.056 1.00 95.25 591 GLU A N 1
ATOM 4805 C CA . GLU A 1 591 ? -20.245 -17.833 -3.327 1.00 95.25 591 GLU A CA 1
ATOM 4806 C C . GLU A 1 591 ? -21.147 -17.864 -2.081 1.00 95.25 591 GLU A C 1
ATOM 4808 O O . GLU A 1 591 ? -21.862 -18.842 -1.856 1.00 95.25 591 GLU A O 1
ATOM 4813 N N . LYS A 1 592 ? -21.191 -16.775 -1.301 1.00 97.00 592 LYS A N 1
ATOM 4814 C CA . LYS A 1 592 ? -22.104 -16.653 -0.148 1.00 97.00 592 LYS A CA 1
ATOM 4815 C C . LYS A 1 592 ? -23.576 -16.646 -0.560 1.00 97.00 592 LYS A C 1
ATOM 4817 O O . LYS A 1 592 ? -24.400 -17.275 0.101 1.00 97.00 592 LYS A O 1
ATOM 4822 N N . LEU A 1 593 ? -23.915 -15.937 -1.637 1.00 97.19 593 LEU A N 1
ATOM 4823 C CA . LEU A 1 593 ? -25.270 -15.906 -2.185 1.00 97.19 593 LEU A CA 1
ATOM 4824 C C . LEU A 1 593 ? -25.686 -17.289 -2.702 1.00 97.19 593 LEU A C 1
ATOM 4826 O O . LEU A 1 593 ? -26.834 -17.682 -2.513 1.00 97.19 593 LEU A O 1
ATOM 4830 N N . ASP A 1 594 ? -24.759 -18.045 -3.288 1.00 96.25 594 ASP A N 1
ATOM 4831 C CA . ASP A 1 594 ? -24.986 -19.408 -3.769 1.00 96.25 594 ASP A CA 1
ATOM 4832 C C . ASP A 1 594 ? -25.227 -20.376 -2.616 1.00 96.25 594 ASP A C 1
ATOM 4834 O O . ASP A 1 594 ? -26.194 -21.135 -2.654 1.00 96.25 594 ASP A O 1
ATOM 4838 N N . GLN A 1 595 ? -24.411 -20.313 -1.563 1.00 95.75 595 GLN A N 1
ATOM 4839 C CA . GLN A 1 595 ? -24.627 -21.097 -0.344 1.00 95.75 595 GLN A CA 1
ATOM 4840 C C . GLN A 1 595 ? -25.989 -20.782 0.282 1.00 95.75 595 GLN A C 1
ATOM 4842 O O . GLN A 1 595 ? -26.752 -21.697 0.592 1.00 95.75 595 GLN A O 1
ATOM 4847 N N . LEU A 1 596 ? -26.327 -19.493 0.394 1.00 96.88 596 LEU A N 1
ATOM 4848 C CA . LEU A 1 596 ? -27.605 -19.046 0.940 1.00 96.88 596 LEU A CA 1
ATOM 4849 C C . LEU A 1 596 ? -28.791 -19.513 0.084 1.00 96.88 596 LEU A C 1
ATOM 4851 O O . LEU A 1 596 ? -29.811 -19.964 0.608 1.00 96.88 596 LEU A O 1
ATOM 4855 N N . TYR A 1 597 ? -28.653 -19.437 -1.239 1.00 96.31 597 TYR A N 1
ATOM 4856 C CA . TYR A 1 597 ? -29.658 -19.916 -2.179 1.00 96.31 597 TYR A CA 1
ATOM 4857 C C . TYR A 1 597 ? -29.857 -21.430 -2.067 1.00 96.31 597 TYR A C 1
ATOM 4859 O O . TYR A 1 597 ? -30.995 -21.890 -2.014 1.00 96.31 597 TYR A O 1
ATOM 4867 N N . GLN A 1 598 ? -28.782 -22.213 -1.969 1.00 94.31 598 GLN A N 1
ATOM 4868 C CA . GLN A 1 598 ? -28.875 -23.664 -1.789 1.00 94.31 598 GLN A CA 1
ATOM 4869 C C . GLN A 1 598 ? -29.502 -24.042 -0.441 1.00 94.31 598 GLN A C 1
ATOM 4871 O O . GLN A 1 598 ? -30.332 -24.948 -0.385 1.00 94.31 598 GLN A O 1
ATOM 4876 N N . GLU A 1 599 ? -29.181 -23.318 0.633 1.00 93.62 599 GLU A N 1
ATOM 4877 C CA . GLU A 1 599 ? -29.750 -23.551 1.965 1.00 93.62 599 GLU A CA 1
ATOM 4878 C C . GLU A 1 599 ? -31.284 -23.388 1.978 1.00 93.62 599 GLU A C 1
ATOM 4880 O O . GLU A 1 599 ? -31.989 -24.209 2.573 1.00 93.62 599 GLU A O 1
ATOM 4885 N N . PHE A 1 600 ? -31.801 -22.359 1.295 1.00 92.38 600 PHE A N 1
ATOM 4886 C CA . PHE A 1 600 ? -33.220 -21.975 1.337 1.00 92.38 600 PHE A CA 1
ATOM 4887 C C . PHE A 1 600 ? -34.060 -22.499 0.166 1.00 92.38 600 PHE A C 1
ATOM 4889 O O . PHE A 1 600 ? -35.234 -22.832 0.345 1.00 92.38 600 PHE A O 1
ATOM 4896 N N . CYS A 1 601 ? -33.487 -22.570 -1.033 1.00 88.38 601 CYS A N 1
ATOM 4897 C CA . CYS A 1 601 ? -34.183 -22.989 -2.252 1.00 88.38 601 CYS A CA 1
ATOM 4898 C C . CYS A 1 601 ? -33.836 -24.430 -2.657 1.00 88.38 601 CYS A C 1
ATOM 4900 O O . CYS A 1 601 ? -34.676 -25.107 -3.247 1.00 88.38 601 CYS A O 1
ATOM 4902 N N . GLY A 1 602 ? -32.654 -24.934 -2.286 1.00 74.81 602 GLY A N 1
ATOM 4903 C CA . GLY A 1 602 ? -32.166 -26.268 -2.662 1.00 74.81 602 GLY A CA 1
ATOM 4904 C C . GLY A 1 602 ? -32.847 -27.447 -1.954 1.00 74.81 602 GLY A C 1
ATOM 4905 O O . GLY A 1 602 ? -32.597 -28.595 -2.305 1.00 74.81 602 GLY A O 1
ATOM 4906 N N . LYS A 1 603 ? -33.743 -27.208 -0.984 1.00 56.88 603 LYS A N 1
ATOM 4907 C CA . LYS A 1 603 ? -34.426 -28.272 -0.216 1.00 56.88 603 LYS A CA 1
ATOM 4908 C C . LYS A 1 603 ? -35.815 -28.671 -0.732 1.00 56.88 603 LYS A C 1
ATOM 4910 O O . LYS A 1 603 ? -36.541 -29.368 -0.031 1.00 56.88 603 LYS A O 1
ATOM 4915 N N . SER A 1 604 ? -36.227 -28.253 -1.931 1.00 45.38 604 SER A N 1
ATOM 4916 C CA . SER A 1 604 ? -37.609 -28.461 -2.394 1.00 45.38 604 SER A CA 1
ATOM 4917 C C . SER A 1 604 ? -37.702 -29.146 -3.761 1.00 45.38 604 SER A C 1
ATOM 4919 O O . SER A 1 604 ? -38.064 -28.524 -4.751 1.00 45.38 604 SER A O 1
ATOM 4921 N N . SER A 1 605 ? -37.343 -30.432 -3.807 1.00 41.09 605 SER A N 1
ATOM 4922 C CA . SER A 1 605 ? -38.001 -31.513 -4.575 1.00 41.09 605 SER A CA 1
ATOM 4923 C C . SER A 1 605 ? -37.057 -32.713 -4.690 1.00 41.09 605 SER A C 1
ATOM 4925 O O . SER A 1 605 ? -36.124 -32.709 -5.476 1.00 41.09 605 SER A O 1
ATOM 4927 N N . ASN A 1 606 ? -37.306 -33.739 -3.879 1.00 35.12 606 ASN A N 1
ATOM 4928 C CA . ASN A 1 606 ? -36.940 -35.123 -4.182 1.00 35.12 606 ASN A CA 1
ATOM 4929 C C . ASN A 1 606 ? -37.934 -36.029 -3.447 1.00 35.12 606 ASN A C 1
ATOM 4931 O O . ASN A 1 606 ? -37.652 -36.598 -2.396 1.00 35.12 606 ASN A O 1
ATOM 4935 N N . LEU A 1 607 ? -39.142 -36.088 -4.006 1.00 42.56 607 LEU A N 1
ATOM 4936 C CA . LEU A 1 607 ? -39.980 -37.278 -3.956 1.00 42.56 607 LEU A CA 1
ATOM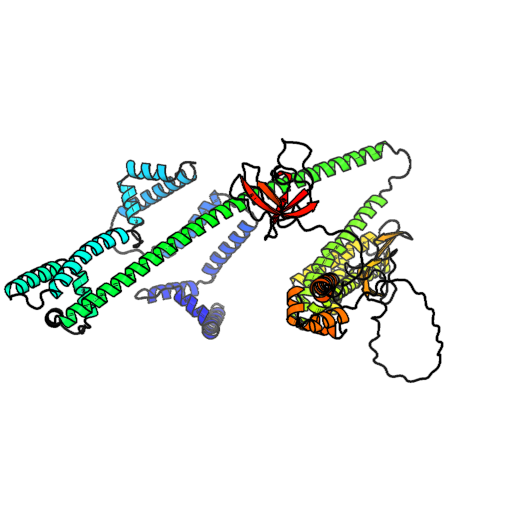 4937 C C . LEU A 1 607 ? -39.681 -38.045 -5.253 1.00 42.56 607 LEU A C 1
ATOM 4939 O O . LEU A 1 607 ? -39.768 -37.467 -6.330 1.00 42.56 607 LEU A O 1
ATOM 4943 N N . GLU A 1 608 ? -39.323 -39.320 -5.092 1.00 38.22 608 GLU A N 1
ATOM 4944 C CA . GLU A 1 608 ? -39.244 -40.369 -6.122 1.00 38.22 608 GLU A CA 1
ATOM 4945 C C . GLU A 1 608 ? -38.110 -40.268 -7.165 1.00 38.22 608 GLU A C 1
ATOM 4947 O O . GLU A 1 608 ? -38.288 -39.774 -8.274 1.00 38.22 608 GLU A O 1
ATOM 4952 N N . ASN A 1 609 ? -36.944 -40.855 -6.852 1.00 32.91 609 ASN A N 1
ATOM 4953 C CA . ASN A 1 609 ? -36.497 -42.121 -7.471 1.00 32.91 609 ASN A CA 1
ATOM 4954 C C . ASN A 1 609 ? -35.069 -42.534 -7.037 1.00 32.91 609 ASN A C 1
ATOM 4956 O O . ASN A 1 609 ? -34.080 -41.881 -7.347 1.00 32.91 609 ASN A O 1
ATOM 4960 N N . ASN A 1 610 ? -35.022 -43.657 -6.314 1.00 33.38 610 ASN A N 1
ATOM 4961 C CA . ASN A 1 610 ? -33.930 -44.602 -6.021 1.00 33.38 610 ASN A CA 1
ATOM 4962 C C . ASN A 1 610 ? -32.532 -44.371 -6.649 1.00 33.38 610 ASN A C 1
ATOM 4964 O O . ASN A 1 610 ? -32.366 -44.565 -7.847 1.00 33.38 610 ASN A O 1
ATOM 4968 N N . SER A 1 611 ? -31.482 -44.222 -5.824 1.00 33.75 611 SER A N 1
ATOM 4969 C CA . SER A 1 611 ? -30.705 -45.356 -5.268 1.00 33.75 611 SER A CA 1
ATOM 4970 C C . SER A 1 611 ? -29.519 -44.887 -4.399 1.00 33.75 611 SER A C 1
ATOM 4972 O O . SER A 1 611 ? -28.725 -44.083 -4.873 1.00 33.75 611 SER A O 1
ATOM 4974 N N . SER A 1 612 ? -29.380 -45.476 -3.195 1.00 36.47 612 SER A N 1
ATOM 4975 C CA . SER A 1 612 ? -28.158 -45.629 -2.356 1.00 36.47 612 SER A CA 1
ATOM 4976 C C . SER A 1 612 ? -27.414 -44.347 -1.915 1.00 36.47 612 SER A C 1
ATOM 4978 O O . SER A 1 612 ? -26.924 -43.616 -2.758 1.00 36.47 612 SER A O 1
ATOM 4980 N N . THR A 1 613 ? -27.207 -43.995 -0.642 1.00 35.09 613 THR A N 1
ATOM 4981 C CA . THR A 1 613 ? -27.178 -44.715 0.645 1.00 35.09 613 THR A CA 1
ATOM 4982 C C . THR A 1 613 ? -27.510 -43.728 1.776 1.00 35.09 613 THR A C 1
ATOM 4984 O O . THR A 1 613 ? -26.880 -42.679 1.878 1.00 35.09 613 THR A O 1
ATOM 4987 N N . ASN A 1 614 ? -28.473 -44.071 2.635 1.00 36.38 614 ASN A N 1
ATOM 4988 C CA . ASN A 1 614 ? -28.726 -43.370 3.896 1.00 36.38 614 ASN A CA 1
ATOM 4989 C C . ASN A 1 614 ? -27.598 -43.679 4.888 1.00 36.38 614 ASN A C 1
ATOM 4991 O O . ASN A 1 614 ? -27.516 -44.802 5.380 1.00 36.38 614 ASN A O 1
ATOM 4995 N N . GLU A 1 615 ? -26.787 -42.682 5.225 1.00 40.72 615 GLU A N 1
ATOM 4996 C CA . GLU A 1 615 ? -26.114 -42.642 6.521 1.00 40.72 615 GLU A CA 1
ATOM 4997 C C . GLU A 1 615 ? -26.961 -41.765 7.443 1.00 40.72 615 GLU A C 1
ATOM 4999 O O . GLU A 1 615 ? -26.934 -40.536 7.374 1.00 40.72 615 GLU A O 1
ATOM 5004 N N . GLU A 1 616 ? -27.760 -42.408 8.295 1.00 44.25 616 GLU A N 1
ATOM 5005 C CA . GLU A 1 616 ? -28.190 -41.781 9.540 1.00 44.25 616 GLU A CA 1
ATOM 5006 C C . GLU A 1 616 ? -26.923 -41.277 10.241 1.00 44.25 616 GLU A C 1
ATOM 5008 O O . GLU A 1 616 ? -26.024 -42.067 10.533 1.00 44.25 616 GLU A O 1
ATOM 5013 N N . GLN A 1 617 ? -26.819 -39.963 10.465 1.00 58.75 617 GLN A N 1
ATOM 5014 C CA . GLN A 1 617 ? -25.740 -39.377 11.259 1.00 58.75 617 GLN A CA 1
ATOM 5015 C C . GLN A 1 617 ? -25.868 -39.903 12.689 1.00 58.75 617 GLN A C 1
ATOM 5017 O O . GLN A 1 617 ? -26.580 -39.352 13.527 1.00 58.75 617 GLN A O 1
ATOM 5022 N N . LYS A 1 618 ? -25.228 -41.047 12.930 1.00 74.12 618 LYS A N 1
ATOM 5023 C CA . LYS A 1 618 ? -25.195 -41.747 14.205 1.00 74.12 618 LYS A CA 1
ATOM 5024 C C . LYS A 1 618 ? -24.397 -40.864 15.161 1.00 74.12 618 LYS A C 1
ATOM 5026 O O . LYS A 1 618 ? -23.177 -40.788 15.049 1.00 74.12 618 LYS A O 1
ATOM 5031 N N . ILE A 1 619 ? -25.085 -40.166 16.064 1.00 80.75 619 ILE A N 1
ATOM 5032 C CA . ILE A 1 619 ? -24.425 -39.479 17.177 1.00 80.75 619 ILE A CA 1
ATOM 5033 C C . ILE A 1 619 ? -23.716 -40.559 17.994 1.00 80.75 619 ILE A C 1
ATOM 5035 O O . ILE A 1 619 ? -24.335 -41.554 18.378 1.00 80.75 619 ILE A O 1
ATOM 5039 N N . PHE A 1 620 ? -22.423 -40.385 18.239 1.00 86.69 620 PHE A N 1
ATOM 5040 C CA . PHE A 1 620 ? -21.641 -41.299 19.068 1.00 86.69 620 PHE A CA 1
ATOM 5041 C C . PHE A 1 620 ? -20.923 -40.523 20.165 1.00 86.69 620 PHE A C 1
ATOM 5043 O O . PHE A 1 620 ? -20.619 -39.340 20.014 1.00 86.69 620 PHE A O 1
ATOM 5050 N N . SER A 1 621 ? -20.666 -41.184 21.288 1.00 89.00 621 SER A N 1
ATOM 5051 C CA . SER A 1 621 ? -20.021 -40.580 22.449 1.00 89.00 621 SER A CA 1
ATOM 5052 C C . SER A 1 621 ? -18.608 -41.118 22.655 1.00 89.00 621 SER A C 1
ATOM 5054 O O . SER A 1 621 ? -18.310 -42.269 22.340 1.00 89.00 621 SER A O 1
ATOM 5056 N N . GLY A 1 622 ? -17.727 -40.285 23.198 1.00 88.38 622 GLY A N 1
ATOM 5057 C CA . GLY A 1 622 ? -16.370 -40.670 23.569 1.00 88.38 622 GLY A CA 1
ATOM 5058 C C . GLY A 1 622 ? -15.890 -39.907 24.794 1.00 88.38 622 GLY A C 1
ATOM 5059 O O . GLY A 1 622 ? -16.352 -38.805 25.082 1.00 88.38 622 GLY A O 1
ATOM 5060 N N . VAL A 1 623 ? -14.954 -40.506 25.520 1.00 86.88 623 VAL A N 1
ATOM 5061 C CA . VAL A 1 623 ? -14.421 -39.967 26.770 1.00 86.88 623 VAL A CA 1
ATOM 5062 C C . VAL A 1 623 ? -13.114 -39.233 26.497 1.00 86.88 623 VAL A C 1
ATOM 5064 O O . VAL A 1 623 ? -12.204 -39.764 25.854 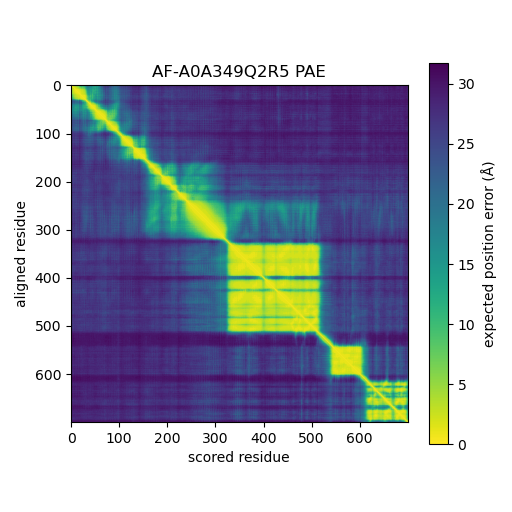1.00 86.88 623 VAL A O 1
ATOM 5067 N N . VAL A 1 624 ? -12.980 -38.012 27.012 1.00 83.50 624 VAL A N 1
ATOM 5068 C CA . VAL A 1 624 ? -11.744 -37.231 26.867 1.00 83.50 624 VAL A CA 1
ATOM 5069 C C . VAL A 1 624 ? -10.612 -37.887 27.668 1.00 83.50 624 VAL A C 1
ATOM 5071 O O . VAL A 1 624 ? -10.702 -38.046 28.886 1.00 83.50 624 VAL A O 1
ATOM 5074 N N . SER A 1 625 ? -9.532 -38.284 26.987 1.00 71.44 625 SER A N 1
ATOM 5075 C CA . SER A 1 625 ? -8.531 -39.220 27.522 1.00 71.44 625 SER A CA 1
ATOM 5076 C C . SER A 1 625 ? -7.365 -38.586 28.292 1.00 71.44 625 SER A C 1
ATOM 5078 O O . SER A 1 625 ? -6.544 -39.317 28.849 1.00 71.44 625 SER A O 1
ATOM 5080 N N . ARG A 1 626 ? -7.237 -37.250 28.325 1.00 65.00 626 ARG A N 1
ATOM 5081 C CA . ARG A 1 626 ? -5.988 -36.577 28.738 1.00 65.00 626 ARG A CA 1
ATOM 5082 C C . ARG A 1 626 ? -6.046 -35.770 30.026 1.00 65.00 626 ARG A C 1
ATOM 5084 O O . ARG A 1 626 ? -6.860 -34.864 30.144 1.00 65.00 626 ARG A O 1
ATOM 5091 N N . GLN A 1 627 ? -5.063 -36.020 30.904 1.00 55.78 627 GLN A N 1
ATOM 5092 C CA . GLN A 1 627 ? -4.828 -35.371 32.212 1.00 55.78 627 GLN A CA 1
ATOM 5093 C C . GLN A 1 627 ? -4.739 -33.837 32.190 1.00 55.78 627 GLN A C 1
ATOM 5095 O O . GLN A 1 627 ? -4.961 -33.209 33.222 1.00 55.78 627 GLN A O 1
ATOM 5100 N N . TYR A 1 628 ? -4.432 -33.236 31.040 1.00 56.31 628 TYR A N 1
ATOM 5101 C CA . TYR A 1 628 ? -4.318 -31.790 30.868 1.00 56.31 628 TYR A CA 1
ATOM 5102 C C . TYR A 1 628 ? -5.242 -31.380 29.723 1.00 56.31 628 TYR A C 1
ATOM 5104 O O . TYR A 1 628 ? -5.113 -31.922 28.625 1.00 56.31 628 TYR A O 1
ATOM 5112 N N . GLY A 1 629 ? -6.199 -30.497 30.030 1.00 63.41 629 GLY A N 1
ATOM 5113 C CA . GLY A 1 629 ? -7.413 -30.228 29.255 1.00 63.41 629 GLY A CA 1
ATOM 5114 C C . GLY A 1 629 ? -7.253 -30.244 27.733 1.00 63.41 629 GLY A C 1
ATOM 5115 O O . GLY A 1 629 ? -6.321 -29.673 27.172 1.00 63.41 629 GLY A O 1
ATOM 5116 N N . THR A 1 630 ? -8.193 -30.907 27.067 1.00 79.00 630 THR A N 1
ATOM 5117 C CA . THR A 1 630 ? -8.248 -30.981 25.606 1.00 79.00 630 THR A CA 1
ATOM 5118 C C . THR A 1 630 ? -8.677 -29.638 25.034 1.00 79.00 630 THR A C 1
ATOM 5120 O O . THR A 1 630 ? -9.719 -29.105 25.421 1.00 79.00 630 THR A O 1
ATOM 5123 N N . GLN A 1 631 ? -7.861 -29.097 24.132 1.00 84.50 631 GLN A N 1
ATOM 5124 C CA . GLN A 1 631 ? -8.133 -27.834 23.452 1.00 84.50 631 GLN A CA 1
ATOM 5125 C C . GLN A 1 631 ? -9.305 -27.985 22.476 1.00 84.50 631 GLN A C 1
ATOM 5127 O O . GLN A 1 631 ? -9.422 -29.004 21.792 1.00 84.50 631 GLN A O 1
ATOM 5132 N N . LEU A 1 632 ? -10.160 -26.964 22.431 1.00 88.12 632 LEU A N 1
ATOM 5133 C CA . LEU A 1 632 ? -11.263 -26.841 21.481 1.00 88.12 632 LEU A CA 1
ATOM 5134 C C . LEU A 1 632 ? -10.891 -25.872 20.363 1.00 88.12 632 LEU A C 1
ATOM 5136 O O . LEU A 1 632 ? -10.473 -24.740 20.629 1.00 88.12 632 LEU A O 1
ATOM 5140 N N . TYR A 1 633 ? -11.096 -26.307 19.124 1.00 89.50 633 TYR A N 1
ATOM 5141 C CA . TYR A 1 633 ? -10.750 -25.544 17.927 1.00 89.50 633 TYR A CA 1
ATOM 5142 C C . TYR A 1 633 ? -12.011 -25.198 17.135 1.00 89.50 633 TYR A C 1
ATOM 5144 O O . TYR A 1 633 ? -12.901 -26.032 17.015 1.00 89.50 633 TYR A O 1
ATOM 5152 N N . ASN A 1 634 ? -12.102 -24.000 16.556 1.00 89.56 634 ASN A N 1
ATOM 5153 C CA . ASN A 1 634 ? -13.244 -23.630 15.697 1.00 89.56 634 ASN A CA 1
ATOM 5154 C C . ASN A 1 634 ? -13.178 -24.256 14.299 1.00 89.56 634 ASN A C 1
ATOM 5156 O O . ASN A 1 634 ? -14.133 -24.174 13.527 1.00 89.56 634 ASN A O 1
ATOM 5160 N N . SER A 1 635 ? -12.043 -24.852 13.946 1.00 90.50 635 SER A N 1
ATOM 5161 C CA . SER A 1 635 ? -11.872 -25.563 12.692 1.00 90.50 635 SER A CA 1
ATOM 5162 C C . SER A 1 635 ? -10.885 -26.727 12.863 1.00 90.50 635 SER A C 1
ATOM 5164 O O . SER A 1 635 ? -10.147 -26.766 13.848 1.00 90.50 635 SER A O 1
ATOM 5166 N N . PRO A 1 636 ? -10.821 -27.665 11.903 1.00 89.69 636 PRO A N 1
ATOM 5167 C CA . PRO A 1 636 ? -9.833 -28.748 11.869 1.00 89.69 636 PRO A CA 1
ATOM 5168 C C . PRO A 1 636 ? -8.404 -28.290 11.498 1.00 89.69 636 PRO A C 1
ATOM 5170 O O . PRO A 1 636 ? -7.633 -29.078 10.942 1.00 89.69 636 PRO A O 1
ATOM 5173 N N . LYS A 1 637 ? -8.058 -27.016 11.728 1.00 87.00 637 LYS A N 1
ATOM 5174 C CA . LYS A 1 637 ? -6.740 -26.426 11.455 1.00 87.00 637 LYS A CA 1
ATOM 5175 C C . LYS A 1 637 ? -6.099 -25.950 12.753 1.00 87.00 637 LYS A C 1
ATOM 5177 O O . LYS A 1 637 ? -6.720 -25.255 13.552 1.00 87.00 637 LYS A O 1
ATOM 5182 N N . GLN A 1 638 ? -4.833 -26.298 12.946 1.00 67.62 638 GLN A N 1
ATOM 5183 C CA . GLN A 1 638 ? -4.060 -25.992 14.144 1.00 67.62 638 GLN A CA 1
ATOM 5184 C C . GLN A 1 638 ? -3.720 -24.496 14.255 1.00 67.62 638 GLN A C 1
ATOM 5186 O O . GLN A 1 638 ? -3.463 -24.012 15.355 1.00 67.62 638 GLN A O 1
ATOM 5191 N N . SER A 1 639 ? -3.733 -23.760 13.136 1.00 70.06 639 SER A N 1
ATOM 5192 C CA . SER A 1 639 ? -3.497 -22.310 13.095 1.00 70.06 639 SER A CA 1
ATOM 5193 C C . SER A 1 639 ? -4.615 -21.468 13.716 1.00 70.06 639 SER A C 1
ATOM 5195 O O . SER A 1 639 ? -4.407 -20.279 13.958 1.00 70.06 639 SER A O 1
ATOM 5197 N N . ASP A 1 640 ? -5.794 -22.048 13.943 1.00 71.38 640 ASP A N 1
ATOM 5198 C CA . ASP A 1 640 ? -6.961 -21.306 14.411 1.00 71.38 640 ASP A CA 1
ATOM 5199 C C . ASP A 1 640 ? -7.012 -21.229 15.946 1.00 71.38 640 ASP A C 1
ATOM 5201 O O . ASP A 1 640 ? -6.566 -22.123 16.667 1.00 71.38 640 ASP A O 1
ATOM 5205 N N . ILE A 1 641 ? -7.549 -20.113 16.451 1.00 62.22 641 ILE A N 1
ATOM 5206 C CA . ILE A 1 641 ? -7.531 -19.723 17.869 1.00 62.22 641 ILE A CA 1
ATOM 5207 C C . ILE A 1 641 ? -8.172 -20.815 18.743 1.00 62.22 641 ILE A C 1
ATOM 5209 O O . ILE A 1 641 ? -9.351 -21.139 18.593 1.00 62.22 641 ILE A O 1
ATOM 5213 N N . CYS A 1 642 ? -7.404 -21.341 19.703 1.00 70.75 642 CYS A N 1
ATOM 5214 C CA . CYS A 1 642 ? -7.918 -22.202 20.767 1.00 70.75 642 CYS A CA 1
ATOM 5215 C C . CYS A 1 642 ? -8.905 -21.402 21.634 1.00 70.75 642 CYS A C 1
ATOM 5217 O O . CYS A 1 642 ? -8.519 -20.433 22.290 1.00 70.75 642 CYS A O 1
ATOM 5219 N N . HIS A 1 643 ? -10.180 -21.796 21.635 1.00 67.25 643 HIS A N 1
ATOM 5220 C CA . HIS A 1 643 ? -11.245 -21.060 22.332 1.00 67.25 643 HIS A CA 1
ATOM 5221 C C . HIS A 1 643 ? -11.484 -21.513 23.774 1.00 67.25 643 HIS A C 1
ATOM 5223 O O . HIS A 1 643 ? -12.287 -20.914 24.492 1.00 67.25 643 HIS A O 1
ATOM 5229 N N . GLY A 1 644 ? -10.776 -22.546 24.222 1.00 71.25 644 GLY A N 1
ATOM 5230 C CA . GLY A 1 644 ? -10.858 -23.031 25.590 1.00 71.25 644 GLY A CA 1
ATOM 5231 C C . GLY A 1 644 ? -10.339 -24.453 25.741 1.00 71.25 644 GLY A C 1
ATOM 5232 O O . GLY A 1 644 ? -10.010 -25.128 24.768 1.00 71.25 644 GLY A O 1
ATOM 5233 N N . ASN A 1 645 ? -10.305 -24.903 26.992 1.00 73.00 645 ASN A N 1
ATOM 5234 C CA . ASN A 1 645 ? -9.991 -26.280 27.355 1.00 73.00 645 ASN A CA 1
ATOM 5235 C C . ASN A 1 645 ? -11.259 -26.961 27.885 1.00 73.00 645 ASN A C 1
ATOM 5237 O O . ASN A 1 645 ? -11.992 -26.355 28.675 1.00 73.00 645 ASN A O 1
ATOM 5241 N N . PHE A 1 646 ? -11.485 -28.226 27.522 1.00 70.81 646 PHE A N 1
ATOM 5242 C CA . PHE A 1 646 ? -12.417 -29.083 28.259 1.00 70.81 646 PHE A CA 1
ATOM 5243 C C . PHE A 1 646 ? -11.992 -29.123 29.732 1.00 70.81 646 PHE A C 1
ATOM 5245 O O . PHE A 1 646 ? -10.822 -29.372 30.042 1.00 70.81 646 PHE A O 1
ATOM 5252 N N . LYS A 1 647 ? -12.927 -28.793 30.632 1.00 58.16 647 LYS A N 1
ATOM 5253 C CA . LYS A 1 647 ? -12.609 -28.484 32.033 1.00 58.16 647 LYS A CA 1
ATOM 5254 C C . LYS A 1 647 ? -12.321 -29.722 32.876 1.00 58.16 647 LYS A C 1
ATOM 5256 O O . LYS A 1 647 ? -11.523 -29.604 33.803 1.00 58.16 647 LYS A O 1
ATOM 5261 N N . ASN A 1 648 ? -12.906 -30.879 32.554 1.00 64.56 648 ASN A N 1
ATOM 5262 C CA . ASN A 1 648 ? -12.726 -32.085 33.354 1.00 64.56 648 ASN A CA 1
ATOM 5263 C C . ASN A 1 648 ? -12.212 -33.262 32.520 1.00 64.56 648 ASN A C 1
ATOM 5265 O O . ASN A 1 648 ? -12.644 -33.527 31.398 1.00 64.56 648 ASN A O 1
ATOM 5269 N N . LEU A 1 649 ? -11.270 -33.984 33.119 1.00 63.44 649 LEU A N 1
ATOM 5270 C CA . LEU A 1 649 ? -10.847 -35.300 32.670 1.00 63.44 649 LEU A CA 1
ATOM 5271 C C . LEU A 1 649 ? -12.047 -36.255 32.710 1.00 63.44 649 LEU A C 1
ATOM 5273 O O . LEU A 1 649 ? -12.798 -36.231 33.681 1.00 63.44 649 LEU A O 1
ATOM 5277 N N . HIS A 1 650 ? -12.170 -37.136 31.717 1.00 71.75 650 HIS A N 1
ATOM 5278 C CA . HIS A 1 650 ? -13.223 -38.154 31.646 1.00 71.75 650 HIS A CA 1
ATOM 5279 C C . HIS A 1 650 ? -14.651 -37.656 31.385 1.00 71.75 650 HIS A C 1
ATOM 5281 O O . HIS A 1 650 ? -15.591 -38.437 31.534 1.00 71.75 650 HIS A O 1
ATOM 5287 N N . ASP A 1 651 ? -14.833 -36.412 30.939 1.00 80.56 651 ASP A N 1
ATOM 5288 C CA . ASP A 1 651 ? -16.144 -35.990 30.448 1.00 80.56 651 ASP A CA 1
ATOM 5289 C C . ASP A 1 651 ? -16.535 -36.828 29.218 1.00 80.56 651 ASP A C 1
ATOM 5291 O O . ASP A 1 651 ? -15.738 -37.022 28.290 1.00 80.56 651 ASP A O 1
ATOM 5295 N N . LEU A 1 652 ? -17.768 -37.339 29.239 1.00 87.50 652 LEU A N 1
ATOM 5296 C CA . LEU A 1 652 ? -18.398 -37.995 28.102 1.00 87.50 652 LEU A CA 1
ATOM 5297 C C . LEU A 1 652 ? -18.879 -36.913 27.134 1.00 87.50 652 LEU A C 1
ATOM 5299 O O . LEU A 1 652 ? -19.738 -36.100 27.474 1.00 87.50 652 LEU A O 1
ATOM 5303 N N . VAL A 1 653 ? -18.323 -36.906 25.928 1.00 89.44 653 VAL A N 1
ATOM 5304 C CA . VAL A 1 653 ? -18.617 -35.913 24.893 1.00 89.44 653 VAL A CA 1
ATOM 5305 C C . VAL A 1 653 ? -19.331 -36.604 23.742 1.00 89.44 653 VAL A C 1
ATOM 5307 O O . VAL A 1 653 ? -18.916 -37.678 23.314 1.00 89.44 653 VAL A O 1
ATOM 5310 N N . SER A 1 654 ? -20.415 -36.000 23.259 1.00 92.88 654 SER A N 1
ATOM 5311 C CA . SER A 1 654 ? -21.145 -36.481 22.081 1.00 92.88 654 SER A CA 1
ATOM 5312 C C . SER A 1 654 ? -20.625 -35.796 20.822 1.00 92.88 654 SER A C 1
ATOM 5314 O O . SER A 1 654 ? -20.325 -34.602 20.848 1.00 92.88 654 SER A O 1
ATOM 5316 N N . PHE A 1 655 ? -20.536 -36.543 19.726 1.00 93.25 655 PHE A N 1
ATOM 5317 C CA . PHE A 1 655 ? -20.046 -36.077 18.434 1.00 93.25 655 PHE A CA 1
ATOM 5318 C C . PHE A 1 655 ? -21.081 -36.365 17.350 1.00 93.25 655 PHE A C 1
ATOM 5320 O O . PHE A 1 655 ? -21.644 -37.460 17.300 1.00 93.25 655 PHE A O 1
ATOM 5327 N N . ASP A 1 656 ? -21.330 -35.383 16.488 1.00 93.12 656 ASP A N 1
ATOM 5328 C CA . ASP A 1 656 ? -22.312 -35.477 15.400 1.00 93.12 656 ASP A CA 1
ATOM 5329 C C . ASP A 1 656 ? -21.656 -35.574 14.013 1.00 93.12 656 ASP A C 1
ATOM 5331 O O . ASP A 1 656 ? -22.285 -36.030 13.055 1.00 93.12 656 ASP A O 1
ATOM 5335 N N . LYS A 1 657 ? -20.387 -35.160 13.891 1.00 93.19 657 LYS A N 1
ATOM 5336 C CA . LYS A 1 657 ? -19.617 -35.174 12.640 1.00 93.19 657 LYS A CA 1
ATOM 5337 C C . LYS A 1 657 ? -18.147 -35.486 12.883 1.00 93.19 657 LYS A C 1
ATOM 5339 O O . LYS A 1 657 ? -17.601 -35.245 13.958 1.00 93.19 657 LYS A O 1
ATOM 5344 N N . TRP A 1 658 ? -17.482 -35.958 11.837 1.00 94.44 658 TRP A N 1
ATOM 5345 C CA . TRP A 1 658 ? -16.030 -36.064 11.784 1.00 94.44 658 TRP A CA 1
ATOM 5346 C C . TRP A 1 658 ? -15.514 -35.564 10.433 1.00 94.44 658 TRP A C 1
ATOM 5348 O O . TRP A 1 658 ? -16.264 -35.494 9.461 1.00 94.44 658 TRP A O 1
ATOM 5358 N N . THR A 1 659 ? -14.242 -35.181 10.382 1.00 93.12 659 THR A N 1
ATOM 5359 C CA . THR A 1 659 ? -13.552 -34.789 9.147 1.00 93.12 659 THR A CA 1
ATOM 5360 C C . THR A 1 659 ? -12.065 -35.090 9.257 1.00 93.12 659 THR A C 1
ATOM 5362 O O . THR A 1 659 ? -11.534 -35.235 10.358 1.00 93.12 659 THR A O 1
ATOM 5365 N N . GLU A 1 660 ? -11.376 -35.152 8.123 1.00 92.56 660 GLU A N 1
ATOM 5366 C CA . GLU A 1 660 ? -9.918 -35.068 8.101 1.00 92.56 660 GLU A CA 1
ATOM 5367 C C . GLU A 1 660 ? -9.474 -33.600 8.238 1.00 92.56 660 GLU A C 1
ATOM 5369 O O . GLU A 1 660 ? -10.098 -32.701 7.669 1.00 92.56 660 GLU A O 1
ATOM 5374 N N . GLY A 1 661 ? -8.418 -33.354 9.013 1.00 89.50 661 GLY A N 1
ATOM 5375 C CA . GLY A 1 661 ? -7.844 -32.032 9.276 1.00 89.50 661 GLY A CA 1
ATOM 5376 C C . GLY A 1 661 ? -6.318 -32.069 9.386 1.00 89.50 661 GLY A C 1
ATOM 5377 O O . GLY A 1 661 ? -5.672 -33.043 8.995 1.00 89.50 661 GLY A O 1
ATOM 5378 N N . GLU A 1 662 ? -5.716 -31.005 9.912 1.00 88.69 662 GLU A N 1
ATOM 5379 C CA . GLU A 1 662 ? -4.261 -30.934 10.100 1.00 88.69 662 GLU A CA 1
ATOM 5380 C C . GLU A 1 662 ? -3.794 -31.964 11.141 1.00 88.69 662 GLU A C 1
ATOM 5382 O O . GLU A 1 662 ? -4.481 -32.203 12.141 1.00 88.69 662 GLU A O 1
ATOM 5387 N N . LYS A 1 663 ? -2.632 -32.606 10.918 1.00 86.06 663 LYS A N 1
ATOM 5388 C CA . LYS A 1 663 ? -2.094 -33.540 11.920 1.00 86.06 663 LYS A CA 1
ATOM 5389 C C . LYS A 1 663 ? -1.624 -32.729 13.116 1.00 86.06 663 LYS A C 1
ATOM 5391 O O . LYS A 1 663 ? -0.685 -31.947 13.001 1.00 86.06 663 LYS A O 1
ATOM 5396 N N . VAL A 1 664 ? -2.227 -32.967 14.271 1.00 77.38 664 VAL A N 1
ATOM 5397 C CA . VAL A 1 664 ? -1.783 -32.322 15.502 1.00 77.38 664 VAL A CA 1
ATOM 5398 C C . VAL A 1 664 ? -0.513 -33.014 15.981 1.00 77.38 664 VAL A C 1
ATOM 5400 O O . VAL A 1 664 ? -0.542 -34.155 16.452 1.00 77.38 664 VAL A O 1
ATOM 5403 N N . THR A 1 665 ? 0.622 -32.326 15.858 1.00 69.62 665 THR A N 1
ATOM 5404 C CA . THR A 1 665 ? 1.885 -32.733 16.482 1.00 69.62 665 THR A CA 1
ATOM 5405 C C . THR A 1 665 ? 1.800 -32.438 17.969 1.00 69.62 665 THR A C 1
ATOM 5407 O O . THR A 1 665 ? 2.209 -31.382 18.452 1.00 69.62 665 THR A O 1
ATOM 5410 N N . VAL A 1 666 ? 1.197 -33.349 18.716 1.00 57.94 666 VAL A N 1
ATOM 5411 C CA . VAL A 1 666 ? 1.193 -33.232 20.165 1.00 57.94 666 VAL A CA 1
ATOM 5412 C C . VAL A 1 666 ? 2.565 -33.666 20.685 1.00 57.94 666 VAL A C 1
ATOM 5414 O O . VAL A 1 666 ? 2.936 -34.801 20.428 1.00 57.94 666 VAL A O 1
ATOM 5417 N N . PHE A 1 667 ? 3.254 -32.773 21.414 1.00 55.22 667 PHE A N 1
ATOM 5418 C CA . PHE A 1 667 ? 4.423 -32.973 22.296 1.00 55.22 667 PHE A CA 1
ATOM 5419 C C . PHE A 1 667 ? 5.312 -34.210 22.045 1.00 55.22 667 PHE A C 1
ATOM 5421 O O . PHE A 1 667 ? 4.875 -35.349 22.164 1.00 55.22 667 PHE A O 1
ATOM 5428 N N . GLU A 1 668 ? 6.605 -33.938 21.857 1.00 44.56 668 GLU A N 1
ATOM 5429 C CA . GLU A 1 668 ? 7.740 -34.751 21.369 1.00 44.56 668 GLU A CA 1
ATOM 5430 C C . GLU A 1 668 ? 7.875 -36.251 21.721 1.00 44.56 668 GLU A C 1
ATOM 5432 O O . GLU A 1 668 ? 8.776 -36.882 21.181 1.00 44.56 668 GLU A O 1
ATOM 5437 N N . ASN A 1 669 ? 7.032 -36.883 22.546 1.00 45.19 669 ASN A N 1
ATOM 5438 C CA . ASN A 1 669 ? 7.351 -38.199 23.113 1.00 45.19 669 ASN A CA 1
ATOM 5439 C C . ASN A 1 669 ? 6.329 -39.342 22.976 1.00 45.19 669 ASN A C 1
ATOM 5441 O O . ASN A 1 669 ? 6.626 -40.407 23.516 1.00 45.19 669 ASN A O 1
ATOM 5445 N N . GLN A 1 670 ? 5.188 -39.244 22.270 1.00 45.81 670 GLN A N 1
ATOM 5446 C CA . GLN A 1 670 ? 4.313 -40.430 22.103 1.00 45.81 670 GLN A CA 1
ATOM 5447 C C . GLN A 1 670 ? 3.636 -40.613 20.731 1.00 45.81 670 GLN A C 1
ATOM 5449 O O . GLN A 1 670 ? 2.896 -39.767 20.245 1.00 45.81 670 GLN A O 1
ATOM 5454 N N . THR A 1 671 ? 3.878 -41.820 20.197 1.00 44.53 671 THR A N 1
ATOM 5455 C CA . THR A 1 671 ? 3.278 -42.571 19.074 1.00 44.53 671 THR A CA 1
ATOM 5456 C C . THR A 1 671 ? 3.133 -41.874 17.706 1.00 44.53 671 THR A C 1
ATOM 5458 O O . THR A 1 671 ? 2.275 -41.012 17.550 1.00 44.53 671 THR A O 1
ATOM 5461 N N . PRO A 1 672 ? 3.849 -42.341 16.659 1.00 48.91 672 PRO A N 1
ATOM 5462 C CA . PRO A 1 672 ? 3.842 -41.769 15.301 1.00 48.91 672 PRO A CA 1
ATOM 5463 C C . PRO A 1 672 ? 2.548 -42.011 14.490 1.00 48.91 672 PRO A C 1
ATOM 5465 O O . PRO A 1 672 ? 2.528 -41.778 13.284 1.00 48.91 672 PRO A O 1
ATOM 5468 N N . ASN A 1 673 ? 1.466 -42.445 15.141 1.00 54.06 673 ASN A N 1
ATOM 5469 C CA . ASN A 1 673 ? 0.191 -42.797 14.514 1.00 54.06 673 ASN A CA 1
ATOM 5470 C C . ASN A 1 673 ? -0.960 -41.913 15.027 1.00 54.06 673 ASN A C 1
ATOM 5472 O O . ASN A 1 673 ? -2.029 -42.432 15.342 1.00 54.06 673 ASN A O 1
ATOM 5476 N N . SER A 1 674 ? -0.764 -40.594 15.152 1.00 63.41 674 SER A N 1
ATOM 5477 C CA . SER A 1 674 ? -1.924 -39.703 15.250 1.00 63.41 674 SER A CA 1
ATOM 5478 C C . SER A 1 674 ? -2.619 -39.669 13.889 1.00 63.41 674 SER A C 1
ATOM 5480 O O . SER A 1 674 ? -2.013 -39.338 12.864 1.00 63.41 674 SER A O 1
ATOM 5482 N N . ASP A 1 675 ? -3.876 -40.103 13.864 1.00 77.25 675 ASP A N 1
ATOM 5483 C CA . ASP A 1 675 ? -4.730 -39.960 12.700 1.00 77.25 675 ASP A CA 1
ATOM 5484 C C . ASP A 1 675 ? -5.119 -38.487 12.520 1.00 77.25 675 ASP A C 1
ATOM 5486 O O . ASP A 1 675 ? -5.181 -37.702 13.466 1.00 77.25 675 ASP A O 1
ATOM 5490 N N . ASN A 1 676 ? -5.371 -38.091 11.274 1.00 90.12 676 ASN A N 1
ATOM 5491 C CA . ASN A 1 676 ? -5.781 -36.728 10.931 1.00 90.12 676 ASN A CA 1
ATOM 5492 C C . ASN A 1 676 ? -7.271 -36.501 11.196 1.00 90.12 676 ASN A C 1
ATOM 5494 O O . ASN A 1 676 ? -7.873 -35.629 10.581 1.00 90.12 676 ASN A O 1
ATOM 5498 N N . ILE A 1 677 ? -7.894 -37.319 12.043 1.00 92.69 677 ILE A N 1
ATOM 5499 C CA . ILE A 1 677 ? -9.339 -37.317 12.229 1.00 92.69 677 ILE A CA 1
ATOM 5500 C C . ILE A 1 677 ? -9.689 -36.318 13.325 1.00 92.69 677 ILE A C 1
ATOM 5502 O O . ILE A 1 677 ? -9.170 -36.377 14.439 1.00 92.69 677 ILE A O 1
ATOM 5506 N N . TRP A 1 678 ? -10.615 -35.425 13.012 1.00 93.69 678 TRP A N 1
ATOM 5507 C CA . TRP A 1 678 ? -11.183 -34.441 13.918 1.00 93.69 678 TRP A CA 1
ATOM 5508 C C . TRP A 1 678 ? -12.664 -34.735 14.115 1.00 93.69 678 TRP A C 1
ATOM 5510 O O . TRP A 1 678 ? -13.369 -35.055 13.159 1.00 93.69 678 TRP A O 1
ATOM 5520 N N . LEU A 1 679 ? -13.134 -34.631 15.354 1.00 94.44 679 LEU A N 1
ATOM 5521 C CA . LEU A 1 679 ? -14.513 -34.898 15.750 1.00 94.44 679 LEU A CA 1
ATOM 5522 C C . LEU A 1 679 ? -15.186 -33.583 16.155 1.00 94.44 679 LEU A C 1
ATOM 5524 O O . LEU A 1 679 ? -14.640 -32.848 16.980 1.00 94.44 679 LEU A O 1
ATOM 5528 N N . LYS A 1 680 ? -16.352 -33.282 15.576 1.00 94.56 680 LYS A N 1
ATOM 5529 C CA . LYS A 1 680 ? -17.158 -32.108 15.929 1.00 94.56 680 LYS A CA 1
ATOM 5530 C C . LYS A 1 680 ? -17.987 -32.425 17.166 1.00 94.56 680 LYS A C 1
ATOM 5532 O O . LYS A 1 680 ? -18.714 -33.416 17.180 1.00 94.56 680 LYS A O 1
ATOM 5537 N N . VAL A 1 681 ? -17.857 -31.605 18.203 1.00 93.44 681 VAL A N 1
ATOM 5538 C CA . VAL A 1 681 ? -18.647 -31.744 19.429 1.00 93.44 681 VAL A CA 1
ATOM 5539 C C . VAL A 1 681 ? -20.089 -31.348 19.119 1.00 93.44 681 VAL A C 1
ATOM 5541 O O . VAL A 1 681 ? -20.330 -30.230 18.656 1.00 93.44 681 VAL A O 1
ATOM 5544 N N . ALA A 1 682 ? -21.028 -32.258 19.380 1.00 92.88 682 ALA A N 1
ATOM 5545 C CA . ALA A 1 682 ? -22.448 -32.065 19.111 1.00 92.88 682 ALA A CA 1
ATOM 5546 C C . ALA A 1 682 ? -22.963 -30.768 19.755 1.00 92.88 682 ALA A C 1
ATOM 5548 O O . ALA A 1 682 ? -22.533 -30.396 20.848 1.00 92.88 682 ALA A O 1
ATOM 5549 N N . ASP A 1 683 ? -23.861 -30.074 19.055 1.00 91.75 683 ASP A N 1
ATOM 5550 C CA . ASP A 1 683 ? -24.452 -28.792 19.469 1.00 91.75 683 ASP A CA 1
ATOM 5551 C C . ASP A 1 683 ? -23.455 -27.629 19.655 1.00 91.75 683 ASP A C 1
ATOM 5553 O O . ASP A 1 683 ? -23.801 -26.584 20.210 1.00 91.75 683 ASP A O 1
ATOM 5557 N N . THR A 1 684 ? -22.219 -27.765 19.167 1.00 91.69 684 THR A N 1
ATOM 5558 C CA . THR A 1 684 ? -21.216 -26.690 19.183 1.00 91.69 684 THR A CA 1
ATOM 5559 C C . THR A 1 684 ? -20.517 -26.571 17.833 1.00 91.69 684 THR A C 1
ATOM 5561 O O . THR A 1 684 ? -20.625 -27.463 17.003 1.00 91.69 684 THR A O 1
ATOM 5564 N N . ASP A 1 685 ? -19.754 -25.500 17.607 1.00 91.12 685 ASP A N 1
ATOM 5565 C CA . ASP A 1 685 ? -18.879 -25.368 16.431 1.00 91.12 685 ASP A CA 1
ATOM 5566 C C . ASP A 1 685 ? -17.425 -25.774 16.706 1.00 91.12 685 ASP A C 1
ATOM 5568 O O . ASP A 1 685 ? -16.525 -25.475 15.921 1.00 91.12 685 ASP A O 1
ATOM 5572 N N . TYR A 1 686 ? -17.197 -26.486 17.811 1.00 92.62 686 TYR A N 1
ATOM 5573 C CA . TYR A 1 686 ? -15.866 -26.898 18.224 1.00 92.62 686 TYR A CA 1
ATOM 5574 C C . TYR A 1 686 ? -15.488 -28.281 17.698 1.00 92.62 686 TYR A C 1
ATOM 5576 O O . TYR A 1 686 ? -16.295 -29.211 17.639 1.00 92.62 686 TYR A O 1
ATOM 5584 N N . TRP A 1 687 ? -14.208 -28.416 17.382 1.00 93.38 687 TRP A N 1
ATOM 5585 C CA . TRP A 1 687 ? -13.562 -29.622 16.900 1.00 93.38 687 TRP A CA 1
ATOM 5586 C C . TRP A 1 687 ? -12.504 -30.087 17.897 1.00 93.38 687 TRP A C 1
ATOM 5588 O O . TRP A 1 687 ? -11.800 -29.275 18.505 1.00 93.38 687 TRP A O 1
ATOM 5598 N N . ILE A 1 688 ? -12.384 -31.406 18.038 1.00 91.69 688 ILE A N 1
ATOM 5599 C CA . ILE A 1 688 ? -11.377 -32.069 18.865 1.00 91.69 688 ILE A CA 1
ATOM 5600 C C . ILE A 1 688 ? -10.644 -33.115 18.016 1.00 91.69 688 ILE A C 1
ATOM 5602 O O . ILE A 1 688 ? -11.303 -33.957 17.400 1.00 91.69 688 ILE A O 1
ATOM 5606 N N . PRO A 1 689 ? -9.301 -33.138 18.002 1.00 92.19 689 PRO A N 1
ATOM 5607 C CA . PRO A 1 689 ? -8.568 -34.216 17.347 1.00 92.19 689 PRO A CA 1
ATOM 5608 C C . PRO A 1 689 ? -8.872 -35.560 18.019 1.00 92.19 689 PRO A C 1
ATOM 5610 O O . PRO A 1 689 ? -8.792 -35.687 19.245 1.00 92.19 689 PRO A O 1
ATOM 5613 N N . ARG A 1 690 ? -9.173 -36.591 17.225 1.00 90.56 690 ARG A N 1
ATOM 5614 C CA . ARG A 1 690 ? -9.536 -37.938 17.697 1.00 90.56 690 ARG A CA 1
ATOM 5615 C C . ARG A 1 690 ? -8.491 -38.537 18.635 1.00 90.56 690 ARG A C 1
ATOM 5617 O O . ARG A 1 690 ? -8.856 -39.237 19.573 1.00 90.56 690 ARG A O 1
ATOM 5624 N N . ALA A 1 691 ? -7.217 -38.185 18.469 1.00 88.12 691 ALA A N 1
ATOM 5625 C CA . ALA A 1 691 ? -6.125 -38.569 19.366 1.00 88.12 691 ALA A CA 1
ATOM 5626 C C . ALA A 1 691 ? -6.331 -38.167 20.850 1.00 88.12 691 ALA A C 1
ATOM 5628 O O . ALA A 1 691 ? -5.639 -38.684 21.731 1.00 88.12 691 ALA A O 1
ATOM 5629 N N . HIS A 1 692 ? -7.260 -37.251 21.150 1.00 88.25 692 HIS A N 1
ATOM 5630 C CA . HIS A 1 692 ? -7.632 -36.847 22.513 1.00 88.25 692 HIS A CA 1
ATOM 5631 C C . HIS A 1 692 ? -8.897 -37.530 23.047 1.00 88.25 692 HIS A C 1
ATOM 5633 O O . HIS A 1 692 ? -9.265 -37.312 24.205 1.00 88.25 692 HIS A O 1
ATOM 5639 N N . ILE A 1 693 ? -9.567 -38.340 22.227 1.00 87.44 693 ILE A N 1
ATOM 5640 C CA . ILE A 1 693 ? -10.830 -38.995 22.553 1.00 87.44 693 ILE A CA 1
ATOM 5641 C C . ILE A 1 693 ? -10.611 -40.503 22.604 1.00 87.44 693 ILE A C 1
ATOM 5643 O O . ILE A 1 693 ? -10.194 -41.134 21.635 1.00 87.44 693 ILE A O 1
ATOM 5647 N N . ARG A 1 694 ? -10.929 -41.105 23.747 1.00 86.75 694 ARG A N 1
ATOM 5648 C CA . ARG A 1 694 ? -11.083 -42.551 23.858 1.00 86.75 694 ARG A CA 1
ATOM 5649 C C . ARG A 1 694 ? -12.527 -42.872 23.492 1.00 86.75 694 ARG A C 1
ATOM 5651 O O . ARG A 1 694 ? -13.436 -42.575 24.258 1.00 86.75 694 ARG A O 1
ATOM 5658 N N . LEU A 1 695 ? -12.736 -43.423 22.301 1.00 82.44 695 LEU A N 1
ATOM 5659 C CA . LEU A 1 695 ? -14.048 -43.941 21.921 1.00 82.44 695 LEU A CA 1
ATOM 5660 C C . LEU A 1 695 ? -14.362 -45.132 22.830 1.00 82.44 695 LEU A C 1
ATOM 5662 O O . LEU A 1 695 ? -13.540 -46.048 22.939 1.00 82.44 695 LEU A O 1
ATOM 5666 N N . ASP A 1 696 ? -15.512 -45.101 23.499 1.00 72.94 696 ASP A N 1
ATOM 5667 C CA . ASP A 1 696 ? -15.965 -46.241 24.286 1.00 72.94 696 ASP A CA 1
ATOM 5668 C C . ASP A 1 696 ? -16.251 -47.397 23.324 1.00 72.94 696 ASP A C 1
ATOM 5670 O O . ASP A 1 696 ? -17.055 -47.283 22.401 1.00 72.94 696 ASP A O 1
ATOM 5674 N N . GLN A 1 697 ? -15.548 -48.514 23.507 1.00 53.12 697 GLN A N 1
ATOM 5675 C CA . GLN A 1 697 ? -15.629 -49.683 22.625 1.00 53.12 697 GLN A CA 1
ATOM 5676 C C . GLN A 1 697 ? -16.946 -50.477 22.771 1.00 53.12 697 GLN A C 1
ATOM 5678 O O . GLN A 1 697 ? -17.081 -51.521 22.145 1.00 53.12 697 GLN A O 1
ATOM 5683 N N . GLU A 1 698 ? -17.919 -50.009 23.562 1.00 41.25 698 GLU A N 1
ATOM 5684 C CA . GLU A 1 698 ? -19.105 -50.792 23.959 1.00 41.25 698 GLU A CA 1
ATOM 5685 C C . GLU A 1 698 ? -20.434 -50.388 23.286 1.00 41.25 698 GLU A C 1
ATOM 5687 O O . GLU A 1 698 ? -21.492 -50.862 23.688 1.00 41.25 698 GLU A O 1
ATOM 5692 N N . LEU A 1 699 ? -20.419 -49.577 22.223 1.00 41.53 699 LEU A N 1
ATOM 5693 C CA . LEU A 1 699 ? -21.625 -49.275 21.430 1.00 41.53 699 LEU A CA 1
ATOM 5694 C C . LEU A 1 699 ? -21.425 -49.600 19.939 1.00 41.53 699 LEU A C 1
ATOM 5696 O O . LEU A 1 699 ? -21.545 -48.732 19.072 1.00 41.53 699 LEU A O 1
ATOM 5700 N N . SER A 1 700 ? -21.100 -50.863 19.645 1.00 31.23 700 SER A N 1
ATOM 5701 C CA . SER A 1 700 ? -21.240 -51.465 18.308 1.00 31.23 700 SER A CA 1
ATOM 5702 C C . SER A 1 700 ? -22.525 -52.271 18.212 1.00 31.23 700 SER A C 1
ATOM 5704 O O . SER A 1 700 ? -22.649 -53.209 19.035 1.00 31.23 700 SER A O 1
#

Radius of gyration: 43.51 Å; Cα contacts (8 Å, |Δi|>4): 526; chains: 1; bounding box: 87×103×131 Å

Nearest PDB structures (foldseek):
  4yba-assembly1_A  TM=8.245E-01  e=1.349E-01  Klebsiella pneumoniae
  3f52-assembly1_E  TM=6.992E-01  e=4.625E-01  Corynebacterium glutamicum
  2auw-assembly1_B  TM=6.112E-01  e=5.432E-01  Nitrosomonas europaea
  5f3o-assembly1_A  TM=3.258E-01  e=9.803E+00  Entamoeba histolytica

Secondary structure (DSSP, 8-state):
-HHHHHHHHHHHHHHHHHH-HHHHHHHHHTS---SSTHHHHHHHHHHHHH-HHHHHHHHHHHHHHHHHHHTT-PPPHHHHHHHHHHHHHHHHHHHHTT---S---THHHHHHHHHHHHHHHHHHHHHS-S-HHHHHHHHHHH-HHHHHHHHHHHTT-TTSSHHHHHHHHHHHHHHHHHHHHHHHTTTT--HHHHHHHHHHHHHHHHH-HHHHHHHHHHTT--TTS-HHHHHHHHHHHHHSHHHHHHHHHHHHHHHHHHHHHHHHHHHHHHHHHHHHHHHHHHHHHHHHHHHHHHHHHHHHHHHHHHHHHHHHHHHHHHHHH--SS---HHHHHHHHHHHHHHHIIIIIIHHHHHHHHHHHHHH-GGGGGGHHHHHHHHHHHHHIIIIIHHHHHHHHTS---S-HHHHHHHHHHHHHHHHHHHHTT--SPPPHHHHHHHHHHHHHHHHHHHHHHTSSSPEEEE-PPTTPBP-TTTEEEPTTS-TTSEEEEEEE-EEEETTEEEEPEEEEEE-TTS--------------------------------HHHHHHHHHHTT--HHHHHHHHTS-HHHHHHHHHTSS---HHHHHHHHHHHHHHHTTS---S-----------EEEEE--SS-PEEESSS-TTS-EEEE-SSTT-EEEEEEEEE-------TTS-S----EEEEETTSS-EEEGGGEEE-TT--

Solvent-accessible surface area (backbone atoms only — not comparable to full-atom values): 40752 Å² total; per-residue (Å²): 116,77,69,64,54,55,57,54,47,55,52,50,52,54,46,41,54,70,77,35,48,67,60,49,47,50,58,53,59,75,54,82,85,82,78,87,53,65,68,60,55,46,51,53,51,47,51,51,68,72,43,47,68,61,56,50,48,55,52,50,55,52,50,55,50,52,55,38,51,76,70,68,58,77,76,56,69,73,57,52,54,57,51,49,48,53,55,51,47,52,53,44,57,70,56,56,78,75,71,86,89,81,80,91,66,79,58,59,67,49,50,52,57,48,50,52,51,48,52,56,49,53,50,49,54,74,75,39,100,61,63,70,63,60,57,50,54,48,40,47,73,77,38,49,67,63,43,51,54,50,50,60,68,62,61,81,60,91,78,84,72,59,65,71,57,47,55,51,51,49,54,58,46,52,53,51,50,55,51,53,56,54,53,68,74,42,83,83,57,57,73,68,59,53,50,56,48,51,53,52,51,52,57,48,46,75,73,32,61,65,60,51,53,50,51,48,64,72,66,70,58,69,82,87,48,58,71,72,56,45,50,51,53,48,50,57,49,52,69,35,69,66,56,36,51,52,53,50,48,54,48,50,53,48,53,52,49,52,52,49,53,51,48,54,49,50,53,51,50,52,52,51,51,53,51,51,54,50,52,53,53,50,52,54,51,51,54,54,49,54,54,50,48,54,52,51,52,54,50,50,53,51,50,52,50,52,50,51,52,49,51,54,48,52,56,51,51,62,63,71,75,54,94,67,84,80,89,55,70,59,58,61,54,48,57,49,51,52,52,51,53,52,44,43,57,69,47,57,51,46,54,52,34,51,56,52,46,55,55,47,33,77,76,39,63,73,50,62,82,44,41,71,60,52,46,36,50,50,30,19,53,51,31,47,50,30,43,50,50,36,40,52,52,57,62,75,55,77,67,83,72,82,55,65,68,58,56,56,52,48,27,49,53,45,39,50,51,53,46,49,71,76,41,72,86,55,92,66,84,76,58,65,68,58,53,54,51,43,40,52,48,29,46,53,36,39,50,51,40,53,53,35,53,68,36,81,69,46,40,48,76,48,71,69,62,69,72,37,72,57,44,80,90,53,38,39,58,43,93,92,42,56,86,75,13,26,25,67,34,41,31,32,56,18,36,26,42,84,92,44,77,76,44,55,18,33,26,40,36,42,60,77,85,70,73,69,75,88,82,84,76,92,78,90,82,83,89,89,82,91,78,89,78,90,80,91,77,94,68,96,63,82,79,77,77,48,68,28,56,44,50,47,53,41,41,76,73,69,44,49,50,57,58,54,11,61,76,59,73,51,54,37,67,56,44,49,30,22,47,71,63,77,46,78,70,54,72,72,48,41,55,45,50,49,53,52,36,44,71,72,61,64,76,76,84,85,81,88,82,89,79,90,80,91,75,77,75,70,67,47,60,27,28,37,68,44,97,65,55,54,61,32,18,72,47,58,44,84,90,49,70,73,79,46,56,48,87,58,71,61,44,78,42,49,27,57,49,73,45,80,37,56,69,74,84,68,68,101,81,69,72,100,76,67,62,38,40,26,34,29,36,52,101,54,72,35,27,35,56,44,83,47,44,43,64,62,88,84,82,125

Foldseek 3Di:
DVVVVVVVVVVVVVCCVVPVVVVVVVVVVVPDDDDDCPVVVVVVVVVCVVPVVVVVVVVVVVVVVVVCVVVVNDDDPVCVVVVVCVVVVVVVVVVVVPDDDDDDDPVVVVVVVLVVVVVVLVVVVVVDPDDPVVSLVVCCVPPVPSNVVVVVVVVPDPPDPPPVVVVVVVVVVVVVVVLLVVVVVVPPPDPVVVVVSVVVVVVVCVVCVPVVVVLLVQVPQPPPDDPVVSVVVSVVQCVPNVSVVVSVVVVVVVVVVVVVVVVVVVVVVVVVVVVVVVVVVVVVVVVVVVVVVVVVVVVVVVVVVVVVVVVVVVVVVVVPPDPDDDPDPLVVLVVVLLVLQVCLQPPLLQVLLVVLLVVVCVVPVVCVVVVVVSSLVLLQLLQCLQAVVLLVVVVVVPDPDPPPVVLLVSLLVSLVVSCCVSCVPPPDDDDPVSSVSSSVSSSSSSVSSVSQCVRVVRKDWDDDDFQDWQDPVAEDEDPPADNTFTFHGQSHTWMARVPGTPGHTYTHGDHNVPPPDPDDDDDDDDDDDDDDDDDDDDDPDPPPQALLNLLVLCVVLVQQLCNLCVQLVHHSVVSVCSVVVVDHDDPSSVVSSVVVSCVRVVPPDDDDDDDDDDDPQDWFKWFQADPDFFFWFLDLEPPGDGPDGDPDHGDIFIFRDKDFHDQDPPDDDDDPDQGSIWTQTPPDSIITRCVRTGGDPPDD

pLDDT: mean 72.38, std 22.73, range [27.44, 98.31]

Sequence (700 aa):
DSNSQQDSWKNWISNIEQNHKELFQWLLNQFDIKTIEWYKKKELLEEAINNPGKLLGVLSELQLRIEQFEQGLKPSLDQLEKDNYTLFKWLLDVFEINNFTLQKNDTLANNMKDAQKLFAVFKKIQESDLSLKTEIDQLQKTKPQLFNSLLQCFEISPNYWASENLEKKMRDHKVLFGVFAKLSQYSGANYQQQQNCQQKIEDLAKNNQFLFNYLLKSFIISENLPPNQQKQQLEIKLLDPILSVQAFSNFYDHCKRLNTQLQDTKDSENAMRQELEKLQKEKRSVSYYEDKMQELEAENEALKKKSGEMFATLSRQNRNETTTITSDNSRRQRDTLISEFQTLASQDFKRITVQIFNYLILINPELQNNRKQEEAKIRSILSERILIAGFNWITEKNSVSSESNLWITKAKEITQLITQDLFQQSTGNISKEIIESLENLTQKGLKLVKDIINDQPPGELWIEPKGKNFNPDKHEPIIGCEADGLILYTTYPGYRTGSRILEKAIVFTVPKSETNPPTNDVEITSNIGETNTESSDISLSSKLISAADKVKGLNEKGMSDQNIASKIVVSSQTVSNWKKGESHPSKDNAEKLDQLYQEFCGKSSNLENNSSTNEEQKIFSGVVSRQYGTQLYNSPKQSDICHGNFKNLHDLVSFDKWTEGEKVTVFENQTPNSDNIWLKVADTDYWIPRAHIRLDQELS